Protein AF-A0A9E3X793-F1 (afdb_monomer)

Foldseek 3Di:
DDDDDDDDDDDDPDDDDPVVVVVVLVVLLVVVLVVQVVDVVRNPVCVVCVQLLSVQLCVQLVVLVPDDPVVNVVQCVVVVHHSSVSSSVVSVVPDPLPAAEAEDAELVSQQVQQVQCLPCVRRNDAHEYEYPHAYEQQDFDDDDPFATESHDAFAGHYEYHAVQHEHEYDLPRPDAHEHYEYDPPGAYEYENYEYEDQGGQAASHYEDEQYEYEYYLYEYAHGEHCEAWHYEYDDQNYEYEYENYEYEHIEHAEYHFHGYYLHEYEAELYEYEHTEYEEEDDDDHAEYHYEYYNYEQEHAEYEHYEQQREEAANYEYEHELYEQAQAEYYYDDLPDFYASRYEAENYAYHHYNYYFYHADTPFYHSRYDHYYPDDDPYDDPDDDDDDDGDPRNVVSCVVVVHDSVRD

Structure (mmCIF, N/CA/C/O backbone):
data_AF-A0A9E3X793-F1
#
_entry.id   AF-A0A9E3X793-F1
#
loop_
_atom_site.group_PDB
_atom_site.id
_atom_site.type_symbol
_atom_site.label_atom_id
_atom_site.label_alt_id
_atom_site.label_comp_id
_atom_site.label_asym_id
_atom_site.label_entity_id
_atom_site.label_seq_id
_atom_site.pdbx_PDB_ins_code
_atom_site.Cartn_x
_atom_site.Cartn_y
_atom_site.Cartn_z
_atom_site.occupancy
_atom_site.B_iso_or_equiv
_atom_site.auth_seq_id
_atom_site.auth_comp_id
_atom_site.auth_asym_id
_atom_site.auth_atom_id
_atom_site.pdbx_PDB_model_num
ATOM 1 N N . MET A 1 1 ? -40.977 43.708 60.697 1.00 34.66 1 MET A N 1
ATOM 2 C CA . MET A 1 1 ? -40.821 44.434 59.420 1.00 34.66 1 MET A CA 1
ATOM 3 C C . MET A 1 1 ? -39.345 44.740 59.233 1.00 34.66 1 MET A C 1
ATOM 5 O O . MET A 1 1 ? -38.827 45.393 60.121 1.00 34.66 1 MET A O 1
ATOM 9 N N . GLN A 1 2 ? -38.755 44.228 58.136 1.00 34.41 2 GLN A N 1
ATOM 10 C CA . GLN A 1 2 ? -37.569 44.702 57.375 1.00 34.41 2 GLN A CA 1
ATOM 11 C C . GLN A 1 2 ? -36.257 44.998 58.137 1.00 34.41 2 GLN A C 1
ATOM 13 O O . GLN A 1 2 ? -36.272 45.470 59.257 1.00 34.41 2 GLN A O 1
ATOM 18 N N . SER A 1 3 ? -35.046 44.851 57.607 1.00 35.03 3 SER A N 1
ATOM 19 C CA . SER A 1 3 ? -34.422 44.227 56.431 1.00 35.03 3 SER A CA 1
ATOM 20 C C . SER A 1 3 ? -32.913 44.482 56.612 1.00 35.03 3 SER A C 1
ATOM 22 O O . SER A 1 3 ? -32.560 45.488 57.222 1.00 35.03 3 SER A O 1
ATOM 24 N N . ASN A 1 4 ? -32.040 43.607 56.099 1.00 33.03 4 ASN A N 1
ATOM 25 C CA . ASN A 1 4 ? -30.794 43.946 55.376 1.00 33.03 4 ASN A CA 1
ATOM 26 C C . ASN A 1 4 ? -29.842 42.741 55.343 1.00 33.03 4 ASN A C 1
ATOM 28 O O . ASN A 1 4 ? -28.906 42.628 56.129 1.00 33.03 4 ASN A O 1
ATOM 32 N N . PHE A 1 5 ? -30.082 41.860 54.372 1.00 34.16 5 PHE A N 1
ATOM 33 C CA . PHE A 1 5 ? -29.054 41.009 53.782 1.00 34.16 5 PHE A CA 1
ATOM 34 C C . PHE A 1 5 ? -28.621 41.670 52.469 1.00 34.16 5 PHE A C 1
ATOM 36 O O . PHE A 1 5 ? -29.434 41.816 51.558 1.00 34.16 5 PHE A O 1
ATOM 43 N N . GLN A 1 6 ? -27.350 42.051 52.361 1.00 38.44 6 GLN A N 1
ATOM 44 C CA . GLN A 1 6 ? -26.678 42.259 51.080 1.00 38.44 6 GLN A CA 1
ATOM 45 C C . GLN A 1 6 ? -25.247 41.723 51.165 1.00 38.44 6 GLN A C 1
ATOM 47 O O . GLN A 1 6 ? -24.394 42.313 51.820 1.00 38.44 6 GLN A O 1
ATOM 52 N N . SER A 1 7 ? -24.990 40.631 50.450 1.00 36.62 7 SER A N 1
ATOM 53 C CA . SER A 1 7 ? -23.783 40.448 49.638 1.00 36.62 7 SER A CA 1
ATOM 54 C C . SER A 1 7 ? -24.008 39.248 48.711 1.00 36.62 7 SER A C 1
ATOM 56 O O . SER A 1 7 ? -24.269 38.132 49.152 1.00 36.62 7 SER A O 1
ATOM 58 N N . GLY A 1 8 ? -24.028 39.519 47.404 1.00 36.78 8 GLY A N 1
ATOM 59 C CA . GLY A 1 8 ? -24.230 38.518 46.357 1.00 36.78 8 GLY A CA 1
ATOM 60 C C . GLY A 1 8 ? -23.017 37.596 46.159 1.00 36.78 8 GLY A C 1
ATOM 61 O O . GLY A 1 8 ? -21.969 37.807 46.776 1.00 36.78 8 GLY A O 1
ATOM 62 N N . PRO A 1 9 ? -23.141 36.577 45.289 1.00 37.72 9 PRO A N 1
ATOM 63 C CA . PRO A 1 9 ? -22.073 35.624 45.018 1.00 37.72 9 PRO A CA 1
ATOM 64 C C . PRO A 1 9 ? -20.889 36.320 44.339 1.00 37.72 9 PRO A C 1
ATOM 66 O O . PRO A 1 9 ? -21.038 37.014 43.333 1.00 37.72 9 PRO A O 1
ATOM 69 N N . THR A 1 10 ? -19.698 36.119 44.894 1.00 41.56 10 THR A N 1
ATOM 70 C CA . THR A 1 10 ? -18.427 36.505 44.285 1.00 41.56 10 THR A CA 1
ATOM 71 C C . THR A 1 10 ? -18.290 35.844 42.914 1.00 41.56 10 THR A C 1
ATOM 73 O O . THR A 1 10 ? -18.349 34.621 42.791 1.00 41.56 10 THR A O 1
ATOM 76 N N . ALA A 1 11 ? -18.115 36.664 41.877 1.00 36.75 11 ALA A N 1
ATOM 77 C CA . ALA A 1 11 ? -17.851 36.206 40.520 1.00 36.75 11 ALA A CA 1
ATOM 78 C C . ALA A 1 11 ? -16.637 35.258 40.487 1.00 36.75 11 ALA A C 1
ATOM 80 O O . ALA A 1 11 ? -15.610 35.518 41.124 1.00 36.75 11 ALA A O 1
ATOM 81 N N . LEU A 1 12 ? -16.758 34.159 39.737 1.00 35.31 12 LEU A N 1
ATOM 82 C CA . LEU A 1 12 ? -15.639 33.271 39.425 1.00 35.31 12 LEU A CA 1
ATOM 83 C C . LEU A 1 12 ? -14.531 34.073 38.715 1.00 35.31 12 LEU A C 1
ATOM 85 O O . LEU A 1 12 ? -14.845 34.928 37.883 1.00 35.31 12 LEU A O 1
ATOM 89 N N . PRO A 1 13 ? -13.244 33.822 39.016 1.00 36.03 13 PRO A N 1
ATOM 90 C CA . PRO A 1 13 ? -12.155 34.501 38.326 1.00 36.03 13 PRO A CA 1
ATOM 91 C C . PRO A 1 13 ? -12.187 34.168 36.823 1.00 36.03 13 PRO A C 1
ATOM 93 O O . PRO A 1 13 ? -12.569 33.051 36.461 1.00 36.03 13 PRO A O 1
ATOM 96 N N . PRO A 1 14 ? -11.779 35.105 35.948 1.00 37.12 14 PRO A N 1
ATOM 97 C CA . PRO A 1 14 ? -11.810 34.895 34.507 1.00 37.12 14 PRO A CA 1
ATOM 98 C C . PRO A 1 14 ? -10.947 33.694 34.102 1.00 37.12 14 PRO A C 1
ATOM 100 O O . PRO A 1 14 ? -9.834 33.503 34.600 1.00 37.12 14 PRO A O 1
ATOM 103 N N . VAL A 1 15 ? -11.481 32.881 33.190 1.00 45.00 15 VAL A N 1
ATOM 104 C CA . VAL A 1 15 ? -10.751 31.795 32.530 1.00 45.00 15 VAL A CA 1
ATOM 105 C C . VAL A 1 15 ? -9.659 32.427 31.662 1.00 45.00 15 VAL A C 1
ATOM 107 O O . VAL A 1 15 ? -9.936 33.347 30.895 1.00 45.00 15 VAL A O 1
ATOM 110 N N . ALA A 1 16 ? -8.413 31.976 31.819 1.00 42.56 16 ALA A N 1
ATOM 111 C CA . ALA A 1 16 ? -7.293 32.456 31.010 1.00 42.56 16 ALA A CA 1
ATOM 112 C C . ALA A 1 16 ? -7.517 32.139 29.511 1.00 42.56 16 ALA A C 1
ATOM 114 O O . ALA A 1 16 ? -8.135 31.112 29.216 1.00 42.56 16 ALA A O 1
ATOM 115 N N . PRO A 1 17 ? -7.013 32.969 28.574 1.00 40.16 17 PRO A N 1
ATOM 116 C CA . PRO A 1 17 ? -7.135 32.727 27.132 1.00 40.16 17 PRO A CA 1
ATOM 117 C C . PRO A 1 17 ? -6.589 31.344 26.745 1.00 40.16 17 PRO A C 1
ATOM 119 O O . PRO A 1 17 ? -5.571 30.911 27.296 1.00 40.16 17 PRO A O 1
ATOM 122 N N . ALA A 1 18 ? -7.248 30.660 25.804 1.00 44.50 18 ALA A N 1
ATOM 123 C CA . ALA A 1 18 ? -6.899 29.302 25.361 1.00 44.50 18 ALA A CA 1
ATOM 124 C C . ALA A 1 18 ? -5.417 29.172 24.942 1.00 44.50 18 ALA A C 1
ATOM 126 O O . ALA A 1 18 ? -4.758 28.173 25.225 1.00 44.50 18 ALA A O 1
ATOM 127 N N . ASP A 1 19 ? -4.871 30.246 24.388 1.00 44.12 19 ASP A N 1
ATOM 128 C CA . ASP A 1 19 ? -3.528 30.381 23.833 1.00 44.12 19 ASP A CA 1
ATOM 129 C C . ASP A 1 19 ? -2.430 30.315 24.920 1.00 44.12 19 ASP A C 1
ATOM 131 O O . ASP A 1 19 ? -1.343 29.774 24.702 1.00 44.12 19 ASP A O 1
ATOM 135 N N . GLN A 1 20 ? -2.713 30.796 26.141 1.00 48.53 20 GLN A N 1
ATOM 136 C CA . GLN A 1 20 ? -1.796 30.644 27.284 1.00 48.53 20 GLN A CA 1
ATOM 137 C C . GLN A 1 20 ? -1.819 29.223 27.863 1.00 48.53 20 GLN A C 1
ATOM 139 O O . GLN A 1 20 ? -0.811 28.752 28.406 1.00 48.53 20 GLN A O 1
ATOM 144 N N . TYR A 1 21 ? -2.955 28.533 27.741 1.00 48.28 21 TYR A N 1
ATOM 145 C CA . TYR A 1 21 ? -3.105 27.140 28.158 1.00 48.28 21 TYR A CA 1
ATOM 146 C C . TYR A 1 21 ? -2.318 26.196 27.243 1.00 48.28 21 TYR A C 1
ATOM 148 O O . TYR A 1 21 ? -1.635 25.308 27.749 1.00 48.28 21 TYR A O 1
ATOM 156 N N . GLU A 1 22 ? -2.330 26.418 25.925 1.00 51.34 22 GLU A N 1
ATOM 157 C CA . GLU A 1 22 ? -1.561 25.600 24.977 1.00 51.34 22 GLU A CA 1
ATOM 158 C C . GLU A 1 22 ? -0.046 25.722 25.179 1.00 51.34 22 GLU A C 1
ATOM 160 O O . GLU A 1 22 ? 0.654 24.711 25.258 1.00 51.34 22 GLU A O 1
ATOM 165 N N . ALA A 1 23 ? 0.481 26.942 25.315 1.00 59.94 23 ALA A N 1
ATOM 166 C CA . ALA A 1 23 ? 1.923 27.152 25.459 1.00 59.94 23 ALA A CA 1
ATOM 167 C C . ALA A 1 23 ? 2.479 26.525 26.752 1.00 59.94 23 ALA A C 1
ATOM 169 O O . ALA A 1 23 ? 3.525 25.869 26.743 1.00 59.94 23 ALA A O 1
ATOM 170 N N . THR A 1 24 ? 1.754 26.685 27.864 1.00 67.75 24 THR A N 1
ATOM 171 C CA . THR A 1 24 ? 2.137 26.092 29.154 1.00 67.75 24 THR A CA 1
ATOM 172 C C . THR A 1 24 ? 1.985 24.571 29.149 1.00 67.75 24 THR A C 1
ATOM 174 O O . THR A 1 24 ? 2.855 23.876 29.672 1.00 67.75 24 THR A O 1
ATOM 177 N N . PHE A 1 25 ? 0.951 24.037 28.499 1.00 69.06 25 PHE A N 1
ATOM 178 C CA . PHE A 1 25 ? 0.761 22.601 28.296 1.00 69.06 25 PHE A CA 1
ATOM 179 C C . PHE A 1 25 ? 1.926 21.958 27.531 1.00 69.06 25 PHE A C 1
ATOM 181 O O . PHE A 1 25 ? 2.555 21.022 28.035 1.00 69.06 25 PHE A O 1
ATOM 188 N N . TRP A 1 26 ? 2.263 22.486 26.349 1.00 63.91 26 TRP A N 1
ATOM 189 C CA . TRP A 1 26 ? 3.323 21.934 25.502 1.00 63.91 26 TRP A CA 1
ATOM 190 C C . TRP A 1 26 ? 4.688 21.978 26.182 1.00 63.91 26 TRP A C 1
ATOM 192 O O . TRP A 1 26 ? 5.490 21.052 26.033 1.00 63.91 26 TRP A O 1
ATOM 202 N N . GLN A 1 27 ? 4.947 23.024 26.968 1.00 76.56 27 GLN A N 1
ATOM 203 C CA . GLN A 1 27 ? 6.157 23.122 27.771 1.00 76.56 27 GLN A CA 1
ATOM 204 C C . GLN A 1 27 ? 6.218 22.008 28.826 1.00 76.56 27 GLN A C 1
ATOM 206 O O . GLN A 1 27 ? 7.236 21.325 28.925 1.00 76.56 27 GLN A O 1
ATOM 211 N N . GLN A 1 28 ? 5.132 21.771 29.568 1.00 72.00 28 GLN A N 1
ATOM 212 C CA . GLN A 1 28 ? 5.091 20.738 30.609 1.00 72.00 28 GLN A CA 1
ATOM 213 C C . GLN A 1 28 ? 5.209 19.325 30.033 1.00 72.00 28 GLN A C 1
ATOM 215 O O . GLN A 1 28 ? 5.962 18.516 30.576 1.00 72.00 28 GLN A O 1
ATOM 220 N N . TRP A 1 29 ? 4.537 19.045 28.913 1.00 68.75 29 TRP A N 1
ATOM 221 C CA . TRP A 1 29 ? 4.675 17.776 28.197 1.00 68.75 29 TRP A CA 1
ATOM 222 C C . TRP A 1 29 ? 6.123 17.526 27.767 1.00 68.75 29 TRP A C 1
ATOM 224 O O . TRP A 1 29 ? 6.696 16.494 28.106 1.00 68.75 29 TRP A O 1
ATOM 234 N N . ARG A 1 30 ? 6.756 18.497 27.092 1.00 72.75 30 ARG A N 1
ATOM 235 C CA . ARG A 1 30 ? 8.154 18.381 26.640 1.00 72.75 30 ARG A CA 1
ATOM 236 C C . ARG A 1 30 ? 9.116 18.177 27.805 1.00 72.75 30 ARG A C 1
ATOM 238 O O . ARG A 1 30 ? 10.024 17.356 27.701 1.00 72.75 30 ARG A O 1
ATOM 245 N N . THR A 1 31 ? 8.910 18.877 28.923 1.00 78.31 31 THR A N 1
ATOM 246 C CA . THR A 1 31 ? 9.727 18.689 30.127 1.00 78.31 31 THR A CA 1
ATOM 247 C C . THR A 1 31 ? 9.602 17.263 30.664 1.00 78.31 31 THR A C 1
ATOM 249 O O . THR A 1 31 ? 10.623 16.620 30.900 1.00 78.31 31 THR A O 1
ATOM 252 N N . GLN A 1 32 ? 8.385 16.729 30.803 1.00 68.56 32 GLN A N 1
ATOM 253 C CA . GLN A 1 32 ? 8.191 15.355 31.282 1.00 68.56 32 GLN A CA 1
ATOM 254 C C . GLN A 1 32 ? 8.748 14.314 30.301 1.00 68.56 32 GLN A C 1
ATOM 256 O O . GLN A 1 32 ? 9.454 13.400 30.720 1.00 68.56 32 GLN A O 1
ATOM 261 N N . LEU A 1 33 ? 8.528 14.501 28.997 1.00 65.19 33 LEU A N 1
ATOM 262 C CA . LEU A 1 33 ? 9.071 13.633 27.953 1.00 65.19 33 LEU A CA 1
ATOM 263 C C . LEU A 1 33 ? 10.605 13.594 28.005 1.00 65.19 33 LEU A C 1
ATOM 265 O O . LEU A 1 33 ? 11.203 12.523 27.960 1.00 65.19 33 LEU A O 1
ATOM 269 N N . SER A 1 34 ? 11.252 14.753 28.167 1.00 69.25 34 SER A N 1
ATOM 270 C CA . SER A 1 34 ? 12.714 14.837 28.243 1.00 69.25 34 SER A CA 1
ATOM 271 C C . SER A 1 34 ? 13.297 14.093 29.450 1.00 69.25 34 SER A C 1
ATOM 273 O O . SER A 1 34 ? 14.362 13.493 29.332 1.00 69.25 34 SER A O 1
ATOM 275 N N . LEU A 1 35 ? 12.585 14.061 30.583 1.00 72.12 35 LEU A N 1
ATOM 276 C CA . LEU A 1 35 ? 12.984 13.302 31.773 1.00 72.12 35 LEU A CA 1
ATOM 277 C C . LEU A 1 35 ? 12.850 11.788 31.568 1.00 72.12 35 LEU A C 1
ATOM 279 O O . LEU A 1 35 ? 13.666 11.022 32.076 1.00 72.12 35 LEU A O 1
ATOM 283 N N . VAL A 1 36 ? 11.843 11.346 30.810 1.00 62.50 36 VAL A N 1
ATOM 284 C CA . VAL A 1 36 ? 11.654 9.927 30.475 1.00 62.50 36 VAL A CA 1
ATOM 285 C C . VAL A 1 36 ? 12.690 9.456 29.451 1.00 62.50 36 VAL A C 1
ATOM 287 O O . VAL A 1 36 ? 13.286 8.396 29.631 1.00 62.50 36 VAL A O 1
ATOM 290 N N . LEU A 1 37 ? 12.967 10.259 28.418 1.00 61.16 37 LEU A N 1
ATOM 291 C CA . LEU A 1 37 ? 13.937 9.941 27.359 1.00 61.16 37 LEU A CA 1
ATOM 292 C C . LEU A 1 37 ? 15.392 9.859 27.855 1.00 61.16 37 LEU A C 1
ATOM 294 O O . LEU A 1 37 ? 16.228 9.250 27.195 1.00 61.16 37 LEU A O 1
ATOM 298 N N . GLN A 1 38 ? 15.698 10.400 29.038 1.00 73.25 38 GLN A N 1
ATOM 299 C CA . GLN A 1 38 ? 16.987 10.198 29.714 1.00 73.25 38 GLN A CA 1
ATOM 300 C C . GLN A 1 38 ? 17.195 8.753 30.210 1.00 73.25 38 GLN A C 1
ATOM 302 O O . GLN A 1 38 ? 18.294 8.413 30.646 1.00 73.25 38 GLN A O 1
ATOM 307 N N . LYS A 1 39 ? 16.169 7.889 30.146 1.00 69.06 39 LYS A N 1
ATOM 308 C CA . LYS A 1 39 ? 16.255 6.458 30.469 1.00 69.06 39 LYS A CA 1
ATOM 309 C C . LYS A 1 39 ? 16.194 5.626 29.176 1.00 69.06 39 LYS A C 1
ATOM 311 O O . LYS A 1 39 ? 15.100 5.414 28.653 1.00 69.06 39 LYS A O 1
ATOM 316 N N . PRO A 1 40 ? 17.331 5.096 28.676 1.00 55.50 40 PRO A N 1
ATOM 317 C CA . PRO A 1 40 ? 17.409 4.445 27.360 1.00 55.50 40 PRO A CA 1
ATOM 318 C C . PRO A 1 40 ? 16.431 3.279 27.164 1.00 55.50 40 PRO A C 1
ATOM 320 O O . PRO A 1 40 ? 15.909 3.082 26.073 1.00 55.50 40 PRO A O 1
ATOM 323 N N . TRP A 1 41 ? 16.133 2.542 28.236 1.00 55.22 41 TRP A N 1
ATOM 324 C CA . TRP A 1 41 ? 15.214 1.401 28.224 1.00 55.22 41 TRP A CA 1
ATOM 325 C C . TRP A 1 41 ? 13.726 1.793 28.171 1.00 55.22 41 TRP A C 1
ATOM 327 O O . TRP A 1 41 ? 12.894 0.956 27.840 1.00 55.22 41 TRP A O 1
ATOM 337 N N . LEU A 1 42 ? 13.378 3.052 28.462 1.00 52.59 42 LEU A N 1
ATOM 338 C CA . LEU A 1 42 ? 12.012 3.575 28.329 1.00 52.59 42 LEU A CA 1
ATOM 339 C C . LEU A 1 42 ? 11.791 4.323 27.014 1.00 52.59 42 LEU A C 1
ATOM 341 O O . LEU A 1 42 ? 10.645 4.480 26.613 1.00 52.59 42 LEU A O 1
ATOM 345 N N . ALA A 1 43 ? 12.851 4.770 26.336 1.00 55.12 43 ALA A N 1
ATOM 346 C CA . ALA A 1 43 ? 12.748 5.692 25.207 1.00 55.12 43 ALA A CA 1
ATOM 347 C C . ALA A 1 43 ? 12.050 5.097 23.968 1.00 55.12 43 ALA A C 1
ATOM 349 O O . ALA A 1 43 ? 11.234 5.774 23.345 1.00 55.12 43 ALA A O 1
ATOM 350 N N . ALA A 1 44 ? 12.336 3.838 23.621 1.00 47.12 44 ALA A N 1
ATOM 351 C CA . ALA A 1 44 ? 11.792 3.215 22.411 1.00 47.12 44 ALA A CA 1
ATOM 352 C C . ALA A 1 44 ? 10.277 2.903 22.497 1.00 47.12 44 ALA A C 1
ATOM 354 O O . ALA A 1 44 ? 9.551 3.331 21.597 1.00 47.12 44 ALA A O 1
ATOM 355 N N . PRO A 1 45 ? 9.754 2.278 23.576 1.00 50.44 45 PRO A N 1
ATOM 356 C CA . PRO A 1 45 ? 8.307 2.086 23.743 1.00 50.44 45 PRO A CA 1
ATOM 357 C C . PRO A 1 45 ? 7.543 3.412 23.872 1.00 50.44 45 PRO A C 1
ATOM 359 O O . PRO A 1 45 ? 6.426 3.554 23.377 1.00 50.44 45 PRO A O 1
ATOM 362 N N . TRP A 1 46 ? 8.161 4.417 24.503 1.00 58.09 46 TRP A N 1
ATOM 363 C CA . TRP A 1 46 ? 7.546 5.729 24.704 1.00 58.09 46 TRP A CA 1
ATOM 364 C C . TRP A 1 46 ? 7.363 6.529 23.422 1.00 58.09 46 TRP A C 1
ATOM 366 O O . TRP A 1 46 ? 6.339 7.188 23.268 1.00 58.09 46 TRP A O 1
ATOM 376 N N . LEU A 1 47 ? 8.333 6.497 22.505 1.00 53.69 47 LEU A N 1
ATOM 377 C CA . LEU A 1 47 ? 8.200 7.187 21.220 1.00 53.69 47 LEU A CA 1
ATOM 378 C C . LEU A 1 47 ? 7.032 6.613 20.406 1.00 53.69 47 LEU A C 1
ATOM 380 O O . LEU A 1 47 ? 6.271 7.386 19.824 1.00 53.69 47 LEU A O 1
ATOM 384 N N . GLN A 1 48 ? 6.837 5.291 20.457 1.00 51.72 48 GLN A N 1
ATOM 385 C CA . GLN A 1 48 ? 5.734 4.597 19.783 1.00 51.72 48 GLN A CA 1
ATOM 386 C C . GLN A 1 48 ? 4.355 4.931 20.378 1.00 51.72 48 GLN A C 1
ATOM 388 O O . GLN A 1 48 ? 3.399 5.087 19.627 1.00 51.72 48 GLN A O 1
ATOM 393 N N . GLN A 1 49 ? 4.245 5.107 21.700 1.00 55.00 49 GLN A N 1
ATOM 394 C CA . GLN A 1 49 ? 2.973 5.408 22.387 1.00 55.00 49 GLN A CA 1
ATOM 395 C C . GLN A 1 49 ? 2.749 6.906 22.663 1.00 55.00 49 GLN A C 1
ATOM 397 O O . GLN A 1 49 ? 1.754 7.300 23.274 1.00 55.00 49 GLN A O 1
ATOM 402 N N . SER A 1 50 ? 3.678 7.767 22.239 1.00 58.41 50 SER A N 1
ATOM 403 C CA . SER A 1 50 ? 3.733 9.176 22.647 1.00 58.41 50 SER A CA 1
ATOM 404 C C . SER A 1 50 ? 2.463 9.967 22.327 1.00 58.41 50 SER A C 1
ATOM 406 O O . SER A 1 50 ? 2.101 10.847 23.105 1.00 58.41 50 SER A O 1
ATOM 408 N N . ARG A 1 51 ? 1.758 9.648 21.233 1.00 55.28 51 ARG A N 1
ATOM 409 C CA . ARG A 1 51 ? 0.513 10.331 20.837 1.00 55.28 51 ARG A CA 1
ATOM 410 C C . ARG A 1 51 ? -0.676 9.943 21.723 1.00 55.28 51 ARG A C 1
ATOM 412 O O . ARG A 1 51 ? -1.385 10.822 22.200 1.00 55.28 51 ARG A O 1
ATOM 419 N N . THR A 1 52 ? -0.853 8.659 22.022 1.00 58.66 52 THR A N 1
ATOM 420 C CA . THR A 1 52 ? -1.905 8.157 22.926 1.00 58.66 52 THR A CA 1
ATOM 421 C C . THR A 1 52 ? -1.669 8.629 24.361 1.00 58.66 52 THR A C 1
ATOM 423 O O . THR A 1 52 ? -2.587 9.093 25.042 1.00 58.66 52 THR A O 1
ATOM 426 N N . LEU A 1 53 ? -0.408 8.598 24.805 1.00 67.38 53 LEU A N 1
ATOM 427 C CA . LEU A 1 53 ? 0.000 9.115 26.111 1.00 67.38 53 LEU A CA 1
ATOM 428 C C . LEU A 1 53 ? -0.190 10.631 26.210 1.00 67.38 53 LEU A C 1
ATOM 430 O O . LEU A 1 53 ? -0.612 11.108 27.260 1.00 67.38 53 LEU A O 1
ATOM 434 N N . LEU A 1 54 ? 0.052 11.383 25.131 1.00 67.75 54 LEU A N 1
ATOM 435 C CA . LEU A 1 54 ? -0.172 12.830 25.080 1.00 67.75 54 LEU A CA 1
ATOM 436 C C . LEU A 1 54 ? -1.648 13.182 25.290 1.00 67.75 54 LEU A C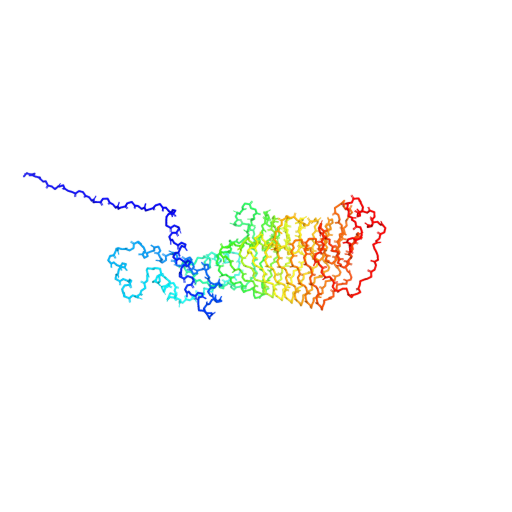 1
ATOM 438 O O . LEU A 1 54 ? -1.948 14.072 26.085 1.00 67.75 54 LEU A O 1
ATOM 442 N N . THR A 1 55 ? -2.571 12.482 24.626 1.00 62.78 55 THR A N 1
ATOM 443 C CA . THR A 1 55 ? -4.016 12.734 24.762 1.00 62.78 55 THR A CA 1
ATOM 444 C C . THR A 1 55 ? -4.499 12.462 26.186 1.00 62.78 55 THR A C 1
ATOM 446 O O . THR A 1 55 ? -5.171 13.301 26.792 1.00 62.78 55 THR A O 1
ATOM 449 N N . ARG A 1 56 ? -4.090 11.330 26.775 1.00 66.94 56 ARG A N 1
ATOM 450 C CA . ARG A 1 56 ? -4.433 10.979 28.166 1.00 66.94 56 ARG A CA 1
ATOM 451 C C . ARG A 1 56 ? -3.784 11.937 29.161 1.00 66.94 56 ARG A C 1
ATOM 453 O O . ARG A 1 56 ? -4.431 12.376 30.112 1.00 66.94 56 ARG A O 1
ATOM 460 N N . PHE A 1 57 ? -2.532 12.317 28.916 1.00 76.69 57 PHE A N 1
ATOM 461 C CA . PHE A 1 57 ? -1.822 13.305 29.721 1.00 76.69 57 PHE A CA 1
ATOM 462 C C . PHE A 1 57 ? -2.548 14.640 29.691 1.00 76.69 57 PHE A C 1
ATOM 464 O O . PHE A 1 57 ? -2.780 15.215 30.749 1.00 76.69 57 PHE A O 1
ATOM 471 N N . ASN A 1 58 ? -2.971 15.102 28.513 1.00 72.19 58 ASN A N 1
ATOM 472 C CA . ASN A 1 58 ? -3.732 16.335 28.363 1.00 72.19 58 ASN A CA 1
ATOM 473 C C . ASN A 1 58 ? -5.039 16.296 29.160 1.00 72.19 58 ASN A C 1
ATOM 475 O O . ASN A 1 58 ? -5.324 17.208 29.938 1.00 72.19 58 ASN A O 1
ATOM 479 N N . HIS A 1 59 ? -5.795 15.204 29.035 1.00 69.50 59 HIS A N 1
ATOM 480 C CA . HIS A 1 59 ? -7.047 15.023 29.759 1.00 69.50 59 HIS A CA 1
ATOM 481 C C . HIS A 1 59 ? -6.845 15.075 31.287 1.00 69.50 59 HIS A C 1
ATOM 483 O O . HIS A 1 59 ? -7.476 15.880 31.981 1.00 69.50 59 HIS A O 1
ATOM 489 N N . ILE A 1 60 ? -5.915 14.274 31.819 1.00 73.31 60 ILE A N 1
ATOM 490 C CA . ILE A 1 60 ? -5.649 14.189 33.264 1.00 73.31 60 ILE A CA 1
ATOM 491 C C . ILE A 1 60 ? -5.037 15.492 33.788 1.00 73.31 60 ILE A C 1
ATOM 493 O O . ILE A 1 60 ? -5.451 15.998 34.833 1.00 73.31 60 ILE A O 1
ATOM 497 N N . TYR A 1 61 ? -4.078 16.072 33.067 1.00 81.62 61 TYR A N 1
ATOM 498 C CA . TYR A 1 61 ? -3.436 17.327 33.447 1.00 81.62 61 TYR A CA 1
ATOM 499 C C . TYR A 1 61 ? -4.445 18.480 33.482 1.00 81.62 61 TYR A C 1
ATOM 501 O O . TYR A 1 61 ? -4.496 19.224 34.464 1.00 81.62 61 TYR A O 1
ATOM 509 N N . GLY A 1 62 ? -5.314 18.580 32.472 1.00 74.00 62 GLY A N 1
ATOM 510 C CA . GLY A 1 62 ? -6.408 19.548 32.439 1.00 74.00 62 GLY A CA 1
ATOM 511 C C . GLY A 1 62 ? -7.365 19.386 33.622 1.00 74.00 62 GLY A C 1
ATOM 512 O O . GLY A 1 62 ? -7.710 20.372 34.279 1.00 74.00 62 GLY A O 1
ATOM 513 N N . HIS A 1 63 ? -7.738 18.147 33.959 1.00 73.12 63 HIS A N 1
ATOM 514 C CA . HIS A 1 63 ? -8.586 17.858 35.116 1.00 73.12 63 HIS A CA 1
ATOM 515 C C . HIS A 1 63 ? -7.922 18.268 36.440 1.00 73.12 63 HIS A C 1
ATOM 517 O O . HIS A 1 63 ? -8.534 18.958 37.259 1.00 73.12 63 HIS A O 1
ATOM 523 N N . LEU A 1 64 ? -6.648 17.917 36.642 1.00 79.94 64 LEU A N 1
ATOM 524 C CA . LEU A 1 64 ? -5.894 18.281 37.844 1.00 79.94 64 LEU A CA 1
ATOM 525 C C . LEU A 1 64 ? -5.717 19.800 37.989 1.00 79.94 64 LEU A C 1
ATOM 527 O O . LEU A 1 64 ? -5.791 20.324 39.102 1.00 79.94 64 LEU A O 1
ATOM 531 N N . CYS A 1 65 ? -5.527 20.527 36.886 1.00 80.19 65 CYS A N 1
ATOM 532 C CA . CYS A 1 65 ? -5.432 21.989 36.887 1.00 80.19 65 CYS A CA 1
ATOM 533 C C . CYS A 1 65 ? -6.736 22.669 37.339 1.00 80.19 65 CYS A C 1
ATOM 535 O O . CYS A 1 65 ? -6.681 23.695 38.027 1.00 80.19 65 CYS A O 1
ATOM 537 N N . ARG A 1 66 ? -7.896 22.072 37.036 1.00 83.69 66 ARG A N 1
ATOM 538 C CA . ARG A 1 66 ? -9.224 22.569 37.443 1.00 83.69 66 ARG A CA 1
ATOM 539 C C . ARG A 1 66 ? -9.569 22.283 38.910 1.00 83.69 66 ARG A C 1
ATOM 541 O O . ARG A 1 66 ? -10.463 22.926 39.452 1.00 83.69 66 ARG A O 1
ATOM 548 N N . GLN A 1 67 ? -8.849 21.382 39.585 1.00 83.56 67 GLN A N 1
ATOM 549 C CA . GLN A 1 67 ? -9.094 21.073 41.000 1.00 83.56 67 GLN A CA 1
ATOM 550 C C . GLN A 1 67 ? -8.775 22.261 41.924 1.00 83.56 67 GLN A C 1
ATOM 552 O O . GLN A 1 67 ? -7.834 23.011 41.646 1.00 83.56 67 GLN A O 1
ATOM 557 N N . PRO A 1 68 ? -9.473 22.428 43.066 1.00 88.88 68 PRO A N 1
ATOM 558 C CA . PRO A 1 68 ? -9.184 23.492 44.025 1.00 88.88 68 PRO A CA 1
ATOM 559 C C . PRO A 1 68 ? -7.721 23.492 44.492 1.00 88.88 68 PRO A C 1
ATOM 561 O O . PRO A 1 68 ? -7.120 22.444 44.730 1.00 88.88 68 PRO A O 1
ATOM 564 N N . ARG A 1 69 ? -7.140 24.684 44.699 1.00 83.19 69 ARG A N 1
ATOM 565 C CA . ARG A 1 69 ? -5.761 24.870 45.206 1.00 83.19 69 ARG A CA 1
ATOM 566 C C . ARG A 1 69 ? -5.367 23.941 46.375 1.00 83.19 69 ARG A C 1
ATOM 568 O O . ARG A 1 69 ? -4.269 23.382 46.303 1.00 83.19 69 ARG A O 1
ATOM 575 N N . PRO A 1 70 ? -6.191 23.749 47.428 1.00 87.56 70 PRO A N 1
ATOM 576 C CA . PRO A 1 70 ? -5.842 22.835 48.518 1.00 87.56 70 PRO A CA 1
ATOM 577 C C . PRO A 1 70 ? -5.754 21.365 48.076 1.00 87.56 70 PRO A C 1
ATOM 579 O O . PRO A 1 70 ? -4.865 20.652 48.541 1.00 87.56 70 PRO A O 1
ATOM 582 N N . VAL A 1 71 ? -6.590 20.931 47.128 1.00 78.56 71 VAL A N 1
ATOM 583 C CA . VAL A 1 71 ? -6.566 19.572 46.557 1.00 78.56 71 VAL A CA 1
ATOM 584 C C . VAL A 1 71 ? -5.283 19.351 45.759 1.00 78.56 71 VAL A C 1
ATOM 586 O O . VAL A 1 71 ? -4.563 18.384 46.005 1.00 78.56 71 VAL A O 1
ATOM 589 N N . ARG A 1 72 ? -4.923 20.300 44.882 1.00 85.06 72 ARG A N 1
ATOM 590 C CA . ARG A 1 72 ? -3.688 20.221 44.083 1.00 85.06 72 ARG A CA 1
ATOM 591 C C . ARG A 1 72 ? -2.437 20.129 44.957 1.00 85.06 72 ARG A C 1
ATOM 593 O O . ARG A 1 72 ? -1.585 19.280 44.720 1.00 85.06 72 ARG A O 1
ATOM 600 N N . ARG A 1 73 ? -2.340 20.959 46.004 1.00 80.31 73 ARG A N 1
ATOM 601 C CA . ARG A 1 73 ? -1.192 20.946 46.931 1.00 80.31 73 ARG A CA 1
ATOM 602 C C . ARG A 1 73 ? -1.098 19.654 47.735 1.00 80.31 73 ARG A C 1
ATOM 604 O O . ARG A 1 73 ? 0.007 19.179 47.982 1.00 80.31 73 ARG A O 1
ATOM 611 N N . ARG A 1 74 ? -2.234 19.093 48.157 1.00 82.88 74 ARG A N 1
ATOM 612 C CA . ARG A 1 74 ? -2.269 17.807 48.863 1.00 82.88 74 ARG A CA 1
ATOM 613 C C . ARG A 1 74 ? -1.771 16.680 47.960 1.00 82.88 74 ARG A C 1
ATOM 615 O O . ARG A 1 74 ? -0.907 15.923 48.383 1.00 82.88 74 ARG A O 1
ATOM 622 N N . LEU A 1 75 ? -2.245 16.645 46.717 1.00 75.00 75 LEU A N 1
ATOM 623 C CA . LEU A 1 75 ? -1.844 15.659 45.715 1.00 75.00 75 LEU A CA 1
ATOM 624 C C . LEU A 1 75 ? -0.339 15.727 45.405 1.00 75.00 75 LEU A C 1
ATOM 626 O O . LEU A 1 75 ? 0.350 14.716 45.475 1.00 75.00 75 LEU A O 1
ATOM 630 N N . GLN A 1 76 ? 0.194 16.928 45.155 1.00 81.00 76 GLN A N 1
ATOM 631 C CA . GLN A 1 76 ? 1.629 17.136 44.909 1.00 81.00 76 GLN A CA 1
ATOM 632 C C . GLN A 1 76 ? 2.504 16.688 46.088 1.00 81.00 76 GLN A C 1
ATOM 634 O O . GLN A 1 76 ? 3.568 16.112 45.882 1.00 81.00 76 GLN A O 1
ATOM 639 N N . ARG A 1 77 ? 2.055 16.923 47.329 1.00 83.81 77 ARG A N 1
ATOM 640 C CA . ARG A 1 77 ? 2.765 16.475 48.539 1.00 83.81 77 ARG A CA 1
ATOM 641 C C . ARG A 1 77 ? 2.716 14.962 48.718 1.00 83.81 77 ARG A C 1
ATOM 643 O O . ARG A 1 77 ? 3.720 14.385 49.108 1.00 83.81 77 ARG A O 1
ATOM 650 N N . GLN A 1 78 ? 1.571 14.337 48.450 1.00 79.31 78 GLN A N 1
ATOM 651 C CA . GLN A 1 78 ? 1.409 12.887 48.587 1.00 79.31 78 GLN A CA 1
ATOM 652 C C . GLN A 1 78 ? 2.224 12.112 47.551 1.00 79.31 78 GLN A C 1
ATOM 654 O O . GLN A 1 78 ? 2.808 11.091 47.888 1.00 79.31 78 GLN A O 1
ATOM 659 N N . LEU A 1 79 ? 2.281 12.603 46.312 1.00 71.38 79 LEU A N 1
ATOM 660 C CA . LEU A 1 79 ? 3.005 11.942 45.223 1.00 71.38 79 LEU A CA 1
ATOM 661 C C . LEU A 1 79 ? 4.473 12.372 45.111 1.00 71.38 79 LEU A C 1
ATOM 663 O O . LEU A 1 79 ? 5.210 11.796 44.318 1.00 71.38 79 LEU A O 1
ATOM 667 N N . GLY A 1 80 ? 4.899 13.409 45.841 1.00 78.94 80 GLY A N 1
ATOM 668 C CA . GLY A 1 80 ? 6.247 13.973 45.713 1.00 78.94 80 GLY A CA 1
ATOM 669 C C . GLY A 1 80 ? 6.561 14.505 44.307 1.00 78.94 80 GLY A C 1
ATOM 670 O O . GLY A 1 80 ? 7.726 14.605 43.934 1.00 78.94 80 GLY A O 1
ATOM 671 N N . ALA A 1 81 ? 5.535 14.825 43.514 1.00 76.31 81 ALA A N 1
ATOM 672 C CA . ALA A 1 81 ? 5.650 15.156 42.097 1.00 76.31 81 ALA A CA 1
ATOM 673 C C . ALA A 1 81 ? 4.945 16.478 41.759 1.00 76.31 81 ALA A C 1
ATOM 675 O O . ALA A 1 81 ? 4.043 16.941 42.465 1.00 76.31 81 ALA A O 1
ATOM 676 N N . THR A 1 82 ? 5.336 17.096 40.639 1.00 84.69 82 THR A N 1
ATOM 677 C CA . THR A 1 82 ? 4.600 18.238 40.074 1.00 84.69 82 THR A CA 1
ATOM 678 C C . THR A 1 82 ? 3.201 17.797 39.622 1.00 84.69 82 THR A C 1
ATOM 680 O O . THR A 1 82 ? 2.930 16.609 39.496 1.00 84.69 82 THR A O 1
ATOM 683 N N . LEU A 1 83 ? 2.291 18.739 39.337 1.00 78.81 83 LEU A N 1
ATOM 684 C CA . LEU A 1 83 ? 0.975 18.391 38.764 1.00 78.81 83 LEU A CA 1
ATOM 685 C C . LEU A 1 83 ? 1.123 17.645 37.430 1.00 78.81 83 LEU A C 1
ATOM 687 O O . LEU A 1 83 ? 0.377 16.710 37.170 1.00 78.81 83 LEU A O 1
ATOM 691 N N . ALA A 1 84 ? 2.121 18.029 36.628 1.00 77.31 84 ALA A N 1
ATOM 692 C CA . ALA A 1 84 ? 2.489 17.331 35.403 1.00 77.31 84 ALA A CA 1
ATOM 693 C C . ALA A 1 84 ? 3.070 15.939 35.699 1.00 77.31 84 ALA A C 1
ATOM 695 O O . ALA A 1 84 ? 2.657 14.973 35.079 1.00 77.31 84 ALA A O 1
ATOM 696 N N . GLY A 1 85 ? 3.957 15.800 36.687 1.00 74.06 85 GLY A N 1
ATOM 697 C CA . GLY A 1 85 ? 4.493 14.496 37.093 1.00 74.06 85 GLY A CA 1
ATOM 698 C C . GLY A 1 85 ? 3.426 13.556 37.670 1.00 74.06 85 GLY A C 1
ATOM 699 O O . GLY A 1 85 ? 3.461 12.360 37.417 1.00 74.06 85 GLY A O 1
ATOM 700 N N . ALA A 1 86 ? 2.434 14.090 38.386 1.00 75.06 86 ALA A N 1
ATOM 701 C CA . ALA A 1 86 ? 1.278 13.338 38.864 1.00 75.06 86 ALA A CA 1
ATOM 702 C C . ALA A 1 86 ? 0.335 12.941 37.720 1.00 75.06 86 ALA A C 1
ATOM 704 O O . ALA A 1 86 ? -0.123 11.804 37.687 1.00 75.06 86 ALA A O 1
ATOM 705 N N . ALA A 1 87 ? 0.080 13.846 36.766 1.00 76.38 87 ALA A N 1
ATOM 706 C CA . ALA A 1 87 ? -0.662 13.523 35.549 1.00 76.38 87 ALA A CA 1
ATOM 707 C C . ALA A 1 87 ? 0.041 12.410 34.768 1.00 76.38 87 ALA A C 1
ATOM 709 O O . ALA A 1 87 ? -0.604 11.445 34.389 1.00 76.38 87 ALA A O 1
ATOM 710 N N . LEU A 1 88 ? 1.366 12.495 34.626 1.00 75.81 88 LEU A N 1
ATOM 711 C CA . LEU A 1 88 ? 2.197 11.473 33.999 1.00 75.81 88 LEU A CA 1
ATOM 712 C C . LEU A 1 88 ? 2.104 10.128 34.739 1.00 75.81 88 LEU A C 1
ATOM 714 O O . LEU A 1 88 ? 1.838 9.093 34.137 1.00 75.81 88 LEU A O 1
ATOM 718 N N . ALA A 1 89 ? 2.265 10.130 36.061 1.00 68.06 89 ALA A N 1
ATOM 719 C CA . ALA A 1 89 ? 2.154 8.917 36.865 1.00 68.06 89 ALA A CA 1
ATOM 720 C C . ALA A 1 89 ? 0.758 8.282 36.756 1.00 68.06 89 ALA A C 1
ATOM 722 O O . ALA A 1 89 ? 0.658 7.069 36.636 1.00 68.06 89 ALA A O 1
ATOM 723 N N . LEU A 1 90 ? -0.309 9.084 36.727 1.00 66.56 90 LEU A N 1
ATOM 724 C CA . LEU A 1 90 ? -1.684 8.608 36.550 1.00 66.56 90 LEU A CA 1
ATOM 725 C C . LEU A 1 90 ? -1.961 8.123 35.122 1.00 66.56 90 LEU A C 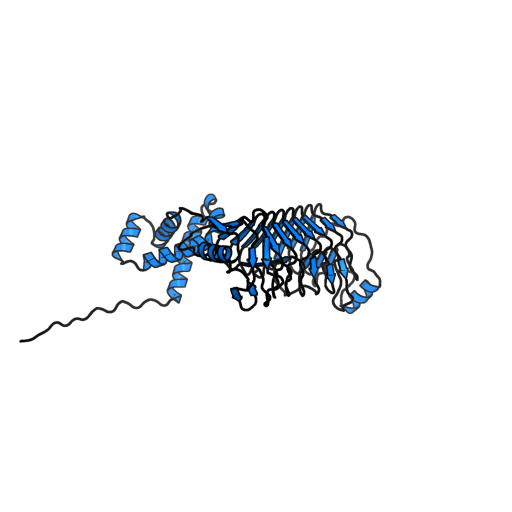1
ATOM 727 O O . LEU A 1 90 ? -2.636 7.111 34.964 1.00 66.56 90 LEU A O 1
ATOM 731 N N . THR A 1 91 ? -1.396 8.766 34.091 1.00 68.38 91 THR A N 1
ATOM 732 C CA . THR A 1 91 ? -1.450 8.232 32.718 1.00 68.38 91 THR A CA 1
ATOM 733 C C . THR A 1 91 ? -0.798 6.861 32.610 1.00 68.38 91 THR A C 1
ATOM 735 O O . THR A 1 91 ? -1.242 6.042 31.815 1.00 68.38 91 THR A O 1
ATOM 738 N N . LEU A 1 92 ? 0.229 6.609 33.426 1.00 63.22 92 LEU A N 1
ATOM 739 C CA . LEU A 1 92 ? 0.956 5.345 33.465 1.00 63.22 92 LEU A CA 1
ATOM 740 C C . LEU A 1 92 ? 0.305 4.308 34.392 1.00 63.22 92 LEU A C 1
ATOM 742 O O . LEU A 1 92 ? 0.418 3.115 34.137 1.00 63.22 92 LEU A O 1
ATOM 746 N N . ALA A 1 93 ? -0.369 4.747 35.460 1.00 51.59 93 ALA A N 1
ATOM 747 C CA . ALA A 1 93 ? -0.998 3.878 36.456 1.00 51.59 93 ALA A CA 1
ATOM 748 C C . ALA A 1 93 ? -2.355 3.310 36.005 1.00 51.59 93 ALA A C 1
ATOM 750 O O . ALA A 1 93 ? -2.773 2.277 36.518 1.00 51.59 93 ALA A O 1
ATOM 751 N N . ASN A 1 94 ? -3.023 3.939 35.033 1.00 50.38 94 ASN A N 1
ATOM 752 C CA . ASN A 1 94 ? -4.305 3.488 34.476 1.00 50.38 94 ASN A CA 1
ATOM 753 C C . ASN A 1 94 ? -4.157 2.427 33.364 1.00 50.38 94 ASN A C 1
ATOM 755 O O . ASN A 1 94 ? -4.981 2.361 32.457 1.00 50.38 94 ASN A O 1
ATOM 759 N N . MET A 1 95 ? -3.103 1.612 33.407 1.00 49.97 95 MET A N 1
ATOM 760 C CA . MET A 1 95 ? -2.893 0.516 32.459 1.00 49.97 95 MET A CA 1
ATOM 761 C C . MET A 1 95 ? -3.506 -0.777 33.020 1.00 49.97 95 MET A C 1
ATOM 763 O O . MET A 1 95 ? -2.819 -1.576 33.653 1.00 49.97 95 MET A O 1
ATOM 767 N N . PRO A 1 96 ? -4.781 -1.033 32.714 1.00 48.34 96 PRO A N 1
ATOM 768 C CA . PRO A 1 96 ? -5.103 -2.169 31.884 1.00 48.34 96 PRO A CA 1
ATOM 769 C C . PRO A 1 96 ? -5.314 -1.628 30.473 1.00 48.34 96 PRO A C 1
ATOM 771 O O . PRO A 1 96 ? -6.273 -0.911 30.206 1.00 48.34 96 PRO A O 1
ATOM 774 N N . VAL A 1 97 ? -4.381 -1.944 29.573 1.00 56.91 97 VAL A N 1
ATOM 775 C CA . VAL A 1 97 ? -4.649 -1.921 28.130 1.00 56.91 97 VAL A CA 1
ATOM 776 C C . VAL A 1 97 ? -5.632 -3.061 27.909 1.00 56.91 97 VAL A C 1
ATOM 778 O O . VAL A 1 97 ? -5.225 -4.193 27.664 1.00 56.91 97 VAL A O 1
ATOM 781 N N . GLN A 1 98 ? -6.913 -2.811 28.155 1.00 58.47 98 GLN A N 1
ATOM 782 C CA . GLN A 1 98 ? -7.934 -3.759 27.762 1.00 58.47 98 GLN A CA 1
ATOM 783 C C . GLN A 1 98 ? -8.205 -3.474 26.293 1.00 58.47 98 GLN A C 1
ATOM 785 O O . GLN A 1 98 ? -9.055 -2.654 25.970 1.00 58.47 98 GLN A O 1
ATOM 790 N N . ALA A 1 99 ? -7.407 -4.115 25.440 1.00 72.25 99 ALA A N 1
ATOM 791 C CA . ALA A 1 99 ? -7.744 -4.274 24.037 1.00 72.25 99 ALA A CA 1
ATOM 792 C C . ALA A 1 99 ? -9.175 -4.817 23.963 1.00 72.25 99 ALA A C 1
ATOM 794 O O . ALA A 1 99 ? -9.479 -5.845 24.578 1.00 72.25 99 ALA A O 1
ATOM 795 N N . ALA A 1 100 ? -10.062 -4.088 23.299 1.00 85.19 100 ALA A N 1
ATOM 796 C CA . ALA A 1 100 ? -11.383 -4.584 22.983 1.00 85.19 100 ALA A CA 1
ATOM 797 C C . ALA A 1 100 ? -11.283 -5.517 21.774 1.00 85.19 100 ALA A C 1
ATOM 799 O O . ALA A 1 100 ? -10.614 -5.206 20.786 1.00 85.19 100 ALA A O 1
ATOM 800 N N . ASP A 1 101 ? -11.979 -6.649 21.859 1.00 92.75 101 ASP A N 1
ATOM 801 C CA . ASP A 1 101 ? -12.103 -7.601 20.763 1.00 92.75 101 ASP A CA 1
ATOM 802 C C . ASP A 1 101 ? -13.524 -7.535 20.201 1.00 92.75 101 ASP A C 1
ATOM 804 O O . ASP A 1 101 ? -14.514 -7.744 20.909 1.00 92.75 101 ASP A O 1
ATOM 808 N N . PHE A 1 102 ? -13.625 -7.267 18.905 1.00 96.94 102 PHE A N 1
ATOM 809 C CA . PHE A 1 102 ? -14.872 -7.238 18.155 1.00 96.94 102 PHE A CA 1
ATOM 810 C C . PHE A 1 102 ? -14.909 -8.413 17.182 1.00 96.94 102 PHE A C 1
ATOM 812 O O . PHE A 1 102 ? -13.891 -8.808 16.620 1.00 96.94 102 PHE A O 1
ATOM 819 N N . THR A 1 103 ? -16.092 -8.973 16.947 1.00 97.69 103 THR A N 1
ATOM 820 C CA . THR A 1 103 ? -16.314 -9.979 15.902 1.00 97.69 103 THR A CA 1
ATOM 821 C C . THR A 1 103 ? -17.363 -9.454 14.943 1.00 97.69 103 THR A C 1
ATOM 823 O O . THR A 1 103 ? -18.423 -9.006 15.379 1.00 97.69 103 THR A O 1
ATOM 826 N N . VAL A 1 104 ? -17.059 -9.484 13.649 1.00 98.12 104 VAL A N 1
ATOM 827 C CA . VAL A 1 104 ? -17.901 -8.891 12.605 1.00 98.12 104 VAL A CA 1
ATOM 828 C C . VAL A 1 104 ? -18.014 -9.840 11.416 1.00 98.12 104 VAL A C 1
ATOM 830 O O . VAL A 1 104 ? -17.132 -10.668 11.175 1.00 98.12 104 VAL A O 1
ATOM 833 N N . ASN A 1 105 ? -19.115 -9.747 10.682 1.00 96.62 105 ASN A N 1
ATOM 834 C CA . ASN A 1 105 ? -19.389 -10.577 9.503 1.00 96.62 105 ASN A CA 1
ATOM 835 C C . ASN A 1 105 ? -20.153 -9.831 8.402 1.00 96.62 105 ASN A C 1
ATOM 837 O O . ASN A 1 105 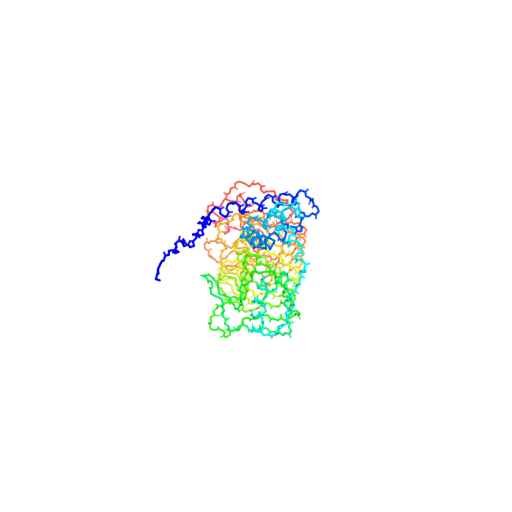? -20.509 -10.438 7.398 1.00 96.62 105 ASN A O 1
ATOM 841 N N . ASP A 1 106 ? -20.426 -8.540 8.589 1.00 97.69 106 ASP A N 1
ATOM 842 C CA . ASP A 1 106 ? -21.105 -7.695 7.616 1.00 97.69 106 ASP A CA 1
ATOM 843 C C . ASP A 1 106 ? -20.649 -6.230 7.742 1.00 97.69 106 ASP A C 1
ATOM 845 O O . ASP A 1 106 ? -19.881 -5.857 8.635 1.00 97.69 106 ASP A O 1
ATOM 849 N N . ALA A 1 107 ? -21.107 -5.383 6.819 1.00 97.56 107 ALA A N 1
ATOM 850 C CA . ALA A 1 107 ? -20.716 -3.976 6.784 1.00 97.56 107 ALA A CA 1
ATOM 851 C C . ALA A 1 107 ? -21.187 -3.211 8.024 1.00 97.56 107 ALA A C 1
ATOM 853 O O . ALA A 1 107 ? -20.438 -2.412 8.580 1.00 97.56 107 ALA A O 1
ATOM 854 N N . THR A 1 108 ? -22.413 -3.465 8.486 1.00 97.06 108 THR A N 1
ATOM 855 C CA . THR A 1 108 ? -22.990 -2.756 9.633 1.00 97.06 108 THR A CA 1
ATOM 856 C C . THR A 1 108 ? -22.210 -3.044 10.914 1.00 97.06 108 THR A C 1
ATOM 858 O O . THR A 1 108 ? -21.849 -2.112 11.633 1.00 97.06 108 THR A O 1
ATOM 861 N N . SER A 1 109 ? -21.899 -4.312 11.183 1.00 98.06 109 SER A N 1
ATOM 862 C CA . SER A 1 109 ? -21.102 -4.727 12.339 1.00 98.06 109 SER A CA 1
ATOM 863 C C . SER A 1 109 ? -19.669 -4.200 12.267 1.00 98.06 109 SER A C 1
ATOM 865 O O . SER A 1 109 ? -19.158 -3.731 13.284 1.00 98.06 109 SER A O 1
ATOM 867 N N . LEU A 1 110 ? -19.046 -4.170 11.081 1.00 98.50 110 LEU A N 1
ATOM 868 C CA . LEU A 1 110 ? -17.717 -3.576 10.899 1.00 98.50 110 LEU A CA 1
ATOM 869 C C . LEU A 1 110 ? -17.708 -2.065 11.178 1.00 98.50 110 LEU A C 1
ATOM 871 O O . LEU A 1 110 ? -16.823 -1.577 11.878 1.00 98.50 110 LEU A O 1
ATOM 875 N N . VAL A 1 111 ? -18.709 -1.325 10.694 1.00 98.06 111 VAL A N 1
ATOM 876 C CA . VAL A 1 111 ? -18.854 0.116 10.968 1.00 98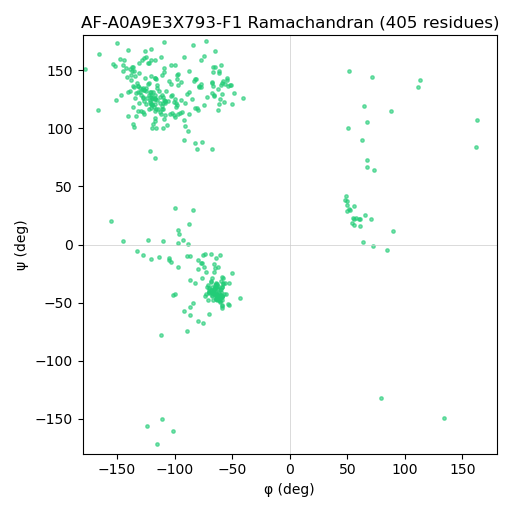.06 111 VAL A CA 1
ATOM 877 C C . VAL A 1 111 ? -18.996 0.380 12.468 1.00 98.06 111 VAL A C 1
ATOM 879 O O . VAL A 1 111 ? -18.304 1.242 13.013 1.00 98.06 111 VAL A O 1
ATOM 882 N N . VAL A 1 112 ? -19.854 -0.383 13.153 1.00 97.75 112 VAL A N 1
ATOM 883 C CA . VAL A 1 112 ? -20.049 -0.264 14.606 1.00 97.75 112 VAL A CA 1
ATOM 884 C C . VAL A 1 112 ? -18.762 -0.590 15.366 1.00 97.75 112 VAL A C 1
ATOM 886 O O . VAL A 1 112 ? -18.393 0.155 16.274 1.00 97.75 112 VAL A O 1
ATOM 889 N N . ALA A 1 113 ? -18.054 -1.654 14.980 1.00 98.38 113 ALA A N 1
ATOM 890 C CA . ALA A 1 113 ? -16.797 -2.051 15.607 1.00 98.38 113 ALA A CA 1
ATOM 891 C C . ALA A 1 113 ? -15.708 -0.982 15.446 1.00 98.38 113 ALA A C 1
ATOM 893 O O . ALA A 1 113 ? -15.044 -0.643 16.419 1.00 98.38 113 ALA A O 1
ATOM 894 N N . ILE A 1 114 ? -15.564 -0.387 14.256 1.00 98.19 114 ILE A N 1
ATOM 895 C CA . ILE A 1 114 ? -14.595 0.696 14.029 1.00 98.19 114 ILE A CA 1
ATOM 896 C C . ILE A 1 114 ? -14.945 1.930 14.871 1.00 98.19 114 ILE A C 1
ATOM 898 O O . ILE A 1 114 ? -14.055 2.541 15.457 1.00 98.19 114 ILE A O 1
ATOM 902 N N . HIS A 1 115 ? -16.222 2.311 14.972 1.00 96.69 115 HIS A N 1
ATOM 903 C CA . HIS A 1 115 ? -16.619 3.419 15.846 1.00 96.69 115 HIS A CA 1
ATOM 904 C C . HIS A 1 115 ? -16.308 3.144 17.317 1.00 96.69 115 HIS A C 1
ATOM 906 O O . HIS A 1 115 ? -15.781 4.025 17.993 1.00 96.69 115 HIS A O 1
ATOM 912 N N . ALA A 1 116 ? -16.600 1.934 17.796 1.00 95.31 116 ALA A N 1
ATOM 913 C CA . ALA A 1 116 ? -16.296 1.534 19.163 1.00 95.31 116 ALA A CA 1
ATOM 914 C C . ALA A 1 116 ? -14.782 1.523 19.425 1.00 95.31 116 ALA A C 1
ATOM 916 O O . ALA A 1 116 ? -14.351 2.061 20.441 1.00 95.31 116 ALA A O 1
ATOM 917 N N . ALA A 1 117 ? -13.985 0.987 18.500 1.00 95.38 117 ALA A N 1
ATOM 918 C CA . ALA A 1 117 ? -12.528 0.942 18.611 1.00 95.38 117 ALA A CA 1
ATOM 919 C C . ALA A 1 117 ? -11.868 2.330 18.526 1.00 95.38 117 ALA A C 1
ATOM 921 O O . ALA A 1 117 ? -10.808 2.585 19.089 1.00 95.38 117 ALA A O 1
ATOM 922 N N . ASN A 1 118 ? -12.489 3.270 17.811 1.00 93.44 118 ASN A N 1
ATOM 923 C CA . ASN A 1 118 ? -12.041 4.662 17.780 1.00 93.44 118 ASN A CA 1
ATOM 924 C C . ASN A 1 118 ? -12.374 5.431 19.071 1.00 93.44 118 ASN A C 1
ATOM 926 O O . ASN A 1 118 ? -11.780 6.483 19.325 1.00 93.44 118 ASN A O 1
ATOM 930 N N . ASP A 1 119 ? -13.319 4.953 19.884 1.00 89.44 119 ASP A N 1
ATOM 931 C CA . ASP A 1 119 ? -13.681 5.589 21.147 1.00 89.44 119 ASP A CA 1
ATOM 932 C C . ASP A 1 119 ? -12.687 5.226 22.259 1.00 89.44 119 ASP A C 1
ATOM 934 O O . ASP A 1 119 ? -12.959 4.400 23.127 1.00 89.44 119 ASP A O 1
ATOM 938 N N . GLU A 1 120 ? -11.558 5.935 22.286 1.00 81.88 120 GLU A N 1
ATOM 939 C CA . GLU A 1 120 ? -10.521 5.817 23.325 1.00 81.88 120 GLU A CA 1
ATOM 940 C C . GLU A 1 120 ? -11.007 6.148 24.751 1.00 81.88 120 GLU A C 1
ATOM 942 O O . GLU A 1 120 ? -10.253 5.973 25.713 1.00 81.88 120 GLU A O 1
ATOM 947 N N . THR A 1 121 ? -12.229 6.671 24.924 1.00 79.44 121 THR A N 1
ATOM 948 C CA . THR A 1 121 ? -12.816 6.858 26.260 1.00 79.44 121 THR A CA 1
ATOM 949 C C . THR A 1 121 ? -13.441 5.573 26.792 1.00 79.44 121 THR A C 1
ATOM 951 O O . THR A 1 121 ? -13.370 5.326 27.998 1.00 79.44 121 THR A O 1
ATOM 954 N N . THR A 1 122 ? -13.996 4.751 25.897 1.00 78.56 122 THR A N 1
ATOM 955 C CA . THR A 1 122 ? -14.683 3.496 26.221 1.00 78.56 122 THR A CA 1
ATOM 956 C C . THR A 1 122 ? -13.782 2.278 26.004 1.00 78.56 122 THR A C 1
ATOM 958 O O . THR A 1 122 ? -13.738 1.406 26.870 1.00 78.56 122 THR A O 1
ATOM 961 N N . ASN A 1 123 ? -13.023 2.243 24.905 1.00 80.12 123 ASN A N 1
ATOM 962 C CA . ASN A 1 123 ? -12.096 1.172 24.530 1.00 80.12 123 ASN A CA 1
ATOM 963 C C . ASN A 1 123 ? -10.674 1.749 24.391 1.00 80.12 123 ASN A C 1
ATOM 965 O O . ASN A 1 123 ? -10.237 2.133 23.310 1.00 80.12 123 ASN A O 1
ATOM 969 N N . PRO A 1 124 ? -9.957 1.941 25.512 1.00 79.75 124 PRO A N 1
ATOM 970 C CA . PRO A 1 124 ? -8.643 2.564 25.486 1.00 79.75 124 PRO A CA 1
ATOM 971 C C . PRO A 1 124 ? -7.551 1.574 25.053 1.00 79.75 124 PRO A C 1
ATOM 973 O O . PRO A 1 124 ? -7.153 0.717 25.845 1.00 79.75 124 PRO A O 1
ATOM 976 N N . GLY A 1 125 ? -6.897 1.805 23.912 1.00 81.19 125 GLY A N 1
ATOM 977 C CA . GLY A 1 125 ? -5.688 1.066 23.538 1.00 81.19 125 GLY A CA 1
ATOM 978 C C . GLY A 1 125 ? -5.671 0.559 22.102 1.00 81.19 125 GLY A C 1
ATOM 979 O O . GLY A 1 125 ? -6.133 1.223 21.187 1.00 81.19 125 GLY A O 1
ATOM 980 N N . ALA A 1 126 ? -5.000 -0.575 21.901 1.00 87.50 126 ALA A N 1
ATOM 981 C CA . ALA A 1 126 ? -4.963 -1.244 20.610 1.00 87.50 126 ALA A CA 1
ATOM 982 C C . ALA A 1 126 ? -6.074 -2.287 20.580 1.00 87.50 126 ALA A C 1
ATOM 984 O O . ALA A 1 126 ? -6.000 -3.251 21.336 1.00 87.50 126 ALA A O 1
ATOM 985 N N . ASP A 1 127 ? -7.059 -2.088 19.714 1.00 95.25 127 ASP A N 1
ATOM 986 C CA . ASP A 1 127 ? -8.236 -2.947 19.626 1.00 95.25 127 ASP A CA 1
ATOM 987 C C . ASP A 1 127 ? -8.153 -3.889 18.425 1.00 95.25 127 ASP A C 1
ATOM 989 O O . ASP A 1 127 ? -7.497 -3.590 17.418 1.00 95.25 127 ASP A O 1
ATOM 993 N N . THR A 1 128 ? -8.839 -5.028 18.521 1.00 97.50 128 THR A N 1
ATOM 994 C CA . THR A 1 128 ? -8.850 -6.063 17.484 1.00 97.50 128 THR A CA 1
ATOM 995 C C . THR A 1 128 ? -10.261 -6.273 16.950 1.00 97.50 128 THR A C 1
ATOM 997 O O . THR A 1 128 ? -11.210 -6.472 17.700 1.00 97.50 128 THR A O 1
ATOM 1000 N N . ILE A 1 129 ? -10.410 -6.285 15.630 1.00 98.56 129 ILE A N 1
ATOM 1001 C CA . ILE A 1 129 ? -11.646 -6.612 14.923 1.00 98.56 129 ILE A CA 1
ATOM 1002 C C . ILE A 1 129 ? -11.402 -7.898 14.136 1.00 98.56 129 ILE A C 1
ATOM 1004 O O . ILE A 1 129 ? -10.579 -7.931 13.229 1.00 98.56 129 ILE A O 1
ATOM 1008 N N . THR A 1 130 ? -12.125 -8.961 14.467 1.00 98.75 130 THR A N 1
ATOM 1009 C CA . THR A 1 130 ? -12.003 -10.270 13.818 1.00 98.75 130 THR A CA 1
ATOM 1010 C C . THR A 1 130 ? -13.125 -10.471 12.806 1.00 98.75 130 THR A C 1
ATOM 1012 O O . THR A 1 130 ? -14.304 -10.429 13.169 1.00 98.75 130 THR A O 1
ATOM 1015 N N . LEU A 1 131 ? -12.771 -10.722 11.544 1.00 98.75 131 LEU A N 1
ATOM 1016 C CA . LEU A 1 131 ? -13.739 -11.086 10.512 1.00 98.75 131 LEU A CA 1
ATOM 1017 C C . LEU A 1 131 ? -14.126 -12.566 10.643 1.00 98.75 131 LEU A C 1
ATOM 1019 O O . LEU A 1 131 ? -13.279 -13.449 10.811 1.00 98.75 131 LEU A O 1
ATOM 1023 N N . THR A 1 132 ? -15.425 -12.828 10.534 1.00 98.56 132 THR A N 1
ATOM 1024 C CA . THR A 1 132 ? -16.026 -14.176 10.509 1.00 98.56 132 THR A CA 1
ATOM 1025 C C . THR A 1 132 ? -16.868 -14.432 9.258 1.00 98.56 132 THR A C 1
ATOM 1027 O O . THR A 1 132 ? -17.475 -15.493 9.122 1.00 98.56 132 THR A O 1
ATOM 1030 N N . GLY A 1 133 ? -16.890 -13.467 8.341 1.00 98.19 133 GLY A N 1
ATOM 1031 C CA . GLY A 1 133 ? -17.564 -13.527 7.054 1.00 98.19 133 GLY A CA 1
ATOM 1032 C C . GLY A 1 133 ? -17.085 -12.398 6.147 1.00 98.19 133 GLY A C 1
ATOM 1033 O O . GLY A 1 133 ? -16.468 -11.438 6.618 1.00 98.19 133 GLY A O 1
ATOM 1034 N N . ASP A 1 134 ? -17.369 -12.526 4.852 1.00 98.62 134 ASP A N 1
ATOM 1035 C CA . ASP A 1 134 ? -17.089 -11.474 3.878 1.00 98.62 134 ASP A CA 1
ATOM 1036 C C . ASP A 1 134 ? -17.975 -10.246 4.124 1.00 98.62 134 ASP A C 1
ATOM 1038 O O . ASP A 1 134 ? -19.173 -10.350 4.384 1.00 98.62 134 ASP A O 1
ATOM 1042 N N . VAL A 1 135 ? -17.383 -9.065 3.984 1.00 98.75 135 VAL A N 1
ATOM 1043 C CA . VAL A 1 135 ? -18.030 -7.769 4.170 1.00 98.75 135 VAL A CA 1
ATOM 1044 C C . VAL A 1 135 ? -18.177 -7.080 2.819 1.00 98.75 135 VAL A C 1
ATOM 1046 O O . VAL A 1 135 ? -17.188 -6.798 2.147 1.00 98.75 135 VAL A O 1
ATOM 1049 N N . THR A 1 136 ? -19.413 -6.757 2.438 1.00 98.44 136 THR A N 1
ATOM 1050 C CA . THR A 1 136 ? -19.710 -5.975 1.227 1.00 98.44 136 THR A CA 1
ATOM 1051 C C . THR A 1 136 ? -20.231 -4.593 1.606 1.00 98.44 136 THR A C 1
ATOM 1053 O O . THR A 1 136 ? -21.262 -4.471 2.264 1.00 98.44 136 THR A O 1
ATOM 1056 N N . LEU A 1 137 ? -19.511 -3.551 1.197 1.00 98.06 137 LEU A N 1
ATOM 1057 C CA . LEU A 1 137 ? -19.845 -2.146 1.411 1.00 98.06 137 LEU A CA 1
ATOM 1058 C C . LEU A 1 137 ? -20.665 -1.639 0.224 1.00 98.06 137 LEU A C 1
ATOM 1060 O O . LEU A 1 137 ? -20.187 -1.674 -0.907 1.00 98.06 137 LEU A O 1
ATOM 1064 N N . THR A 1 138 ? -21.872 -1.143 0.475 1.00 95.88 138 THR A N 1
ATOM 1065 C CA . THR A 1 138 ? -22.809 -0.706 -0.577 1.00 95.88 138 THR A CA 1
ATOM 1066 C C . THR A 1 138 ? -22.881 0.810 -0.744 1.00 95.88 138 THR A C 1
ATOM 1068 O O . THR A 1 138 ? -23.372 1.295 -1.756 1.00 95.88 138 THR A O 1
ATOM 1071 N N . THR A 1 139 ? -22.378 1.574 0.227 1.00 91.75 139 THR A N 1
ATOM 1072 C CA . THR A 1 139 ? -22.408 3.039 0.214 1.00 91.75 139 THR A CA 1
ATOM 1073 C C . THR A 1 139 ? -21.147 3.617 0.844 1.00 91.75 139 THR A C 1
ATOM 1075 O O . THR A 1 139 ? -20.584 3.040 1.776 1.00 91.75 139 THR A O 1
ATOM 1078 N N . GLY A 1 140 ? -20.735 4.792 0.366 1.00 85.25 140 GLY A N 1
ATOM 1079 C CA . GLY A 1 140 ? -19.837 5.662 1.116 1.00 85.25 140 GLY A CA 1
ATOM 1080 C C . GLY A 1 140 ? -20.569 6.179 2.353 1.00 85.25 140 GLY A C 1
ATOM 1081 O O . GLY A 1 140 ? -21.747 6.521 2.267 1.00 85.25 140 GLY A O 1
ATOM 1082 N N . ILE A 1 141 ? -19.905 6.197 3.506 1.00 85.81 141 ILE A N 1
ATOM 1083 C CA . ILE A 1 141 ? -20.490 6.678 4.772 1.00 85.81 141 ILE A CA 1
ATOM 1084 C C . ILE A 1 141 ? -19.720 7.849 5.378 1.00 85.81 141 ILE A C 1
ATOM 1086 O O . ILE A 1 141 ? -20.197 8.485 6.315 1.00 85.81 141 ILE A O 1
ATOM 1090 N N . TYR A 1 142 ? -18.523 8.128 4.868 1.00 77.94 142 TYR A N 1
ATOM 1091 C CA . TYR A 1 142 ? -17.718 9.268 5.275 1.00 77.94 142 TYR A CA 1
ATOM 1092 C C . TYR A 1 142 ? -17.418 10.149 4.070 1.00 77.94 142 TYR A C 1
ATOM 1094 O O . TYR A 1 142 ? -16.914 9.669 3.052 1.00 77.94 142 TYR A O 1
ATOM 1102 N N . GLU A 1 143 ? -17.691 11.441 4.226 1.00 74.81 143 GLU A N 1
ATOM 1103 C CA . GLU A 1 143 ? -17.455 12.465 3.216 1.00 74.81 143 GLU A CA 1
ATOM 1104 C C . GLU A 1 143 ? -16.306 13.375 3.662 1.00 74.81 143 GLU A C 1
ATOM 1106 O O . GLU A 1 143 ? -16.480 14.264 4.496 1.00 74.81 143 GLU A O 1
ATOM 1111 N N . GLY A 1 144 ? -15.107 13.136 3.129 1.00 62.25 144 GLY A N 1
ATOM 1112 C CA . GLY A 1 144 ? -13.996 14.082 3.204 1.00 62.25 144 GLY A CA 1
ATOM 1113 C C . GLY A 1 144 ? -13.862 14.867 1.899 1.00 62.25 144 GLY A C 1
ATOM 1114 O O . GLY A 1 144 ? -14.184 14.348 0.834 1.00 62.25 144 GLY A O 1
ATOM 1115 N N . ASP A 1 145 ? -13.294 16.077 1.958 1.00 62.62 145 ASP A N 1
ATOM 1116 C CA . ASP A 1 145 ? -13.146 16.995 0.807 1.00 62.62 145 ASP A CA 1
ATOM 1117 C C . ASP A 1 145 ? -12.517 16.364 -0.455 1.00 62.62 145 ASP A C 1
ATOM 1119 O O . ASP A 1 145 ? -12.688 16.866 -1.566 1.00 62.62 145 ASP A O 1
ATOM 1123 N N . VAL A 1 146 ? -11.732 15.291 -0.297 1.00 63.69 146 VAL A N 1
ATOM 1124 C CA . VAL A 1 146 ? -10.978 14.644 -1.388 1.00 63.69 146 VAL A CA 1
ATOM 1125 C C . VAL A 1 146 ? -11.134 13.116 -1.393 1.00 63.69 146 VAL A C 1
ATOM 1127 O O . VAL A 1 146 ? -10.637 12.446 -2.300 1.00 63.69 146 VAL A O 1
ATOM 1130 N N . PHE A 1 147 ? -11.803 12.540 -0.392 1.00 76.38 147 PHE A N 1
ATOM 1131 C CA . PHE A 1 147 ? -11.909 11.093 -0.237 1.00 76.38 147 PHE A CA 1
ATOM 1132 C C . PHE A 1 147 ? -13.208 10.699 0.452 1.00 76.38 147 PHE A C 1
ATOM 1134 O O . PHE A 1 147 ? -13.477 11.122 1.576 1.00 76.38 147 PHE A O 1
ATOM 1141 N N . TYR A 1 148 ? -13.956 9.833 -0.223 1.00 86.69 148 TYR A N 1
ATOM 1142 C CA . TYR A 1 148 ? -15.140 9.180 0.310 1.00 86.69 148 TYR A CA 1
ATOM 1143 C C . TYR A 1 148 ? -14.771 7.755 0.699 1.00 86.69 148 TYR A C 1
ATOM 1145 O O . TYR A 1 148 ? -14.182 7.042 -0.121 1.00 86.69 148 TYR A O 1
ATOM 1153 N N . SER A 1 149 ? -15.096 7.344 1.925 1.00 91.81 149 SER A N 1
ATOM 1154 C CA . SER A 1 149 ? -14.861 5.973 2.387 1.00 91.81 149 SER A CA 1
ATOM 1155 C C . SER A 1 149 ? -16.146 5.238 2.735 1.00 91.81 149 SER A C 1
ATOM 1157 O O . SER A 1 149 ? -17.080 5.815 3.291 1.00 91.81 149 SER A O 1
ATOM 1159 N N . GLY A 1 150 ? -16.174 3.940 2.426 1.00 94.50 150 GLY A N 1
ATOM 1160 C CA . GLY A 1 150 ? -17.248 3.022 2.816 1.00 94.50 150 GLY A CA 1
ATOM 1161 C C . GLY A 1 150 ? -17.200 2.607 4.290 1.00 94.50 150 GLY A C 1
ATOM 1162 O O . GLY A 1 150 ? -18.139 1.992 4.783 1.00 94.50 150 GLY A O 1
ATOM 1163 N N . LEU A 1 151 ? -16.125 2.955 5.003 1.00 97.38 151 LEU A N 1
ATOM 1164 C CA . LEU A 1 151 ? -15.951 2.727 6.438 1.00 97.38 151 LEU A CA 1
ATOM 1165 C C . LEU A 1 151 ? -15.593 4.026 7.169 1.00 97.38 151 LEU A C 1
ATOM 1167 O O . LEU A 1 151 ? -15.112 4.969 6.530 1.00 97.38 151 LEU A O 1
ATOM 1171 N N . PRO A 1 152 ? -15.790 4.096 8.500 1.00 96.56 152 PRO A N 1
ATOM 1172 C CA . PRO A 1 152 ? -15.393 5.262 9.270 1.00 96.56 152 PRO A CA 1
ATOM 1173 C C . PRO A 1 152 ? -13.865 5.427 9.245 1.00 96.56 152 PRO A C 1
ATOM 1175 O O . PRO A 1 152 ? -13.143 4.431 9.127 1.00 96.56 152 PRO A O 1
ATOM 1178 N N . PRO A 1 153 ? -13.348 6.657 9.399 1.00 95.81 153 PRO A N 1
ATOM 1179 C CA . PRO A 1 153 ? -11.911 6.878 9.483 1.00 95.81 153 PRO A CA 1
ATOM 1180 C C . PRO A 1 153 ? -11.289 6.105 10.652 1.00 95.81 153 PRO A C 1
ATOM 1182 O O . PRO A 1 153 ? -11.839 6.075 11.753 1.00 95.81 153 PRO A O 1
ATOM 1185 N N . ILE A 1 154 ? -10.115 5.522 10.435 1.00 97.00 154 ILE A N 1
ATOM 1186 C CA . ILE A 1 154 ? -9.289 4.935 11.493 1.00 97.00 154 ILE A CA 1
ATOM 1187 C C . ILE A 1 154 ? -8.529 6.072 12.171 1.00 97.00 154 ILE A C 1
ATOM 1189 O O . ILE A 1 154 ? -7.715 6.744 11.532 1.00 97.00 154 ILE A O 1
ATOM 1193 N N . THR A 1 155 ? -8.794 6.273 13.460 1.00 95.06 155 THR A N 1
ATOM 1194 C CA . THR A 1 155 ? -8.221 7.353 14.282 1.00 95.06 155 THR A CA 1
ATOM 1195 C C . THR A 1 155 ? -7.574 6.856 15.578 1.00 95.06 155 THR A C 1
ATOM 1197 O O . THR A 1 155 ? -6.858 7.619 16.221 1.00 95.06 155 THR A O 1
ATOM 1200 N N . SER A 1 156 ? -7.747 5.579 15.928 1.00 92.88 156 SER A N 1
ATOM 1201 C CA . SER A 1 156 ? -7.042 4.874 17.008 1.00 92.88 156 SER A CA 1
ATOM 1202 C C . SER A 1 156 ? -6.164 3.737 16.456 1.00 92.88 156 SER A C 1
ATOM 1204 O O . SER A 1 156 ? -5.936 3.633 15.246 1.00 92.88 156 SER A O 1
ATOM 1206 N N . THR A 1 157 ? -5.598 2.905 17.337 1.00 95.25 157 THR A N 1
ATOM 1207 C CA . THR A 1 157 ? -4.846 1.713 16.917 1.00 95.25 157 THR A CA 1
ATOM 1208 C C . THR A 1 157 ? -5.804 0.540 16.752 1.00 95.25 157 THR A C 1
ATOM 1210 O O . THR A 1 157 ? -6.344 0.052 17.738 1.00 95.25 157 THR A O 1
ATOM 1213 N N . ILE A 1 158 ? -5.989 0.078 15.516 1.00 97.94 158 ILE A N 1
ATOM 1214 C CA . ILE A 1 158 ? -6.947 -0.975 15.168 1.00 97.94 158 ILE A CA 1
ATOM 1215 C C . ILE A 1 158 ? -6.230 -2.068 14.381 1.00 97.94 158 ILE A C 1
ATOM 1217 O O . ILE A 1 158 ? -5.600 -1.802 13.354 1.00 97.94 158 ILE A O 1
ATOM 1221 N N . THR A 1 159 ? -6.367 -3.309 14.838 1.00 98.44 159 THR A N 1
ATOM 1222 C CA . THR A 1 159 ? -5.981 -4.508 14.089 1.00 98.44 159 THR A CA 1
ATOM 1223 C C . THR A 1 159 ? -7.227 -5.172 13.532 1.00 98.44 159 THR A C 1
ATOM 1225 O O . 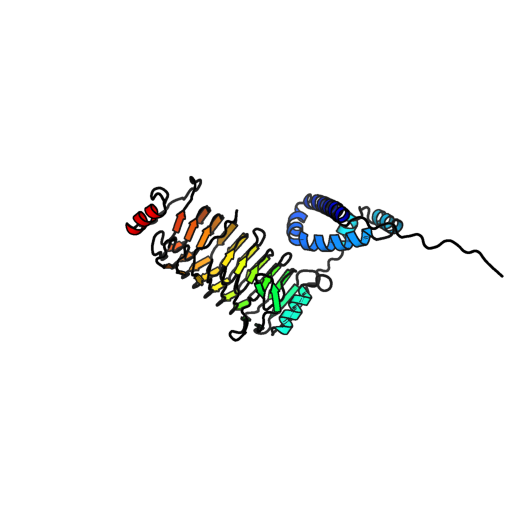THR A 1 159 ? -8.160 -5.451 14.272 1.00 98.44 159 THR A O 1
ATOM 1228 N N . ILE A 1 160 ? -7.248 -5.445 12.233 1.00 98.69 160 ILE A N 1
ATOM 1229 C CA . ILE A 1 160 ? -8.268 -6.265 11.588 1.00 98.69 160 ILE A CA 1
ATOM 1230 C C . ILE A 1 160 ? -7.650 -7.630 11.291 1.00 98.69 160 ILE A C 1
ATOM 1232 O O . ILE A 1 160 ? -6.757 -7.750 10.447 1.00 98.69 160 ILE A O 1
ATOM 1236 N N . GLU A 1 161 ? -8.142 -8.649 11.986 1.00 98.62 161 GLU A N 1
ATOM 1237 C CA . GLU A 1 161 ? -7.839 -10.054 11.730 1.00 98.62 161 GLU A CA 1
ATOM 1238 C C . GLU A 1 161 ? -8.831 -10.593 10.702 1.00 98.62 161 GLU A C 1
ATOM 1240 O O . GLU A 1 161 ? -9.971 -10.941 11.015 1.00 98.62 161 GLU A O 1
ATOM 1245 N N . GLY A 1 162 ? -8.400 -10.622 9.445 1.00 98.38 162 GLY A N 1
ATOM 1246 C CA . GLY A 1 162 ? -9.247 -10.956 8.309 1.00 98.38 162 GLY A CA 1
ATOM 1247 C C . GLY A 1 162 ? -9.609 -12.429 8.199 1.00 98.38 162 GLY A C 1
ATOM 1248 O O . GLY A 1 162 ? -10.622 -12.739 7.588 1.00 98.38 162 GLY A O 1
ATOM 1249 N N . ASN A 1 163 ? -8.820 -13.347 8.768 1.00 97.94 163 ASN A N 1
ATOM 1250 C CA . ASN A 1 163 ? -9.037 -14.802 8.671 1.00 97.94 163 ASN A CA 1
ATOM 1251 C C . ASN A 1 163 ? -9.275 -15.322 7.234 1.00 97.94 163 ASN A C 1
ATOM 1253 O O . ASN A 1 163 ? -9.969 -16.316 7.028 1.00 97.94 163 ASN A O 1
ATOM 1257 N N . GLY A 1 164 ? -8.714 -14.646 6.231 1.00 97.88 164 GLY A N 1
ATOM 1258 C CA . GLY A 1 164 ? -8.904 -14.939 4.810 1.00 97.88 164 GLY A CA 1
ATOM 1259 C C . GLY A 1 164 ? -10.152 -14.311 4.178 1.00 97.88 164 GLY A C 1
ATOM 1260 O O . GLY A 1 164 ? -10.311 -14.417 2.963 1.00 97.88 164 GLY A O 1
ATOM 1261 N N . PHE A 1 165 ? -11.012 -13.646 4.954 1.00 98.81 165 PHE A N 1
ATOM 1262 C CA . PHE A 1 165 ? -12.217 -12.984 4.456 1.00 98.81 165 PHE A CA 1
ATOM 1263 C C . PHE A 1 165 ? -11.918 -11.681 3.710 1.00 98.81 165 PHE A C 1
ATOM 1265 O O . PHE A 1 165 ? -10.846 -11.067 3.809 1.00 98.81 165 PHE A O 1
ATOM 1272 N N . THR A 1 166 ? -12.915 -11.269 2.938 1.00 98.81 166 THR A N 1
ATOM 1273 C CA . THR A 1 166 ? -12.865 -10.124 2.041 1.00 98.81 166 THR A CA 1
ATOM 1274 C C . THR A 1 166 ? -13.640 -8.943 2.607 1.00 98.81 166 THR A C 1
ATOM 1276 O O . THR A 1 166 ? -14.738 -9.100 3.128 1.00 98.81 166 THR A O 1
ATOM 1279 N N . ILE A 1 167 ? -13.099 -7.739 2.436 1.00 98.81 167 ILE A N 1
ATOM 1280 C CA . ILE A 1 167 ? -13.832 -6.478 2.522 1.00 98.81 167 ILE A CA 1
ATOM 1281 C C . ILE A 1 167 ? -13.871 -5.898 1.106 1.00 98.81 167 ILE A C 1
ATOM 1283 O O . ILE A 1 167 ? -12.836 -5.530 0.539 1.00 98.81 167 ILE A O 1
ATOM 1287 N N . ALA A 1 168 ? -15.062 -5.849 0.520 1.00 98.62 168 ALA A N 1
ATOM 1288 C CA . ALA A 1 168 ? -15.282 -5.433 -0.856 1.00 98.62 168 ALA A CA 1
ATOM 1289 C C . ALA A 1 168 ? -16.203 -4.218 -0.931 1.00 98.62 168 ALA A C 1
ATOM 1291 O O . ALA A 1 168 ? -17.168 -4.118 -0.177 1.00 98.62 168 ALA A O 1
ATOM 1292 N N . ARG A 1 169 ? -15.959 -3.327 -1.891 1.00 97.94 169 ARG A N 1
ATOM 1293 C CA . ARG A 1 169 ? -17.014 -2.436 -2.389 1.00 97.94 169 ARG A CA 1
ATOM 1294 C C . ARG A 1 169 ? -17.929 -3.230 -3.324 1.00 97.94 169 ARG A C 1
ATOM 1296 O O . ARG A 1 169 ? -17.439 -3.955 -4.189 1.00 97.94 169 ARG A O 1
ATOM 1303 N N . ASP A 1 170 ? -19.237 -3.051 -3.172 1.00 97.38 170 ASP A N 1
ATOM 1304 C CA . ASP A 1 170 ? -20.243 -3.565 -4.099 1.00 97.38 170 ASP A CA 1
ATOM 1305 C C . ASP A 1 170 ? -20.011 -2.964 -5.501 1.00 97.38 170 ASP A C 1
ATOM 1307 O O . ASP A 1 170 ? -19.935 -1.734 -5.629 1.00 97.38 170 ASP A O 1
ATOM 1311 N N . PRO A 1 171 ? -19.861 -3.779 -6.562 1.00 93.75 171 PRO A N 1
ATOM 1312 C CA . PRO A 1 171 ? -19.744 -3.265 -7.925 1.00 93.75 171 PRO A CA 1
ATOM 1313 C C . PRO A 1 171 ? -20.949 -2.415 -8.356 1.00 93.75 171 PRO A C 1
ATOM 1315 O O . PRO A 1 171 ? -20.753 -1.484 -9.136 1.00 93.75 171 PRO A O 1
ATOM 1318 N N . GLU A 1 172 ? -22.141 -2.678 -7.812 1.00 95.12 172 GLU A N 1
ATOM 1319 C CA . GLU A 1 172 ? -23.388 -1.975 -8.141 1.00 95.12 172 GLU A CA 1
ATOM 1320 C C . GLU A 1 172 ? -23.627 -0.723 -7.284 1.00 95.12 172 GLU A C 1
ATOM 1322 O O . GLU A 1 172 ? -24.634 -0.038 -7.462 1.00 95.12 172 GLU A O 1
ATOM 1327 N N . ALA A 1 173 ? -22.721 -0.390 -6.356 1.00 92.69 173 ALA A N 1
ATOM 1328 C CA . ALA A 1 173 ? -22.844 0.840 -5.584 1.00 92.69 173 ALA A CA 1
ATOM 1329 C C . ALA A 1 173 ? -22.854 2.069 -6.512 1.00 92.69 173 ALA A C 1
ATOM 1331 O O . ALA A 1 173 ? -21.965 2.218 -7.358 1.00 92.69 173 ALA A O 1
ATOM 1332 N N . GLU A 1 174 ? -23.840 2.951 -6.323 1.00 89.00 174 GLU A N 1
ATOM 1333 C CA . GLU A 1 174 ? -24.070 4.115 -7.192 1.00 89.00 174 GLU A CA 1
ATOM 1334 C C . GLU A 1 174 ? -22.876 5.077 -7.178 1.00 89.00 174 GLU A C 1
ATOM 1336 O O . GLU A 1 174 ? -22.381 5.482 -8.232 1.00 89.00 174 GLU A O 1
ATOM 1341 N N . ASP A 1 175 ? -22.363 5.380 -5.982 1.00 89.06 175 ASP A N 1
ATOM 1342 C CA . ASP A 1 175 ? -21.282 6.341 -5.798 1.00 89.06 175 ASP A CA 1
ATOM 1343 C C . ASP A 1 175 ? -19.901 5.671 -5.670 1.00 89.06 175 ASP A C 1
ATOM 1345 O O . ASP A 1 175 ? -19.752 4.603 -5.055 1.00 89.06 175 ASP A O 1
ATOM 1349 N N . PRO A 1 176 ? -18.841 6.280 -6.233 1.00 90.00 176 PRO A N 1
ATOM 1350 C CA . PRO A 1 176 ? -17.473 5.822 -6.030 1.00 90.00 176 PRO A CA 1
ATOM 1351 C C . PRO A 1 176 ? -16.999 6.146 -4.604 1.00 90.00 176 PRO A C 1
ATOM 1353 O O . PRO A 1 176 ? -17.016 7.300 -4.177 1.00 90.00 176 PRO A O 1
ATOM 1356 N N . PHE A 1 177 ? -16.507 5.139 -3.884 1.00 93.62 177 PHE A N 1
ATOM 1357 C CA . PHE A 1 177 ? -15.808 5.314 -2.611 1.00 93.62 177 PHE A CA 1
ATOM 1358 C C . PHE A 1 177 ? -14.643 4.331 -2.460 1.00 93.62 177 PHE A C 1
ATOM 1360 O O . PHE A 1 177 ? -14.645 3.222 -3.006 1.00 93.62 177 PHE A O 1
ATOM 1367 N N . GLY A 1 178 ? -13.641 4.747 -1.687 1.00 94.50 178 GLY A N 1
ATOM 1368 C CA . GLY A 1 178 ? -12.585 3.860 -1.217 1.00 94.50 178 GLY A CA 1
ATOM 1369 C C . GLY A 1 178 ? -12.996 3.108 0.045 1.00 94.50 178 GLY A C 1
ATOM 1370 O O . GLY A 1 178 ? -14.040 3.379 0.629 1.00 94.50 178 GLY A O 1
ATOM 1371 N N . LEU A 1 179 ? -12.197 2.144 0.494 1.00 97.62 179 LEU A N 1
ATOM 1372 C CA . LEU A 1 179 ? -12.597 1.294 1.622 1.00 97.62 179 LEU A CA 1
ATOM 1373 C C . LEU A 1 179 ? -12.213 1.935 2.961 1.00 97.62 179 LEU A C 1
ATOM 1375 O O . LEU A 1 179 ? -13.076 2.150 3.806 1.00 97.62 179 LEU A O 1
ATOM 1379 N N . PHE A 1 180 ? -10.941 2.307 3.125 1.00 97.75 180 PHE A N 1
ATOM 1380 C CA . PHE A 1 180 ? -10.401 2.842 4.377 1.00 97.75 180 PHE A CA 1
ATOM 1381 C C . PHE A 1 180 ? -9.790 4.234 4.218 1.00 97.75 180 PHE A C 1
ATOM 1383 O O . PHE A 1 180 ? -9.024 4.493 3.288 1.00 97.75 180 PHE A O 1
ATOM 1390 N N . LEU A 1 181 ? -10.057 5.093 5.202 1.00 96.00 181 LEU A N 1
ATOM 1391 C CA . LEU A 1 181 ? -9.299 6.311 5.474 1.00 96.00 181 LEU A CA 1
ATOM 1392 C C . LEU A 1 181 ? -8.545 6.134 6.793 1.00 96.00 181 LEU A C 1
ATOM 1394 O O . LEU A 1 181 ? -9.156 5.797 7.803 1.00 96.00 181 LEU A O 1
ATOM 1398 N N . VAL A 1 182 ? -7.239 6.391 6.803 1.00 95.94 182 VAL A N 1
ATOM 1399 C CA . VAL A 1 182 ? -6.418 6.377 8.021 1.00 95.94 182 VAL A CA 1
ATOM 1400 C C . VAL A 1 182 ? -5.878 7.779 8.263 1.00 95.94 182 VAL A C 1
ATOM 1402 O O . VAL A 1 182 ? -5.130 8.306 7.440 1.00 95.94 182 VAL A O 1
ATOM 1405 N N . ALA A 1 183 ? -6.270 8.383 9.381 1.00 90.50 183 ALA A N 1
ATOM 1406 C CA . ALA A 1 183 ? -5.887 9.738 9.763 1.00 90.50 183 ALA A CA 1
ATOM 1407 C C . ALA A 1 183 ? -5.261 9.726 11.158 1.00 90.50 183 ALA A C 1
ATOM 1409 O O . ALA A 1 183 ? -5.683 8.967 12.027 1.00 90.50 183 ALA A O 1
ATOM 1410 N N . ALA A 1 184 ? -4.251 10.558 11.389 1.00 82.62 184 ALA A N 1
ATOM 1411 C CA . ALA A 1 184 ? -3.528 10.610 12.644 1.00 82.62 184 ALA A CA 1
ATOM 1412 C C . ALA A 1 184 ? -4.475 10.864 13.834 1.00 82.62 184 ALA A C 1
ATOM 1414 O O . ALA A 1 184 ? -5.334 11.743 13.761 1.00 82.62 184 ALA A O 1
ATOM 1415 N N . PRO A 1 185 ? -4.280 10.163 14.968 1.00 84.69 185 PRO A N 1
ATOM 1416 C CA . PRO A 1 185 ? -3.173 9.250 15.279 1.00 84.69 185 PRO A CA 1
ATOM 1417 C C . PRO A 1 185 ? -3.385 7.787 14.834 1.00 84.69 185 PRO A C 1
ATOM 1419 O O . PRO A 1 185 ? -2.678 6.912 15.326 1.00 84.69 185 PRO A O 1
ATOM 1422 N N . GLY A 1 186 ? -4.321 7.527 13.922 1.00 90.31 186 GLY A N 1
ATOM 1423 C CA . GLY A 1 186 ? -4.723 6.202 13.464 1.00 90.31 186 GLY A CA 1
ATOM 1424 C C . GLY A 1 186 ? -3.576 5.294 13.022 1.00 90.31 186 GLY A C 1
ATOM 1425 O O . GLY A 1 186 ? -2.654 5.708 12.309 1.00 90.31 186 GLY A O 1
ATOM 1426 N N . ASN A 1 187 ? -3.664 4.034 13.443 1.00 94.62 187 ASN A N 1
ATOM 1427 C CA . ASN A 1 187 ? -2.740 2.964 13.093 1.00 94.62 187 ASN A CA 1
ATOM 1428 C C . ASN A 1 187 ? -3.542 1.712 12.735 1.00 94.62 187 ASN A C 1
ATOM 1430 O O . ASN A 1 187 ? -4.039 1.019 13.620 1.00 94.62 187 ASN A O 1
ATOM 1434 N N . LEU A 1 188 ? -3.683 1.458 11.437 1.00 98.56 188 LEU A N 1
ATOM 1435 C CA . LEU A 1 188 ? -4.411 0.312 10.912 1.00 98.56 188 LEU A CA 1
ATOM 1436 C C . LEU A 1 188 ? -3.445 -0.841 10.644 1.00 98.56 188 LEU A C 1
ATOM 1438 O O . LEU A 1 188 ? -2.520 -0.693 9.846 1.00 98.56 188 LEU A O 1
ATOM 1442 N N . THR A 1 189 ? -3.704 -2.004 11.233 1.00 98.69 189 THR A N 1
ATOM 1443 C CA . THR A 1 189 ? -3.071 -3.270 10.844 1.00 98.69 189 THR A CA 1
ATOM 1444 C C . THR A 1 189 ? -4.099 -4.174 10.175 1.00 98.69 189 THR A C 1
ATOM 1446 O O . THR A 1 189 ? -5.153 -4.426 10.743 1.00 98.69 189 THR A O 1
ATOM 1449 N N . LEU A 1 190 ? -3.798 -4.662 8.974 1.00 98.88 190 LEU A N 1
ATOM 1450 C CA . LEU A 1 190 ? -4.591 -5.640 8.230 1.00 98.88 190 LEU A CA 1
ATOM 1451 C C . LEU A 1 190 ? -3.817 -6.955 8.183 1.00 98.88 190 LEU A C 1
ATOM 1453 O O . LEU A 1 190 ? -2.740 -7.011 7.585 1.00 98.88 190 LEU A O 1
ATOM 1457 N N . ASN A 1 191 ? -4.367 -8.004 8.783 1.00 98.69 191 ASN A N 1
ATOM 1458 C CA . ASN A 1 191 ? -3.800 -9.347 8.763 1.00 98.69 191 ASN A CA 1
ATOM 1459 C C . ASN A 1 191 ? -4.733 -10.268 7.975 1.00 98.69 191 ASN A C 1
ATOM 1461 O O . ASN A 1 191 ? -5.938 -10.260 8.206 1.00 98.69 191 ASN A O 1
ATOM 1465 N N . GLN A 1 192 ? -4.201 -11.062 7.041 1.00 98.56 192 GLN A N 1
ATOM 1466 C CA . GLN A 1 192 ? -4.967 -12.094 6.322 1.00 98.56 192 GLN A CA 1
ATOM 1467 C C . GLN A 1 192 ? -6.301 -11.594 5.741 1.00 98.56 192 GLN A C 1
ATOM 1469 O O . GLN A 1 192 ? -7.323 -12.262 5.855 1.00 98.56 192 GLN A O 1
ATOM 1474 N N . THR A 1 193 ? -6.314 -10.393 5.164 1.00 98.62 193 THR A N 1
ATOM 1475 C CA . THR A 1 193 ? -7.534 -9.755 4.650 1.00 98.62 193 THR A CA 1
ATOM 1476 C C . THR A 1 193 ? -7.440 -9.571 3.140 1.00 98.62 193 THR A C 1
ATOM 1478 O O . THR A 1 193 ? -6.378 -9.217 2.621 1.00 98.62 193 THR A O 1
ATOM 1481 N N . THR A 1 194 ? -8.550 -9.752 2.425 1.00 98.88 194 THR A N 1
ATOM 1482 C CA . THR A 1 194 ? -8.653 -9.320 1.024 1.00 98.88 194 THR A CA 1
ATOM 1483 C C . THR A 1 194 ? -9.385 -7.983 0.933 1.00 98.88 194 THR A C 1
ATOM 1485 O O . THR A 1 194 ? -10.506 -7.875 1.411 1.00 98.88 194 THR A O 1
ATOM 1488 N N . LEU A 1 195 ? -8.785 -6.966 0.309 1.00 98.75 195 LEU A N 1
ATOM 1489 C CA . LEU A 1 195 ? -9.444 -5.691 -0.003 1.00 98.75 195 LEU A CA 1
ATOM 1490 C C . LEU A 1 195 ? -9.682 -5.565 -1.506 1.00 98.75 195 LEU A C 1
ATOM 1492 O O . LEU A 1 195 ? -8.722 -5.636 -2.286 1.00 98.75 195 LEU A O 1
ATOM 1496 N N . THR A 1 196 ? -10.933 -5.346 -1.921 1.00 98.38 196 THR A N 1
ATOM 1497 C CA . THR A 1 196 ? -11.266 -5.308 -3.352 1.00 98.38 196 THR A CA 1
ATOM 1498 C C . THR A 1 196 ? -12.391 -4.362 -3.763 1.00 98.38 196 THR A C 1
ATOM 1500 O O . THR A 1 196 ? -13.218 -3.943 -2.956 1.00 98.38 196 THR A O 1
ATOM 1503 N N . GLY A 1 197 ? -12.403 -4.011 -5.052 1.00 95.62 197 GLY A N 1
ATOM 1504 C CA . GLY A 1 197 ? -13.457 -3.231 -5.702 1.00 95.62 197 GLY A CA 1
ATOM 1505 C C . GLY A 1 197 ? -13.491 -1.751 -5.326 1.00 95.62 197 GLY A C 1
ATOM 1506 O O . GLY A 1 197 ? -14.332 -1.018 -5.842 1.00 95.62 197 GLY A O 1
ATOM 1507 N N . GLY A 1 198 ? -12.606 -1.293 -4.438 1.00 95.94 198 GLY A N 1
ATOM 1508 C CA . GLY A 1 198 ? -12.590 0.089 -3.987 1.00 95.94 198 GLY A CA 1
ATOM 1509 C C . GLY A 1 198 ? -12.319 1.054 -5.144 1.00 95.94 198 GLY A C 1
ATOM 1510 O O . GLY A 1 198 ? -11.419 0.824 -5.957 1.00 95.94 198 GLY A O 1
ATOM 1511 N N . LEU A 1 199 ? -13.106 2.127 -5.229 1.00 92.06 199 LEU A N 1
ATOM 1512 C CA . LEU A 1 199 ? -13.122 3.059 -6.355 1.00 92.06 199 LEU A CA 1
ATOM 1513 C C . LEU A 1 199 ? -13.153 4.495 -5.837 1.00 92.06 199 LEU A C 1
ATOM 1515 O O . LEU A 1 199 ? -14.195 4.972 -5.415 1.00 92.06 199 LEU A O 1
ATOM 1519 N N . SER A 1 200 ? -12.035 5.214 -5.886 1.00 89.31 200 SER A N 1
ATOM 1520 C CA . SER A 1 200 ? -11.955 6.559 -5.298 1.00 89.31 200 SER A CA 1
ATOM 1521 C C . SER A 1 200 ? -11.156 7.536 -6.147 1.00 89.31 200 SER A C 1
ATOM 1523 O O . SER A 1 200 ? -10.418 7.159 -7.059 1.00 89.31 200 SER A O 1
ATOM 1525 N N . VAL A 1 201 ? -11.258 8.824 -5.820 1.00 84.81 201 VAL A N 1
ATOM 1526 C CA . VAL A 1 201 ? -10.392 9.858 -6.389 1.00 84.81 201 VAL A CA 1
ATOM 1527 C C . VAL A 1 201 ? -8.941 9.651 -5.954 1.00 84.81 201 VAL A C 1
ATOM 1529 O O . VAL A 1 201 ? -8.045 9.838 -6.770 1.00 84.81 201 VAL A O 1
ATOM 1532 N N . VAL A 1 202 ? -8.678 9.238 -4.712 1.00 85.25 202 VAL A N 1
ATOM 1533 C CA . VAL A 1 202 ? -7.314 9.029 -4.196 1.00 85.25 202 VAL A CA 1
ATOM 1534 C C . VAL A 1 202 ? -7.241 7.696 -3.464 1.00 85.25 202 VAL A C 1
ATOM 1536 O O . VAL A 1 202 ? -7.795 7.591 -2.387 1.00 85.25 202 VAL A O 1
ATOM 1539 N N . GLY A 1 203 ? -6.538 6.706 -4.017 1.00 86.06 203 GLY A N 1
ATOM 1540 C CA . GLY A 1 203 ? -6.419 5.363 -3.433 1.00 86.06 203 GLY A CA 1
ATOM 1541 C C . GLY A 1 203 ? -7.734 4.584 -3.427 1.00 86.06 203 GLY A C 1
ATOM 1542 O O . GLY A 1 203 ? -8.613 4.833 -2.618 1.00 86.06 203 GLY A O 1
ATOM 1543 N N . GLY A 1 204 ? -7.887 3.606 -4.315 1.00 90.56 204 GLY A N 1
ATOM 1544 C CA . GLY A 1 204 ? -9.112 2.812 -4.404 1.00 90.56 204 GLY A CA 1
ATOM 1545 C C . GLY A 1 204 ? -9.414 2.027 -3.125 1.00 90.56 204 GLY A C 1
ATOM 1546 O O . GLY A 1 204 ? -10.549 2.011 -2.679 1.00 90.56 204 GLY A O 1
ATOM 1547 N N . ALA A 1 205 ? -8.412 1.420 -2.490 1.00 96.00 205 ALA A N 1
ATOM 1548 C CA . ALA A 1 205 ? -8.600 0.648 -1.263 1.00 96.00 205 ALA A CA 1
ATOM 1549 C C . ALA A 1 205 ? -8.404 1.509 -0.013 1.00 96.00 205 ALA A C 1
ATOM 1551 O O . ALA A 1 205 ? -9.289 1.587 0.835 1.00 96.00 205 ALA A O 1
ATOM 1552 N N . ILE A 1 206 ? -7.230 2.127 0.116 1.00 96.44 206 ILE A N 1
ATOM 1553 C CA . ILE A 1 206 ? -6.806 2.796 1.346 1.00 96.44 206 ILE A CA 1
ATOM 1554 C C . ILE A 1 206 ? -6.208 4.159 1.009 1.00 96.44 206 ILE A C 1
ATOM 1556 O O . ILE A 1 206 ? -5.226 4.254 0.265 1.00 96.44 206 ILE A O 1
ATOM 1560 N N . LEU A 1 207 ? -6.733 5.200 1.645 1.00 94.50 207 LEU A N 1
ATOM 1561 C CA . LEU A 1 207 ? -6.047 6.474 1.791 1.00 94.50 207 LEU A CA 1
ATOM 1562 C C . LEU A 1 207 ? -5.442 6.561 3.194 1.00 94.50 207 LEU A C 1
ATOM 1564 O O . LEU A 1 207 ? -6.154 6.685 4.186 1.00 94.50 207 LEU A O 1
ATOM 1568 N N . ASN A 1 208 ? -4.117 6.533 3.280 1.00 93.31 208 ASN A N 1
ATOM 1569 C CA . ASN A 1 208 ? -3.384 6.907 4.480 1.00 93.31 208 ASN A CA 1
ATOM 1570 C C . ASN A 1 208 ? -3.054 8.405 4.417 1.00 93.31 208 ASN A C 1
ATOM 1572 O O . ASN A 1 208 ? -2.147 8.839 3.700 1.00 93.31 208 ASN A O 1
ATOM 1576 N N . TYR A 1 209 ? -3.823 9.209 5.143 1.00 89.69 209 TYR A N 1
ATOM 1577 C CA . TYR A 1 209 ? -3.665 10.653 5.142 1.00 89.69 209 TYR A CA 1
ATOM 1578 C C . TYR A 1 209 ? -2.366 11.058 5.849 1.00 89.69 209 TYR A C 1
ATOM 1580 O O . TYR A 1 209 ? -1.466 11.623 5.229 1.00 89.69 209 TYR A O 1
ATOM 1588 N N . ASP A 1 210 ? -2.236 10.694 7.120 1.00 87.12 210 ASP A N 1
ATOM 1589 C CA . ASP A 1 210 ? -1.104 11.023 7.993 1.00 87.12 210 ASP A CA 1
ATOM 1590 C C . ASP A 1 210 ? -0.926 10.025 9.156 1.00 87.12 210 ASP A C 1
ATOM 1592 O O . ASP A 1 210 ? -0.267 10.328 10.153 1.00 87.12 210 ASP A O 1
ATOM 1596 N N . GLY A 1 211 ? -1.494 8.824 9.024 1.00 90.00 211 GLY A N 1
ATOM 1597 C CA . GLY A 1 211 ? -1.390 7.741 9.998 1.00 90.00 211 GLY A CA 1
ATOM 1598 C C . GLY A 1 211 ? -0.371 6.657 9.628 1.00 90.00 211 GLY A C 1
ATOM 1599 O O . GLY A 1 211 ? 0.542 6.834 8.808 1.00 90.00 211 GLY A O 1
ATOM 1600 N N . ALA A 1 212 ? -0.536 5.495 10.252 1.00 93.12 212 ALA A N 1
ATOM 1601 C CA . ALA A 1 212 ? 0.256 4.298 9.991 1.00 93.12 212 ALA A CA 1
ATOM 1602 C C . ALA A 1 212 ? -0.619 3.183 9.409 1.00 93.12 212 ALA A C 1
ATOM 1604 O O . ALA A 1 212 ? -1.738 2.955 9.866 1.00 93.12 212 ALA A O 1
ATOM 1605 N N . VAL A 1 213 ? -0.097 2.488 8.401 1.00 98.00 213 VAL A N 1
ATOM 1606 C CA . VAL A 1 213 ? -0.748 1.324 7.793 1.00 98.00 213 VAL A CA 1
ATOM 1607 C C . VAL A 1 213 ? 0.221 0.151 7.783 1.00 98.00 213 VAL A C 1
ATOM 1609 O O . VAL A 1 213 ? 1.328 0.261 7.257 1.00 98.00 213 VAL A O 1
ATOM 1612 N N . THR A 1 214 ? -0.208 -0.980 8.328 1.00 98.50 214 THR A N 1
ATOM 1613 C CA . THR A 1 214 ? 0.492 -2.262 8.249 1.00 98.50 214 THR A CA 1
ATOM 1614 C C . THR A 1 214 ? -0.381 -3.265 7.501 1.00 98.50 214 THR A C 1
ATOM 1616 O O . THR A 1 214 ? -1.553 -3.419 7.826 1.00 98.50 214 THR A O 1
ATOM 1619 N N . ILE A 1 215 ? 0.170 -3.935 6.490 1.00 98.69 215 ILE A N 1
ATOM 1620 C CA . ILE A 1 215 ? -0.532 -4.929 5.666 1.00 98.69 215 ILE A CA 1
ATOM 1621 C C . ILE A 1 215 ? 0.289 -6.215 5.687 1.00 98.69 215 ILE A C 1
ATOM 1623 O O . ILE A 1 215 ? 1.395 -6.251 5.149 1.00 98.69 215 ILE A O 1
ATOM 1627 N N . ASN A 1 216 ? -0.247 -7.265 6.306 1.00 98.44 216 ASN A N 1
ATOM 1628 C CA . ASN A 1 216 ? 0.417 -8.553 6.462 1.00 98.44 216 ASN A CA 1
ATOM 1629 C C . ASN A 1 216 ? -0.437 -9.684 5.903 1.00 98.44 216 ASN A C 1
ATOM 1631 O O . ASN A 1 216 ? -1.630 -9.780 6.203 1.00 98.44 216 ASN A O 1
ATOM 1635 N N . GLN A 1 217 ? 0.187 -10.579 5.134 1.00 98.56 217 GLN A N 1
ATOM 1636 C CA . GLN A 1 217 ? -0.466 -11.786 4.605 1.00 98.56 217 GLN A CA 1
ATOM 1637 C C . GLN A 1 217 ? -1.791 -11.494 3.888 1.00 98.56 217 GLN A C 1
ATOM 1639 O O . GLN A 1 217 ? -2.718 -12.292 3.926 1.00 98.56 217 GLN A O 1
ATOM 1644 N N . SER A 1 218 ? -1.904 -10.316 3.278 1.00 98.88 218 SER A N 1
ATOM 1645 C CA . SER A 1 218 ? -3.167 -9.783 2.773 1.00 98.88 218 SER A CA 1
ATOM 1646 C C . SER A 1 218 ? -3.121 -9.619 1.258 1.00 98.88 218 SER A C 1
ATOM 1648 O O . SER A 1 218 ? -2.048 -9.523 0.654 1.00 98.88 218 SER A O 1
ATOM 1650 N N . THR A 1 219 ? -4.296 -9.569 0.636 1.00 98.75 219 THR A N 1
ATOM 1651 C CA . THR A 1 219 ? -4.439 -9.383 -0.811 1.00 98.75 219 THR A CA 1
ATOM 1652 C C . THR A 1 219 ? -5.177 -8.085 -1.100 1.00 98.75 219 THR A C 1
ATOM 1654 O O . THR A 1 219 ? -6.321 -7.908 -0.706 1.00 98.75 219 THR A O 1
ATOM 1657 N N . ILE A 1 220 ? -4.544 -7.171 -1.827 1.00 98.31 220 ILE A N 1
ATOM 1658 C CA . ILE A 1 220 ? -5.150 -5.918 -2.276 1.00 98.31 220 ILE A CA 1
ATOM 1659 C C . ILE A 1 220 ? -5.355 -6.026 -3.785 1.00 98.31 220 ILE A C 1
ATOM 1661 O O . ILE A 1 220 ? -4.384 -6.020 -4.548 1.00 98.31 220 ILE A O 1
ATOM 1665 N N . THR A 1 221 ? -6.605 -6.176 -4.224 1.00 97.44 221 THR A N 1
ATOM 1666 C CA . THR A 1 221 ? -6.900 -6.543 -5.615 1.00 97.44 221 THR A CA 1
ATOM 1667 C C . THR A 1 221 ? -8.053 -5.782 -6.245 1.00 97.44 221 THR A C 1
ATOM 1669 O O . THR A 1 221 ? -9.064 -5.539 -5.598 1.00 97.44 221 THR A O 1
ATOM 1672 N N . GLY A 1 222 ? -7.935 -5.423 -7.524 1.00 94.81 222 GLY A N 1
ATOM 1673 C CA . GLY A 1 222 ? -9.043 -4.821 -8.273 1.00 94.81 222 GLY A CA 1
ATOM 1674 C C . GLY A 1 222 ? -9.481 -3.446 -7.759 1.00 94.81 222 GLY A C 1
ATOM 1675 O O . GLY A 1 222 ? -10.638 -3.077 -7.926 1.00 94.81 222 GLY A O 1
ATOM 1676 N N . ASN A 1 223 ? -8.590 -2.701 -7.098 1.00 94.25 223 ASN A N 1
ATOM 1677 C CA . ASN A 1 223 ? -8.904 -1.374 -6.573 1.00 94.25 223 ASN A CA 1
ATOM 1678 C C . ASN A 1 223 ? -8.432 -0.287 -7.538 1.00 94.25 223 ASN A C 1
ATOM 1680 O O . ASN A 1 223 ? -7.316 -0.349 -8.064 1.00 94.25 223 ASN A O 1
ATOM 1684 N N . ILE A 1 224 ? -9.269 0.726 -7.744 1.00 90.81 224 ILE A N 1
ATOM 1685 C CA . ILE A 1 224 ? -9.046 1.786 -8.722 1.00 90.81 224 ILE A CA 1
ATOM 1686 C C . ILE A 1 224 ? -9.053 3.150 -8.031 1.00 90.81 224 ILE A C 1
ATOM 1688 O O . ILE A 1 224 ? -10.064 3.606 -7.502 1.00 90.81 224 ILE A O 1
ATOM 1692 N N . GLY A 1 225 ? -7.914 3.833 -8.076 1.00 87.31 225 GLY A N 1
ATOM 1693 C CA . GLY A 1 225 ? -7.777 5.224 -7.659 1.00 87.31 225 GLY A CA 1
ATOM 1694 C C . GLY A 1 225 ? -7.612 6.128 -8.875 1.00 87.31 225 GLY A C 1
ATOM 1695 O O . GLY A 1 225 ? -6.760 5.866 -9.729 1.00 87.31 225 GLY A O 1
ATOM 1696 N N . LEU A 1 226 ? -8.352 7.237 -8.970 1.00 81.06 226 LEU A N 1
ATOM 1697 C CA . LEU A 1 226 ? -8.038 8.253 -9.983 1.00 81.06 226 LEU A CA 1
ATOM 1698 C C . LEU A 1 226 ? -6.609 8.766 -9.775 1.00 81.06 226 LEU A C 1
ATOM 1700 O O . LEU A 1 226 ? -5.907 9.005 -10.749 1.00 81.06 226 LEU A O 1
ATOM 1704 N N . VAL A 1 227 ? -6.188 8.894 -8.519 1.00 77.75 227 VAL A N 1
ATOM 1705 C CA . VAL A 1 227 ? -4.837 9.192 -8.067 1.00 77.75 227 VAL A CA 1
ATOM 1706 C C . VAL A 1 227 ? -4.330 8.046 -7.200 1.00 77.75 227 VAL A C 1
ATOM 1708 O O . VAL A 1 227 ? -4.888 7.770 -6.143 1.00 77.75 227 VAL A O 1
ATOM 1711 N N . GLY A 1 228 ? -3.232 7.416 -7.606 1.00 74.25 228 GLY A N 1
ATOM 1712 C CA . GLY A 1 228 ? -2.404 6.621 -6.705 1.00 74.25 228 GLY A CA 1
ATOM 1713 C C . GLY A 1 228 ? -2.745 5.138 -6.544 1.00 74.25 228 GLY A C 1
ATOM 1714 O O . GLY A 1 228 ? -2.141 4.487 -5.693 1.00 74.25 228 GLY A O 1
ATOM 1715 N N . GLY A 1 229 ? -3.616 4.572 -7.383 1.00 82.31 229 GLY A N 1
ATOM 1716 C CA . GLY A 1 229 ? -3.817 3.124 -7.417 1.00 82.31 229 GLY A CA 1
ATOM 1717 C C . GLY A 1 229 ? -4.707 2.598 -6.299 1.00 82.31 229 GLY A C 1
ATOM 1718 O O . GLY A 1 229 ? -5.762 3.164 -6.039 1.00 82.31 229 GLY A O 1
ATOM 1719 N N . ALA A 1 230 ? -4.274 1.535 -5.618 1.00 91.12 230 ALA A N 1
ATOM 1720 C CA . ALA A 1 230 ? -5.002 0.943 -4.498 1.00 91.12 230 ALA A CA 1
ATOM 1721 C C . ALA A 1 230 ? -4.731 1.642 -3.167 1.00 91.12 230 ALA A C 1
ATOM 1723 O O . ALA A 1 230 ? -5.673 1.978 -2.455 1.00 91.12 230 ALA A O 1
ATOM 1724 N N . VAL A 1 231 ? -3.460 1.847 -2.818 1.00 92.88 231 VAL A N 1
ATOM 1725 C CA . VAL A 1 231 ? -3.067 2.386 -1.510 1.00 92.88 231 VAL A CA 1
ATOM 1726 C C . VAL A 1 231 ? -2.215 3.627 -1.698 1.00 92.88 231 VAL A C 1
ATOM 1728 O O . VAL A 1 231 ? -1.188 3.597 -2.382 1.00 92.88 231 VAL A O 1
ATOM 1731 N N . VAL A 1 232 ? -2.629 4.716 -1.053 1.00 90.44 232 VAL A N 1
ATOM 1732 C CA . VAL A 1 232 ? -1.950 6.007 -1.139 1.00 90.44 232 VAL A CA 1
ATOM 1733 C C . VAL A 1 232 ? -1.619 6.528 0.248 1.00 90.44 232 VAL A C 1
ATOM 1735 O O . VAL A 1 232 ? -2.524 6.748 1.039 1.00 90.44 232 VAL A O 1
ATOM 1738 N N . SER A 1 233 ? -0.343 6.804 0.515 1.00 89.25 233 SER A N 1
ATOM 1739 C CA . SER A 1 233 ? 0.078 7.633 1.651 1.00 89.25 233 SER A CA 1
ATOM 1740 C C . SER A 1 233 ? 0.361 9.055 1.185 1.00 89.25 233 SER A C 1
ATOM 1742 O O . SER A 1 233 ? 1.227 9.231 0.324 1.00 89.25 233 SER A O 1
ATOM 1744 N N . VAL A 1 234 ? -0.324 10.066 1.735 1.00 85.75 234 VAL A N 1
ATOM 1745 C CA . VAL A 1 234 ? -0.205 11.461 1.255 1.00 85.75 234 VAL A CA 1
ATOM 1746 C C . VAL A 1 234 ? 0.609 12.408 2.144 1.00 85.75 234 VAL A C 1
ATOM 1748 O O . VAL A 1 234 ? 1.010 13.472 1.675 1.00 85.75 234 VAL A O 1
ATOM 1751 N N . SER A 1 235 ? 0.925 12.032 3.381 1.00 85.75 235 SER A N 1
ATOM 1752 C CA . SER A 1 235 ? 1.809 12.812 4.259 1.00 85.75 235 SER A CA 1
ATOM 1753 C C . SER A 1 235 ? 3.253 12.283 4.250 1.00 85.75 235 SER A C 1
ATOM 1755 O O . SER A 1 235 ? 3.448 11.068 4.179 1.00 85.75 235 SER A O 1
ATOM 1757 N N . PRO A 1 236 ? 4.277 13.151 4.380 1.00 83.12 236 PRO A N 1
ATOM 1758 C CA . PRO A 1 236 ? 5.658 12.735 4.649 1.00 83.12 236 PRO A CA 1
ATOM 1759 C C . PRO A 1 236 ? 5.831 11.940 5.950 1.00 83.12 236 PRO A C 1
ATOM 1761 O O . PRO A 1 236 ? 6.729 11.105 6.041 1.00 83.12 236 PRO A O 1
ATOM 1764 N N . ASP A 1 237 ? 4.959 12.176 6.934 1.00 83.00 237 ASP A N 1
ATOM 1765 C CA . ASP A 1 237 ? 4.985 11.490 8.231 1.00 83.00 237 ASP A CA 1
ATOM 1766 C C . ASP A 1 237 ? 4.202 10.167 8.218 1.00 83.00 237 ASP A C 1
ATOM 1768 O O . ASP A 1 237 ? 4.284 9.387 9.168 1.00 83.00 237 ASP A O 1
ATOM 1772 N N . ALA A 1 238 ? 3.445 9.898 7.148 1.00 86.62 238 ALA A N 1
ATOM 1773 C CA . ALA A 1 238 ? 2.706 8.655 7.009 1.00 86.62 238 ALA A CA 1
ATOM 1774 C C . ALA A 1 238 ? 3.672 7.473 6.853 1.00 86.62 238 ALA A C 1
ATOM 1776 O O . ALA A 1 238 ? 4.665 7.540 6.118 1.00 86.62 238 ALA A O 1
ATOM 1777 N N . THR A 1 239 ? 3.357 6.357 7.507 1.00 89.38 239 THR A N 1
ATOM 1778 C CA . THR A 1 239 ? 4.145 5.122 7.395 1.00 89.38 239 THR A CA 1
ATOM 1779 C C . THR A 1 239 ? 3.316 3.998 6.795 1.00 89.38 239 THR A C 1
ATOM 1781 O O . THR A 1 239 ? 2.113 3.894 7.037 1.00 89.38 239 THR A O 1
ATOM 1784 N N . MET A 1 240 ? 3.959 3.172 5.976 1.00 93.69 240 MET A N 1
ATOM 1785 C CA . MET A 1 240 ? 3.345 1.999 5.366 1.00 93.69 240 MET A CA 1
ATOM 1786 C C . MET A 1 240 ? 4.306 0.817 5.458 1.00 93.69 240 MET A C 1
ATOM 1788 O O . MET A 1 240 ? 5.403 0.875 4.906 1.00 93.69 240 MET A O 1
ATOM 1792 N N . ASN A 1 241 ? 3.905 -0.247 6.146 1.00 96.19 241 ASN A N 1
ATOM 1793 C CA . ASN A 1 241 ? 4.690 -1.471 6.271 1.00 96.19 241 ASN A CA 1
ATOM 1794 C C . ASN A 1 241 ? 3.918 -2.626 5.652 1.00 96.19 241 ASN A C 1
ATOM 1796 O O . ASN A 1 241 ? 2.814 -2.944 6.083 1.00 96.19 241 ASN A O 1
ATOM 1800 N N . ILE A 1 242 ? 4.486 -3.241 4.626 1.00 97.31 242 ILE A N 1
ATOM 1801 C CA . ILE A 1 242 ? 3.844 -4.317 3.884 1.00 97.31 242 ILE A CA 1
ATOM 1802 C C . ILE A 1 242 ? 4.723 -5.554 3.999 1.00 97.31 242 ILE A C 1
ATOM 1804 O O . ILE A 1 242 ? 5.905 -5.504 3.650 1.00 97.31 242 ILE A O 1
ATOM 1808 N N . SER A 1 243 ? 4.148 -6.664 4.459 1.00 98.00 243 SER A N 1
ATOM 1809 C CA . SER A 1 243 ? 4.842 -7.946 4.495 1.00 98.00 243 SER A CA 1
ATOM 1810 C C . SER A 1 243 ? 3.983 -9.095 3.979 1.00 98.00 243 SER A C 1
ATOM 1812 O O . SER A 1 243 ? 2.772 -9.126 4.211 1.00 98.00 243 SER A O 1
ATOM 1814 N N . ASN A 1 244 ? 4.601 -10.063 3.299 1.00 98.44 244 ASN A N 1
ATOM 1815 C CA . ASN A 1 244 ? 3.945 -11.307 2.881 1.00 98.44 244 ASN A CA 1
ATOM 1816 C C . ASN A 1 244 ? 2.630 -11.092 2.110 1.00 98.44 244 ASN A C 1
ATOM 1818 O O . ASN A 1 244 ? 1.708 -11.890 2.227 1.00 98.44 244 ASN A O 1
ATOM 1822 N N . SER A 1 245 ? 2.496 -9.980 1.388 1.00 98.69 245 SER A N 1
ATOM 1823 C CA . SER A 1 245 ? 1.213 -9.529 0.841 1.00 98.69 245 SER A CA 1
ATOM 1824 C C . SER A 1 245 ? 1.254 -9.412 -0.676 1.00 98.69 245 SER A C 1
ATOM 1826 O O . SER A 1 245 ? 2.321 -9.279 -1.277 1.00 98.69 245 SER A O 1
ATOM 1828 N N . THR A 1 246 ? 0.080 -9.448 -1.302 1.00 98.25 246 THR A N 1
ATOM 1829 C CA . THR A 1 246 ? -0.064 -9.387 -2.761 1.00 98.25 246 THR A CA 1
ATOM 1830 C C . THR A 1 246 ? -0.894 -8.183 -3.182 1.00 98.25 246 THR A C 1
ATOM 1832 O O . THR A 1 246 ? -1.992 -7.968 -2.682 1.00 98.25 246 THR A O 1
ATOM 1835 N N . PHE A 1 247 ? -0.388 -7.422 -4.151 1.00 96.81 247 PHE A N 1
ATOM 1836 C CA . PHE A 1 247 ? -1.075 -6.309 -4.799 1.00 96.81 247 PHE A CA 1
ATOM 1837 C C . PHE A 1 247 ? -1.244 -6.638 -6.277 1.00 96.81 247 PHE A C 1
ATOM 1839 O O . PHE A 1 247 ? -0.253 -6.643 -7.012 1.00 96.81 247 PHE A O 1
ATOM 1846 N N . THR A 1 248 ? -2.473 -6.916 -6.718 1.00 96.06 248 THR A N 1
ATOM 1847 C CA . THR A 1 248 ? -2.730 -7.350 -8.099 1.00 96.06 248 THR A CA 1
ATOM 1848 C C . THR A 1 248 ? -3.946 -6.714 -8.750 1.00 96.06 248 THR A C 1
ATOM 1850 O O . THR A 1 248 ? -4.930 -6.422 -8.086 1.00 96.06 248 THR A O 1
ATOM 1853 N N . GLY A 1 249 ? -3.891 -6.460 -10.058 1.00 92.50 249 GLY A N 1
ATOM 1854 C CA . GLY A 1 249 ? -5.033 -5.921 -10.800 1.00 92.50 249 GLY A CA 1
ATOM 1855 C C . GLY A 1 249 ? -5.510 -4.549 -10.312 1.00 92.50 249 GLY A C 1
ATOM 1856 O O . GLY A 1 249 ? -6.665 -4.194 -10.527 1.00 92.50 249 GLY A O 1
ATOM 1857 N N . ASN A 1 250 ? -4.657 -3.783 -9.626 1.00 92.44 250 ASN A N 1
ATOM 1858 C CA . ASN A 1 250 ? -4.999 -2.442 -9.167 1.00 92.44 250 ASN A CA 1
ATOM 1859 C C . ASN A 1 250 ? -4.682 -1.400 -10.244 1.00 92.44 250 ASN A C 1
ATOM 1861 O O . ASN A 1 250 ? -3.750 -1.560 -11.040 1.00 92.44 250 ASN A O 1
ATOM 1865 N N . GLY A 1 251 ? -5.471 -0.328 -10.263 1.00 83.94 251 GLY A N 1
ATOM 1866 C CA . GLY A 1 251 ? -5.471 0.660 -11.334 1.00 83.94 251 GLY A CA 1
ATOM 1867 C C . GLY A 1 251 ? -5.330 2.096 -10.843 1.00 83.94 251 GLY A C 1
ATOM 1868 O O . GLY A 1 251 ? -6.046 2.527 -9.943 1.00 83.94 251 GLY A O 1
ATOM 1869 N N . GLY A 1 252 ? -4.457 2.867 -11.489 1.00 75.38 252 GLY A N 1
ATOM 1870 C CA . GLY A 1 252 ? -4.335 4.312 -11.314 1.00 75.38 252 GLY A CA 1
ATOM 1871 C C . GLY A 1 252 ? -4.660 5.069 -12.598 1.00 75.38 252 GLY A C 1
ATOM 1872 O O . GLY A 1 252 ? -3.918 4.974 -13.581 1.00 75.38 252 GLY A O 1
ATOM 1873 N N . ALA A 1 253 ? -5.727 5.873 -12.622 1.00 66.88 253 ALA A N 1
ATOM 1874 C CA . ALA A 1 253 ? -5.999 6.691 -13.809 1.00 66.88 253 ALA A CA 1
ATOM 1875 C C . ALA A 1 253 ? -4.945 7.797 -13.985 1.00 66.88 253 ALA A C 1
ATOM 1877 O O . ALA A 1 253 ? -4.620 8.146 -15.112 1.00 66.88 253 ALA A O 1
ATOM 1878 N N . LYS A 1 254 ? -4.385 8.322 -12.892 1.00 64.25 254 LYS A 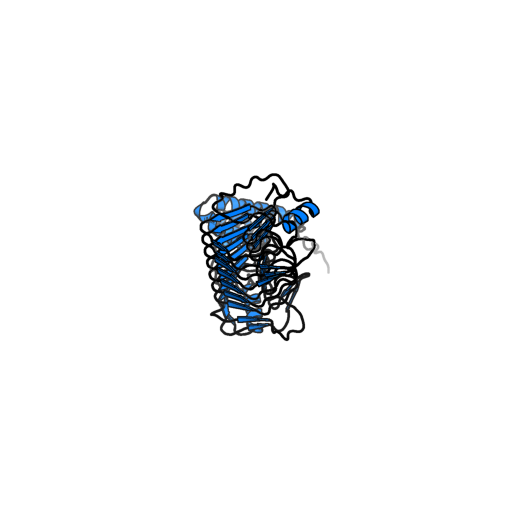N 1
ATOM 1879 C CA . LYS A 1 254 ? -3.261 9.262 -12.824 1.00 64.25 254 LYS A CA 1
ATOM 1880 C C . LYS A 1 254 ? -2.363 8.824 -11.669 1.00 64.25 254 LYS A C 1
ATOM 1882 O O . LYS A 1 254 ? -2.860 8.642 -10.571 1.00 64.25 254 LYS A O 1
ATOM 1887 N N . TYR A 1 255 ? -1.050 8.742 -11.887 1.00 64.88 255 TYR A N 1
ATOM 1888 C CA . TYR A 1 255 ? -0.049 8.497 -10.836 1.00 64.88 255 TYR A CA 1
ATOM 1889 C C . TYR A 1 255 ? -0.152 7.121 -10.146 1.00 64.88 255 TYR A C 1
ATOM 1891 O O . TYR A 1 255 ? -1.129 6.842 -9.469 1.00 64.88 255 TYR A O 1
ATOM 1899 N N . GLY A 1 256 ? 0.900 6.301 -10.236 1.00 59.00 256 GLY A N 1
ATOM 1900 C CA . GLY A 1 256 ? 1.012 5.048 -9.473 1.00 59.00 256 GLY A CA 1
ATOM 1901 C C . GLY A 1 256 ? 0.074 3.929 -9.948 1.00 59.00 256 GLY A C 1
ATOM 1902 O O . GLY A 1 256 ? -1.024 4.181 -10.424 1.00 59.00 256 GLY A O 1
ATOM 1903 N N . GLY A 1 257 ? 0.546 2.680 -9.886 1.00 68.31 257 GLY A N 1
ATOM 1904 C CA . GLY A 1 257 ? -0.248 1.493 -10.238 1.00 68.31 257 GLY A CA 1
ATOM 1905 C C . GLY A 1 257 ? -1.004 0.954 -9.029 1.00 68.31 257 GLY A C 1
ATOM 1906 O O . GLY A 1 257 ? -2.202 1.153 -8.905 1.00 68.31 257 GLY A O 1
ATOM 1907 N N . ALA A 1 258 ? -0.287 0.300 -8.114 1.00 81.94 258 ALA A N 1
ATOM 1908 C CA . ALA A 1 258 ? -0.872 -0.263 -6.896 1.00 81.94 258 ALA A CA 1
ATOM 1909 C C . ALA A 1 258 ? -0.633 0.598 -5.653 1.00 81.94 258 ALA A C 1
ATOM 1911 O O . ALA A 1 258 ? -1.537 0.786 -4.843 1.00 81.94 258 ALA A O 1
ATOM 1912 N N . LEU A 1 259 ? 0.595 1.101 -5.515 1.00 88.44 259 LEU A N 1
ATOM 1913 C CA . LEU A 1 259 ? 1.091 1.776 -4.323 1.00 88.44 259 LEU A CA 1
ATOM 1914 C C . LEU A 1 259 ? 1.623 3.154 -4.692 1.00 88.44 259 LEU A C 1
ATOM 1916 O O . LEU A 1 259 ? 2.427 3.296 -5.616 1.00 88.44 259 LEU A O 1
ATOM 1920 N N . THR A 1 260 ? 1.217 4.162 -3.930 1.00 88.19 260 THR A N 1
ATOM 1921 C CA . THR A 1 260 ? 1.789 5.506 -3.998 1.00 88.19 260 THR A CA 1
ATOM 1922 C C . THR A 1 260 ? 2.098 5.987 -2.597 1.00 88.19 260 THR A C 1
ATOM 1924 O O . THR A 1 260 ? 1.254 5.934 -1.712 1.00 88.19 260 THR A O 1
ATOM 1927 N N . THR A 1 261 ? 3.304 6.498 -2.382 1.00 87.25 261 THR A N 1
ATOM 1928 C CA . THR A 1 261 ? 3.697 7.002 -1.067 1.00 87.25 261 THR A CA 1
ATOM 1929 C C . THR A 1 261 ? 4.354 8.367 -1.167 1.00 87.25 261 THR A C 1
ATOM 1931 O O . THR A 1 261 ? 5.120 8.657 -2.098 1.00 87.25 261 THR A O 1
ATOM 1934 N N . LEU A 1 262 ? 4.002 9.229 -0.218 1.00 84.19 262 LEU A N 1
ATOM 1935 C CA . LEU A 1 262 ? 4.683 10.476 0.099 1.00 84.19 262 LEU A CA 1
ATOM 1936 C C . LEU A 1 262 ? 5.509 10.369 1.391 1.00 84.19 262 LEU A C 1
ATOM 1938 O O . LEU A 1 262 ? 6.333 11.248 1.618 1.00 84.19 262 LEU A O 1
ATOM 1942 N N . GLY A 1 263 ? 5.327 9.298 2.170 1.00 83.06 263 GLY A N 1
ATOM 1943 C CA . GLY A 1 263 ? 6.024 9.038 3.427 1.00 83.06 263 GLY A CA 1
ATOM 1944 C C . GLY A 1 263 ? 7.007 7.868 3.339 1.00 83.06 263 GLY A C 1
ATOM 1945 O O . GLY A 1 263 ? 7.583 7.598 2.281 1.00 83.06 263 GLY A O 1
ATOM 1946 N N . THR A 1 264 ? 7.219 7.177 4.461 1.00 88.69 264 THR A N 1
ATOM 1947 C CA . THR A 1 264 ? 8.123 6.013 4.528 1.00 88.69 264 THR A CA 1
ATOM 1948 C C . THR A 1 264 ? 7.368 4.728 4.216 1.00 88.69 264 THR A C 1
ATOM 1950 O O . THR A 1 264 ? 6.334 4.450 4.825 1.00 88.69 264 THR A O 1
ATOM 1953 N N . THR A 1 265 ? 7.900 3.918 3.299 1.00 92.19 265 THR A N 1
ATOM 1954 C CA . THR A 1 265 ? 7.296 2.636 2.920 1.00 92.19 265 THR A CA 1
ATOM 1955 C C . THR A 1 265 ? 8.309 1.501 2.946 1.00 92.19 265 THR A C 1
ATOM 1957 O O . THR A 1 265 ? 9.385 1.604 2.356 1.00 92.19 265 THR A O 1
ATOM 1960 N N . THR A 1 266 ? 7.943 0.400 3.598 1.00 94.75 266 THR A N 1
ATOM 1961 C CA . THR A 1 266 ? 8.677 -0.866 3.550 1.00 94.75 266 THR A CA 1
ATOM 1962 C C . THR A 1 266 ? 7.822 -1.939 2.880 1.00 94.75 266 THR A C 1
ATOM 1964 O O . THR A 1 266 ? 6.629 -2.055 3.154 1.00 94.75 266 THR A O 1
ATOM 1967 N N . LEU A 1 267 ? 8.432 -2.694 1.968 1.00 96.25 267 LEU A N 1
ATOM 1968 C CA . LEU A 1 267 ? 7.830 -3.819 1.261 1.00 96.25 267 LEU A CA 1
ATOM 1969 C C . LEU A 1 267 ? 8.748 -5.030 1.426 1.00 96.25 267 LEU A C 1
ATOM 1971 O O . LEU A 1 267 ? 9.875 -5.020 0.927 1.00 96.25 267 LEU A O 1
ATOM 1975 N N . THR A 1 268 ? 8.275 -6.050 2.133 1.00 98.06 268 THR A N 1
ATOM 1976 C CA . THR A 1 268 ? 9.068 -7.233 2.484 1.00 98.06 268 THR A CA 1
ATOM 1977 C C . THR A 1 268 ? 8.344 -8.503 2.060 1.00 98.06 268 THR A C 1
ATOM 1979 O O . THR A 1 268 ? 7.150 -8.641 2.319 1.00 98.06 268 THR A O 1
ATOM 1982 N N . ASP A 1 269 ? 9.042 -9.427 1.404 1.00 98.38 269 ASP A N 1
ATOM 1983 C CA . ASP A 1 269 ? 8.516 -10.747 1.020 1.00 98.38 269 ASP A CA 1
ATOM 1984 C C . ASP A 1 269 ? 7.134 -10.683 0.340 1.00 98.38 269 ASP A C 1
ATOM 1986 O O . ASP A 1 269 ? 6.240 -11.478 0.609 1.00 98.38 269 ASP A O 1
ATOM 1990 N N . SER A 1 270 ? 6.917 -9.663 -0.491 1.00 97.69 270 SER A N 1
ATOM 1991 C CA . SER A 1 270 ? 5.603 -9.320 -1.044 1.00 97.69 270 SER A CA 1
ATOM 1992 C C . SER A 1 270 ? 5.631 -9.258 -2.566 1.00 97.69 270 SER A C 1
ATOM 1994 O O . SER A 1 270 ? 6.689 -9.111 -3.180 1.00 97.69 270 SER A O 1
ATOM 1996 N N . THR A 1 271 ? 4.454 -9.332 -3.184 1.00 97.50 271 THR A N 1
ATOM 1997 C CA . THR A 1 271 ? 4.299 -9.304 -4.643 1.00 97.50 271 THR A CA 1
ATOM 1998 C C . THR A 1 271 ? 3.448 -8.118 -5.083 1.00 97.50 271 THR A C 1
ATOM 2000 O O . THR A 1 271 ? 2.321 -7.949 -4.626 1.00 97.50 271 THR A O 1
ATOM 2003 N N . VAL A 1 272 ? 3.964 -7.305 -6.004 1.00 96.25 272 VAL A N 1
ATOM 2004 C CA . VAL A 1 272 ? 3.226 -6.237 -6.692 1.00 96.25 272 VAL A CA 1
ATOM 2005 C C . VAL A 1 272 ? 3.181 -6.593 -8.171 1.00 96.25 272 VAL A C 1
ATOM 2007 O O . VAL A 1 272 ? 4.169 -6.402 -8.883 1.00 96.25 272 VAL A 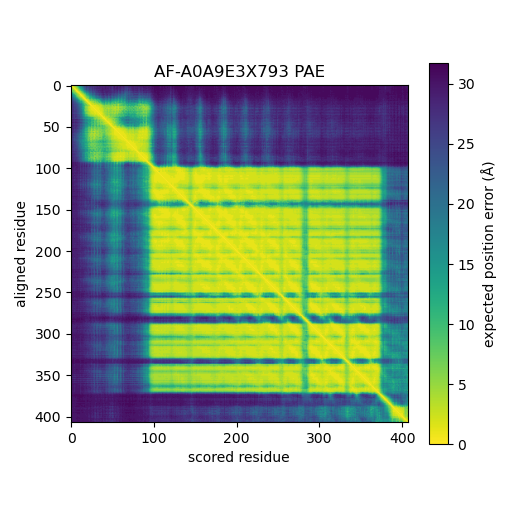O 1
ATOM 2010 N N . ALA A 1 273 ? 2.054 -7.139 -8.627 1.00 94.44 273 ALA A N 1
ATOM 2011 C CA . ALA A 1 273 ? 1.946 -7.735 -9.953 1.00 94.44 273 ALA A CA 1
ATOM 2012 C C . ALA A 1 273 ? 0.734 -7.260 -10.756 1.00 94.44 273 ALA A C 1
ATOM 2014 O O . ALA A 1 273 ? -0.326 -7.037 -10.194 1.00 94.44 273 ALA A O 1
ATOM 2015 N N . ASN A 1 274 ? 0.846 -7.166 -12.081 1.00 93.25 274 ASN A N 1
ATOM 2016 C CA . ASN A 1 274 ? -0.304 -6.917 -12.969 1.00 93.25 274 ASN A CA 1
ATOM 2017 C C . ASN A 1 274 ? -1.109 -5.648 -12.624 1.00 93.25 274 ASN A C 1
ATOM 2019 O O . ASN A 1 274 ? -2.331 -5.615 -12.780 1.00 93.25 274 ASN A O 1
ATOM 2023 N N . ASN A 1 275 ? -0.446 -4.606 -12.123 1.00 89.94 275 ASN A N 1
ATOM 2024 C CA . ASN A 1 275 ? -1.090 -3.328 -11.834 1.00 89.94 275 ASN A CA 1
ATOM 2025 C C . ASN A 1 275 ? -0.867 -2.357 -12.993 1.00 89.94 275 ASN A C 1
ATOM 2027 O O . ASN A 1 275 ? 0.178 -2.378 -13.647 1.00 89.94 275 ASN A O 1
ATOM 2031 N N . ALA A 1 276 ? -1.844 -1.490 -13.245 1.00 86.00 276 ALA A N 1
ATOM 2032 C CA . ALA A 1 276 ? -1.837 -0.602 -14.401 1.00 86.00 276 ALA A CA 1
ATOM 2033 C C . ALA A 1 276 ? -1.942 0.869 -13.990 1.00 86.00 276 ALA A C 1
ATOM 2035 O O . ALA A 1 276 ? -2.756 1.235 -13.146 1.00 86.00 276 ALA A O 1
ATOM 2036 N N . ASN A 1 277 ? -1.162 1.742 -14.628 1.00 77.56 277 ASN A N 1
ATOM 2037 C CA . ASN A 1 277 ? -1.347 3.190 -14.536 1.00 77.56 277 ASN A CA 1
ATOM 2038 C C . ASN A 1 277 ? -1.359 3.852 -15.922 1.00 77.56 277 ASN A C 1
ATOM 2040 O O . ASN A 1 277 ? -0.843 3.282 -16.883 1.00 77.56 277 ASN A O 1
ATOM 2044 N N . LYS A 1 278 ? -1.985 5.034 -16.044 1.00 66.69 278 LYS A N 1
ATOM 2045 C CA . LYS A 1 278 ? -2.194 5.708 -17.345 1.00 66.69 278 LYS A CA 1
ATOM 2046 C C . LYS A 1 278 ? -1.436 7.030 -17.551 1.00 66.69 278 LYS A C 1
ATOM 2048 O O . LYS A 1 278 ? -1.441 7.526 -18.670 1.00 66.69 278 LYS A O 1
ATOM 2053 N N . TYR A 1 279 ? -0.804 7.636 -16.541 1.00 60.53 279 TYR A N 1
ATOM 2054 C CA . TYR A 1 279 ? -0.049 8.892 -16.730 1.00 60.53 279 TYR A CA 1
ATOM 2055 C C . TYR A 1 279 ? 1.116 9.054 -15.738 1.00 60.53 279 TYR A C 1
ATOM 2057 O O . TYR A 1 279 ? 1.059 8.550 -14.613 1.00 60.53 279 TYR A O 1
ATOM 2065 N N . LEU A 1 280 ? 2.139 9.822 -16.154 1.00 50.50 280 LEU A N 1
ATOM 2066 C CA . LEU A 1 280 ? 3.345 10.190 -15.387 1.00 50.50 280 LEU A CA 1
ATOM 2067 C C . LEU A 1 280 ? 3.049 10.702 -13.974 1.00 50.50 280 LEU A C 1
ATOM 2069 O O . LEU A 1 280 ? 2.278 11.641 -13.814 1.00 50.50 280 LEU A O 1
ATOM 2073 N N . GLY A 1 281 ? 3.750 10.154 -12.974 1.00 42.84 281 GLY A N 1
ATOM 2074 C CA . GLY A 1 281 ? 3.793 10.606 -11.578 1.00 42.84 281 GLY A CA 1
ATOM 2075 C C . GLY A 1 281 ? 4.476 11.958 -11.365 1.00 42.84 281 GLY A C 1
ATOM 2076 O O . GLY A 1 281 ? 5.627 12.147 -11.757 1.00 42.84 281 GLY A O 1
ATOM 2077 N N . GLY A 1 282 ? 3.836 12.873 -10.629 1.00 31.41 282 GLY A N 1
ATOM 2078 C CA . GLY A 1 282 ? 4.600 13.866 -9.871 1.00 31.41 282 GLY A CA 1
ATOM 2079 C C . GLY A 1 282 ? 3.846 15.101 -9.388 1.00 31.41 282 GLY A C 1
ATOM 2080 O O . GLY A 1 282 ? 3.676 16.053 -10.141 1.00 31.41 282 GLY A O 1
ATOM 2081 N N . ARG A 1 283 ? 3.582 15.165 -8.078 1.00 29.92 283 ARG A N 1
ATOM 2082 C CA . ARG A 1 283 ? 3.733 16.416 -7.318 1.00 29.92 283 ARG A CA 1
ATOM 2083 C C . ARG A 1 283 ? 5.130 16.429 -6.682 1.00 29.92 283 ARG A C 1
ATOM 2085 O O . ARG A 1 283 ? 5.622 15.383 -6.265 1.00 29.92 283 ARG A O 1
ATOM 2092 N N . ARG A 1 284 ? 5.771 17.600 -6.685 1.00 30.86 284 ARG A N 1
ATOM 2093 C CA . ARG A 1 284 ? 7.091 17.897 -6.094 1.00 30.86 284 ARG A CA 1
ATOM 2094 C C . ARG A 1 284 ? 7.041 17.680 -4.586 1.00 30.86 284 ARG A C 1
ATOM 2096 O O . ARG A 1 284 ? 6.286 18.396 -3.931 1.00 30.86 284 ARG A O 1
ATOM 2103 N N . ILE A 1 285 ? 7.788 16.714 -4.049 1.00 35.16 285 ILE A N 1
ATOM 2104 C CA . ILE A 1 285 ? 7.783 16.396 -2.612 1.00 35.16 285 ILE A CA 1
ATOM 2105 C C . ILE A 1 285 ? 9.175 15.928 -2.190 1.00 35.16 285 ILE A C 1
ATOM 2107 O O . ILE A 1 285 ? 9.757 15.038 -2.798 1.00 35.16 285 ILE A O 1
ATOM 2111 N N . ILE A 1 286 ? 9.683 16.554 -1.132 1.00 38.00 286 ILE A N 1
ATOM 2112 C CA . ILE A 1 286 ? 11.044 16.416 -0.618 1.00 38.00 286 ILE A CA 1
ATOM 2113 C C . ILE A 1 286 ? 11.121 15.197 0.319 1.00 38.00 286 ILE A C 1
ATOM 2115 O O . ILE A 1 286 ? 10.397 15.159 1.307 1.00 38.00 286 ILE A O 1
ATOM 2119 N N . LYS A 1 287 ? 12.055 14.275 0.027 1.00 52.81 287 LYS A N 1
ATOM 2120 C CA . LYS A 1 287 ? 12.552 13.160 0.868 1.00 52.81 287 LYS A CA 1
ATOM 2121 C C . LYS A 1 287 ? 11.525 12.090 1.261 1.00 52.81 287 LYS A C 1
ATOM 2123 O O . LYS A 1 287 ? 10.944 12.123 2.338 1.00 52.81 287 LYS A O 1
ATOM 2128 N N . LYS A 1 288 ? 11.419 11.068 0.412 1.00 76.25 288 LYS A N 1
ATOM 2129 C CA . LYS A 1 288 ? 10.706 9.810 0.683 1.00 76.25 288 LYS A CA 1
ATOM 2130 C C . LYS A 1 288 ? 11.706 8.672 0.845 1.00 76.25 288 LYS A C 1
ATOM 2132 O O . LYS A 1 288 ? 12.723 8.692 0.154 1.00 76.25 288 LYS A O 1
ATOM 2137 N N . THR A 1 289 ? 11.393 7.674 1.667 1.00 86.31 289 THR A N 1
ATOM 2138 C CA . THR A 1 289 ? 12.206 6.453 1.790 1.00 86.31 289 THR A CA 1
ATOM 2139 C C . THR A 1 289 ? 11.360 5.241 1.437 1.00 86.31 289 THR A C 1
ATOM 2141 O O . THR A 1 289 ? 10.338 4.989 2.075 1.00 86.31 289 THR A O 1
ATOM 2144 N N . ILE A 1 290 ? 11.795 4.494 0.425 1.00 90.81 290 ILE A N 1
ATOM 2145 C CA . ILE A 1 290 ? 11.174 3.245 -0.009 1.00 90.81 290 ILE A CA 1
ATOM 2146 C C . ILE A 1 290 ? 12.214 2.136 0.114 1.00 90.81 290 ILE A C 1
ATOM 2148 O O . ILE A 1 290 ? 13.261 2.187 -0.534 1.00 90.81 290 ILE A O 1
ATOM 2152 N N . THR A 1 291 ? 11.909 1.122 0.916 1.00 94.44 291 THR A N 1
ATOM 2153 C CA . THR A 1 291 ? 12.751 -0.069 1.069 1.00 94.44 291 THR A CA 1
ATOM 2154 C C . THR A 1 291 ? 11.991 -1.294 0.591 1.00 94.44 291 THR A C 1
ATOM 2156 O O . THR A 1 291 ? 10.901 -1.577 1.082 1.00 94.44 291 THR A O 1
ATOM 2159 N N . ILE A 1 292 ? 12.581 -2.034 -0.343 1.00 95.44 292 ILE A N 1
ATOM 2160 C CA . ILE A 1 292 ? 12.038 -3.264 -0.916 1.00 95.44 292 ILE A CA 1
ATOM 2161 C C . ILE A 1 292 ? 13.017 -4.399 -0.623 1.00 95.44 292 ILE A C 1
ATOM 2163 O O . ILE A 1 292 ? 14.180 -4.330 -1.024 1.00 95.44 292 ILE A O 1
ATOM 2167 N N . THR A 1 293 ? 12.555 -5.437 0.071 1.00 97.94 293 THR A N 1
ATOM 2168 C CA . THR A 1 293 ? 13.367 -6.602 0.448 1.00 97.94 293 THR A CA 1
ATOM 2169 C C . THR A 1 293 ? 12.636 -7.894 0.108 1.00 97.94 293 THR A C 1
ATOM 2171 O O . THR A 1 293 ? 11.439 -7.993 0.361 1.00 97.94 293 THR A O 1
ATOM 2174 N N . GLY A 1 294 ? 13.321 -8.886 -0.467 1.00 97.31 294 GLY A N 1
ATOM 2175 C CA . GLY A 1 294 ? 12.732 -10.219 -0.682 1.00 97.31 294 GLY A CA 1
ATOM 2176 C C . GLY A 1 294 ? 11.488 -10.241 -1.579 1.00 97.31 294 GLY A C 1
ATOM 2177 O O . GLY A 1 294 ? 10.724 -11.196 -1.546 1.00 97.31 294 GLY A O 1
ATOM 2178 N N . SER A 1 295 ? 11.229 -9.174 -2.340 1.00 97.62 295 SER A N 1
ATOM 2179 C CA . SER A 1 295 ? 9.922 -8.932 -2.964 1.00 97.62 295 SER A CA 1
ATOM 2180 C C . SER A 1 295 ? 9.971 -9.046 -4.486 1.00 97.62 295 SER A C 1
ATOM 2182 O O . SER A 1 295 ? 11.032 -8.922 -5.103 1.00 97.62 295 SER A O 1
ATOM 2184 N N . THR A 1 296 ? 8.804 -9.233 -5.100 1.00 97.19 296 THR A N 1
ATOM 2185 C CA . THR A 1 296 ? 8.642 -9.317 -6.556 1.00 97.19 296 THR A CA 1
ATOM 2186 C C . THR A 1 296 ? 7.771 -8.174 -7.069 1.00 97.19 296 THR A C 1
ATOM 2188 O O . THR A 1 296 ? 6.652 -7.974 -6.607 1.00 97.19 296 THR A O 1
ATOM 2191 N N . ILE A 1 297 ? 8.278 -7.425 -8.046 1.00 96.31 297 ILE A N 1
ATOM 2192 C CA . ILE A 1 297 ? 7.545 -6.397 -8.788 1.00 96.31 297 ILE A CA 1
ATOM 2193 C C . ILE A 1 297 ? 7.487 -6.840 -10.245 1.00 96.31 297 ILE A C 1
ATOM 2195 O O . ILE A 1 297 ? 8.501 -6.780 -10.946 1.00 96.31 297 ILE A O 1
ATOM 2199 N N . GLU A 1 298 ? 6.324 -7.294 -10.709 1.00 95.38 298 GLU A N 1
ATOM 2200 C CA . GLU A 1 298 ? 6.233 -7.907 -12.033 1.00 95.38 298 GLU A CA 1
ATOM 2201 C C . GLU A 1 298 ? 5.015 -7.550 -12.872 1.00 95.38 298 GLU A C 1
ATOM 2203 O O . GLU A 1 298 ? 3.932 -7.290 -12.361 1.00 95.38 298 GLU A O 1
ATOM 2208 N N . SER A 1 299 ? 5.177 -7.569 -14.195 1.00 93.94 299 SER A N 1
ATOM 2209 C CA . SER A 1 299 ? 4.054 -7.431 -15.135 1.00 93.94 299 SER A CA 1
ATOM 2210 C C . SER A 1 299 ? 3.203 -6.174 -14.908 1.00 93.94 299 SER A C 1
ATOM 2212 O O . SER A 1 299 ? 2.036 -6.117 -15.294 1.00 93.94 299 SER A O 1
ATOM 2214 N N . ASN A 1 300 ? 3.763 -5.146 -14.267 1.00 91.00 300 ASN A N 1
ATOM 2215 C CA . ASN A 1 300 ? 3.081 -3.877 -14.075 1.00 91.00 300 ASN A CA 1
ATOM 2216 C C . ASN A 1 300 ? 3.242 -3.032 -15.335 1.00 91.00 300 ASN A C 1
ATOM 2218 O O . ASN A 1 300 ? 4.291 -3.043 -15.985 1.00 91.00 300 ASN A O 1
ATOM 2222 N N . THR A 1 301 ? 2.183 -2.310 -15.688 1.00 89.19 301 THR A N 1
ATOM 2223 C CA . THR A 1 301 ? 2.128 -1.539 -16.927 1.00 89.19 301 THR A CA 1
ATOM 2224 C C . THR A 1 301 ? 1.891 -0.065 -16.643 1.00 89.19 301 THR A C 1
ATOM 2226 O O . THR A 1 301 ? 0.954 0.310 -15.940 1.00 89.19 301 THR A O 1
ATOM 2229 N N . SER A 1 302 ? 2.697 0.791 -17.262 1.00 86.06 302 SER A N 1
ATOM 2230 C CA . SER A 1 302 ? 2.444 2.225 -17.337 1.00 86.06 302 SER A CA 1
ATOM 2231 C C . SER A 1 302 ? 2.143 2.612 -18.778 1.00 86.06 302 SER A C 1
ATOM 2233 O O . SER A 1 302 ? 2.999 2.505 -19.654 1.00 86.06 302 SER A O 1
ATOM 2235 N N . LYS A 1 303 ? 0.916 3.052 -19.045 1.00 83.19 303 LYS A N 1
ATOM 2236 C CA . LYS A 1 303 ? 0.540 3.652 -20.324 1.00 83.19 303 LYS A CA 1
ATOM 2237 C C . LYS A 1 303 ? 0.830 5.149 -20.241 1.00 83.19 303 LYS A C 1
ATOM 2239 O O . LYS A 1 303 ? 0.452 5.755 -19.253 1.00 83.19 303 LYS A O 1
ATOM 2244 N N . TYR A 1 304 ? 1.499 5.751 -21.221 1.00 77.06 304 TYR A N 1
ATOM 2245 C CA . TYR A 1 304 ? 1.816 7.191 -21.287 1.00 77.06 304 TYR A CA 1
ATOM 2246 C C . TYR A 1 304 ? 2.594 7.763 -20.079 1.00 77.06 304 TYR A C 1
ATOM 2248 O O . TYR A 1 304 ? 2.591 8.980 -19.853 1.00 77.06 304 TYR A O 1
ATOM 2256 N N . GLY A 1 305 ? 3.196 6.891 -19.270 1.00 79.50 305 GLY A N 1
ATOM 2257 C CA . GLY A 1 305 ? 3.916 7.214 -18.045 1.00 79.50 305 GLY A CA 1
ATOM 2258 C C . GLY A 1 305 ? 5.343 6.681 -18.065 1.00 79.50 305 GLY A C 1
ATOM 2259 O O . GLY A 1 305 ? 5.935 6.491 -19.114 1.00 79.50 305 GLY A O 1
ATOM 2260 N N . SER A 1 306 ? 5.944 6.474 -16.901 1.00 83.00 306 SER A N 1
ATOM 2261 C CA . SER A 1 306 ? 7.316 5.975 -16.770 1.00 83.00 306 SER A CA 1
ATOM 2262 C C . SER A 1 306 ? 7.456 5.253 -15.433 1.00 83.00 306 SER A C 1
ATOM 2264 O O . SER A 1 306 ? 6.705 5.555 -14.503 1.00 83.00 306 SER A O 1
ATOM 2266 N N . GLY A 1 307 ? 8.405 4.322 -15.325 1.00 83.94 307 GLY A N 1
ATOM 2267 C CA . GLY A 1 307 ? 8.510 3.453 -14.152 1.00 83.94 307 GLY A CA 1
ATOM 2268 C C . GLY A 1 307 ? 7.396 2.415 -14.148 1.00 83.94 307 GLY A C 1
ATOM 2269 O O . GLY A 1 307 ? 6.527 2.459 -13.281 1.00 83.94 307 GLY A O 1
ATOM 2270 N N . GLY A 1 308 ? 7.394 1.521 -15.144 1.00 83.31 308 GLY A N 1
ATOM 2271 C CA . GLY A 1 308 ? 6.358 0.492 -15.299 1.00 83.31 308 GLY A CA 1
ATOM 2272 C C . GLY A 1 308 ? 6.214 -0.360 -14.040 1.00 83.31 308 GLY A C 1
ATOM 2273 O O . GLY A 1 308 ? 5.098 -0.580 -13.582 1.00 83.31 308 GLY A O 1
ATOM 2274 N N . GLY A 1 309 ? 7.344 -0.743 -13.435 1.00 88.12 309 GLY A N 1
ATOM 2275 C CA . GLY A 1 309 ? 7.391 -1.350 -12.107 1.00 88.12 309 GLY A CA 1
ATOM 2276 C C . GLY A 1 309 ? 7.451 -0.305 -10.994 1.00 88.12 309 GLY A C 1
ATOM 2277 O O . GLY A 1 309 ? 6.577 -0.251 -10.132 1.00 88.12 309 GLY A O 1
ATOM 2278 N N . ILE A 1 310 ? 8.500 0.525 -10.997 1.00 90.81 310 ILE A N 1
ATOM 2279 C CA . ILE A 1 310 ? 8.778 1.497 -9.934 1.00 90.81 310 ILE A CA 1
ATOM 2280 C C . ILE A 1 310 ? 9.114 2.861 -10.530 1.00 90.81 310 ILE A C 1
ATOM 2282 O O . ILE A 1 310 ? 10.013 2.997 -11.359 1.00 90.81 310 ILE A O 1
ATOM 2286 N N . LEU A 1 311 ? 8.452 3.895 -10.018 1.00 88.50 311 LEU A N 1
ATOM 2287 C CA . LEU A 1 311 ? 8.823 5.288 -10.227 1.00 88.50 311 LEU A CA 1
ATOM 2288 C C . LEU A 1 311 ? 9.388 5.862 -8.925 1.00 88.50 311 LEU A C 1
ATOM 2290 O O . LEU A 1 311 ? 8.642 6.080 -7.970 1.00 88.50 311 LEU A O 1
ATOM 2294 N N . ASN A 1 312 ? 10.684 6.162 -8.905 1.00 86.50 312 ASN A N 1
ATOM 2295 C CA . ASN A 1 312 ? 11.310 6.912 -7.824 1.00 86.50 312 ASN A CA 1
ATOM 2296 C C . ASN A 1 312 ? 11.534 8.360 -8.259 1.00 86.50 312 ASN A C 1
ATOM 2298 O O . ASN A 1 312 ? 12.341 8.628 -9.147 1.00 86.50 312 ASN A O 1
ATOM 2302 N N . LYS A 1 313 ? 10.827 9.300 -7.629 1.00 84.69 313 LYS A N 1
ATOM 2303 C CA . LYS A 1 313 ? 10.986 10.736 -7.874 1.00 84.69 313 LYS A CA 1
ATOM 2304 C C . LYS A 1 313 ? 11.390 11.440 -6.590 1.00 84.69 313 LYS A C 1
ATOM 2306 O O . LYS A 1 313 ? 10.599 11.452 -5.651 1.00 84.69 313 LYS A O 1
ATOM 2311 N N . GLU A 1 314 ? 12.579 12.045 -6.584 1.00 84.50 314 GLU A N 1
ATOM 2312 C CA . GLU A 1 314 ? 13.103 12.841 -5.455 1.00 84.50 314 GLU A CA 1
ATOM 2313 C C . GLU A 1 314 ? 13.183 12.060 -4.118 1.00 84.50 314 GLU A C 1
ATOM 2315 O O . GLU A 1 314 ? 13.174 12.650 -3.034 1.00 84.50 314 GLU A O 1
ATOM 2320 N N . GLY A 1 315 ? 13.240 10.725 -4.185 1.00 84.94 315 GLY A N 1
ATOM 2321 C CA . GLY A 1 315 ? 13.244 9.820 -3.035 1.00 84.94 315 GLY A CA 1
ATOM 2322 C C . GLY A 1 315 ? 14.483 8.929 -2.964 1.00 84.94 315 GLY A C 1
ATOM 2323 O O . GLY A 1 315 ? 15.249 8.823 -3.920 1.00 84.94 315 GLY A O 1
ATOM 2324 N N . LEU A 1 316 ? 14.655 8.272 -1.820 1.00 89.25 316 LEU A N 1
ATOM 2325 C CA . LEU A 1 316 ? 15.634 7.219 -1.582 1.00 89.25 316 LEU A CA 1
ATOM 2326 C C . LEU A 1 316 ? 14.953 5.859 -1.763 1.00 89.25 316 LEU A C 1
ATOM 2328 O O . LEU A 1 316 ? 14.106 5.474 -0.955 1.00 89.25 316 LEU A O 1
ATOM 2332 N N . LEU A 1 317 ? 15.340 5.129 -2.804 1.00 91.38 317 LEU A N 1
ATOM 2333 C CA . LEU A 1 317 ? 14.874 3.776 -3.084 1.00 91.38 317 LEU A CA 1
ATOM 2334 C C . LEU A 1 317 ? 15.998 2.776 -2.810 1.00 91.38 317 LEU A C 1
ATOM 2336 O O . LEU A 1 317 ? 17.063 2.832 -3.420 1.00 91.38 317 LEU A O 1
ATOM 2340 N N . THR A 1 318 ? 15.744 1.826 -1.918 1.00 94.19 318 THR A N 1
ATOM 2341 C CA . THR A 1 318 ? 16.639 0.694 -1.660 1.00 94.19 318 THR A CA 1
ATOM 2342 C C . THR A 1 318 ? 15.937 -0.605 -2.025 1.00 94.19 318 THR A C 1
ATOM 2344 O O . THR A 1 318 ? 14.857 -0.882 -1.515 1.00 94.19 318 THR A O 1
ATOM 2347 N N . ILE A 1 319 ? 16.555 -1.409 -2.888 1.00 92.81 319 ILE A N 1
ATOM 2348 C CA . ILE A 1 319 ? 16.063 -2.721 -3.312 1.00 92.81 319 ILE A CA 1
ATOM 2349 C C . ILE A 1 319 ? 17.113 -3.773 -2.956 1.00 92.81 319 ILE A C 1
ATOM 2351 O O . ILE A 1 319 ? 18.260 -3.683 -3.395 1.00 92.81 319 ILE A O 1
ATOM 2355 N N . THR A 1 320 ? 16.731 -4.773 -2.167 1.00 97.12 320 THR A N 1
ATOM 2356 C CA . THR A 1 320 ? 17.625 -5.853 -1.730 1.00 97.12 320 THR A CA 1
ATOM 2357 C C . THR A 1 320 ? 16.976 -7.215 -1.942 1.00 97.12 320 THR A C 1
ATOM 2359 O O . THR A 1 320 ? 15.802 -7.393 -1.626 1.00 97.12 320 THR A O 1
ATOM 2362 N N . SER A 1 321 ? 17.723 -8.192 -2.460 1.00 98.00 321 SER A N 1
ATOM 2363 C CA . SER A 1 321 ? 17.252 -9.581 -2.613 1.00 98.00 321 SER A CA 1
ATOM 2364 C C . SER A 1 321 ? 15.880 -9.702 -3.291 1.00 98.00 321 SER A C 1
ATOM 2366 O O . SER A 1 321 ? 15.051 -10.496 -2.866 1.00 98.00 321 SER A O 1
ATOM 2368 N N . SER A 1 322 ? 15.605 -8.861 -4.289 1.00 96.81 322 SER A N 1
ATOM 2369 C CA . SER A 1 322 ? 14.275 -8.715 -4.896 1.00 96.81 322 SER A CA 1
ATOM 2370 C C . SER A 1 322 ? 14.317 -8.909 -6.412 1.00 96.81 322 SER A C 1
ATOM 2372 O O . SER A 1 322 ? 15.383 -8.863 -7.031 1.00 96.81 322 SER A O 1
ATOM 2374 N N . THR A 1 323 ? 13.149 -9.081 -7.025 1.00 97.00 323 THR A N 1
ATOM 2375 C CA . THR A 1 323 ? 12.997 -9.243 -8.477 1.00 97.00 323 THR A CA 1
ATOM 2376 C C . THR A 1 323 ? 12.100 -8.147 -9.042 1.00 97.00 323 THR A C 1
ATOM 2378 O O . THR A 1 323 ? 10.981 -7.963 -8.579 1.00 97.00 323 THR A O 1
ATOM 2381 N N . VAL A 1 324 ? 12.568 -7.431 -10.065 1.00 93.62 324 VAL A N 1
ATOM 2382 C CA . VAL A 1 324 ? 11.768 -6.486 -10.859 1.00 93.62 324 VAL A CA 1
ATOM 2383 C C . VAL A 1 324 ? 11.760 -6.987 -12.297 1.00 93.62 324 VAL A C 1
ATOM 2385 O O . VAL A 1 324 ? 12.771 -6.861 -12.996 1.00 93.62 324 VAL A O 1
ATOM 2388 N N . THR A 1 325 ? 10.657 -7.593 -12.741 1.00 95.44 325 THR A N 1
ATOM 2389 C CA . THR A 1 325 ? 10.628 -8.304 -14.028 1.00 95.44 325 THR A CA 1
ATOM 2390 C C . THR A 1 325 ? 9.392 -8.054 -14.875 1.00 95.44 325 THR A C 1
ATOM 2392 O O . THR A 1 325 ? 8.307 -7.854 -14.355 1.00 95.44 325 THR A O 1
ATOM 2395 N N . ASN A 1 326 ? 9.533 -8.100 -16.200 1.00 94.31 326 ASN A N 1
ATOM 2396 C CA . ASN A 1 326 ? 8.407 -8.026 -17.143 1.00 94.31 326 ASN A CA 1
ATOM 2397 C C . ASN A 1 326 ? 7.512 -6.785 -16.983 1.00 94.31 326 ASN A C 1
ATOM 2399 O O . ASN A 1 326 ? 6.357 -6.799 -17.393 1.00 94.31 326 ASN A O 1
ATOM 2403 N N . ASN A 1 327 ? 8.022 -5.709 -16.385 1.00 90.94 327 ASN A N 1
ATOM 2404 C CA . ASN A 1 327 ? 7.280 -4.464 -16.275 1.00 90.94 327 ASN A CA 1
ATOM 2405 C C . ASN A 1 327 ? 7.433 -3.655 -17.563 1.00 90.94 327 ASN A C 1
ATOM 2407 O O . ASN A 1 327 ? 8.514 -3.604 -18.162 1.00 90.94 327 ASN A O 1
ATOM 2411 N N . VAL A 1 328 ? 6.341 -3.027 -17.983 1.00 91.44 328 VAL A N 1
ATOM 2412 C CA . VAL A 1 328 ? 6.222 -2.440 -19.314 1.00 91.44 328 VAL A CA 1
ATOM 2413 C C . VAL A 1 328 ? 5.793 -0.985 -19.219 1.00 91.44 328 VAL A C 1
ATOM 2415 O O . VAL A 1 328 ? 4.848 -0.628 -18.518 1.00 91.44 328 VAL A O 1
ATOM 2418 N N . VAL A 1 329 ? 6.456 -0.134 -19.990 1.00 88.19 329 VAL A N 1
ATOM 2419 C CA . VAL A 1 329 ? 5.983 1.218 -20.280 1.00 88.19 329 VAL A CA 1
ATOM 2420 C C . VAL A 1 329 ? 5.614 1.296 -21.756 1.00 88.19 329 VAL A C 1
ATOM 2422 O O . VAL A 1 329 ? 6.466 1.050 -22.606 1.00 88.19 329 VAL A O 1
ATOM 2425 N N . THR A 1 330 ? 4.361 1.650 -22.046 1.00 85.81 330 THR A N 1
ATOM 2426 C CA . THR A 1 330 ? 3.842 1.815 -23.415 1.00 85.81 330 THR A CA 1
ATOM 2427 C C . THR A 1 330 ? 3.281 3.215 -23.636 1.00 85.81 330 THR A C 1
ATOM 2429 O O . THR A 1 330 ? 2.813 3.852 -22.693 1.00 85.81 330 THR A O 1
ATOM 2432 N N . GLY A 1 331 ? 3.234 3.679 -24.880 1.00 71.50 331 GLY A N 1
ATOM 2433 C CA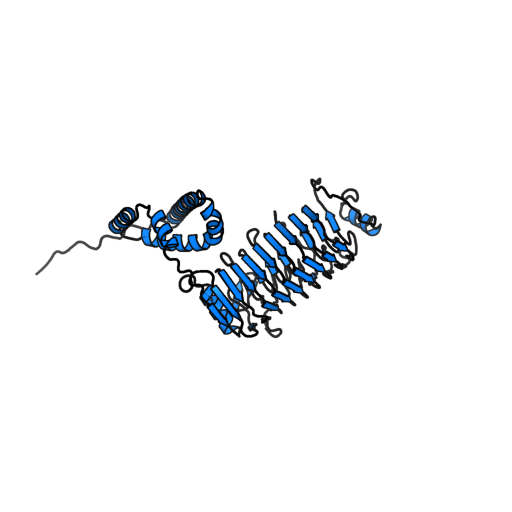 . GLY A 1 331 ? 2.535 4.899 -25.283 1.00 71.50 331 GLY A CA 1
ATOM 2434 C C . GLY A 1 331 ? 3.469 6.008 -25.763 1.00 71.50 331 GLY A C 1
ATOM 2435 O O . GLY A 1 331 ? 4.527 6.262 -25.199 1.00 71.50 331 GLY A O 1
ATOM 2436 N N . ASP A 1 332 ? 3.016 6.704 -26.798 1.00 58.78 332 ASP A N 1
ATOM 2437 C CA . ASP A 1 332 ? 3.749 7.616 -27.677 1.00 58.78 332 ASP A CA 1
ATOM 2438 C C . ASP A 1 332 ? 3.554 9.101 -27.333 1.00 58.78 332 ASP A C 1
ATOM 2440 O O . ASP A 1 332 ? 3.579 9.965 -28.211 1.00 58.78 332 ASP A O 1
ATOM 2444 N N . ASN A 1 333 ? 3.349 9.440 -26.058 1.00 57.88 333 ASN A N 1
ATOM 2445 C CA . ASN A 1 333 ? 3.162 10.844 -25.704 1.00 57.88 333 ASN A CA 1
ATOM 2446 C C . ASN A 1 333 ? 4.488 11.626 -25.672 1.00 57.88 333 ASN A C 1
ATOM 2448 O O . ASN A 1 333 ? 5.586 11.091 -25.511 1.00 57.88 333 ASN A O 1
ATOM 2452 N N . GLU A 1 334 ? 4.372 12.947 -25.796 1.00 52.91 334 GLU A N 1
ATOM 2453 C CA . GLU A 1 334 ? 5.508 13.870 -25.839 1.00 52.91 334 GLU A CA 1
ATOM 2454 C C . GLU A 1 334 ? 6.343 13.904 -24.543 1.00 52.91 334 GLU A C 1
ATOM 2456 O O . GLU A 1 334 ? 7.456 14.425 -24.576 1.00 52.91 334 GLU A O 1
ATOM 2461 N N . ASN A 1 335 ? 5.852 13.307 -23.444 1.00 54.94 335 ASN A N 1
ATOM 2462 C CA . ASN A 1 335 ? 6.403 13.443 -22.090 1.00 54.94 335 ASN A CA 1
ATOM 2463 C C . ASN A 1 335 ? 7.096 12.188 -21.518 1.00 54.94 335 ASN A C 1
ATOM 2465 O O . ASN A 1 335 ? 7.604 12.252 -20.399 1.00 54.94 335 ASN A O 1
ATOM 2469 N N . GLY A 1 336 ? 7.211 11.094 -22.274 1.00 59.72 336 GLY A N 1
ATOM 2470 C CA . GLY A 1 336 ? 8.197 10.048 -21.994 1.00 59.72 336 GLY A CA 1
ATOM 2471 C C . GLY A 1 336 ? 7.634 8.710 -21.530 1.00 59.72 336 GLY A C 1
ATOM 2472 O O . GLY A 1 336 ? 6.788 8.647 -20.643 1.00 59.72 336 GLY A O 1
ATOM 2473 N N . GLY A 1 337 ? 8.196 7.654 -22.126 1.00 71.19 337 GLY A N 1
ATOM 2474 C CA . GLY A 1 337 ? 8.065 6.256 -21.734 1.00 71.19 337 GLY A CA 1
ATOM 2475 C C . GLY A 1 337 ? 9.420 5.677 -21.331 1.00 71.19 337 GLY A C 1
ATOM 2476 O O . GLY A 1 337 ? 10.048 4.952 -22.102 1.00 71.19 337 GLY A O 1
ATOM 2477 N N . PHE A 1 338 ? 9.908 6.046 -20.146 1.00 84.12 338 PHE A N 1
ATOM 2478 C CA . PHE A 1 338 ? 11.226 5.658 -19.641 1.00 84.12 338 PHE A CA 1
ATOM 2479 C C . PHE A 1 338 ? 11.124 4.659 -18.487 1.00 84.12 338 PHE A C 1
ATOM 2481 O O . PHE A 1 338 ? 10.156 4.682 -17.727 1.00 84.12 338 PHE A O 1
ATOM 2488 N N . GLY A 1 339 ? 12.144 3.815 -18.312 1.00 85.81 339 GLY A N 1
ATOM 2489 C CA . GLY A 1 339 ? 12.245 2.954 -17.131 1.00 85.81 339 GLY A CA 1
ATOM 2490 C C . GLY A 1 339 ? 11.152 1.888 -17.084 1.00 85.81 339 GLY A C 1
ATOM 2491 O O . GLY A 1 339 ? 10.234 2.002 -16.275 1.00 85.81 339 GLY A O 1
ATOM 2492 N N . GLY A 1 340 ? 11.229 0.866 -17.941 1.00 86.50 340 GLY A N 1
ATOM 2493 C CA . GLY A 1 340 ? 10.262 -0.242 -17.953 1.00 86.50 340 GLY A CA 1
ATOM 2494 C C . GLY A 1 340 ? 10.130 -0.884 -16.571 1.00 86.50 340 GLY A C 1
ATOM 2495 O O . GLY A 1 340 ? 9.042 -0.958 -16.009 1.00 86.50 340 GLY A O 1
ATOM 2496 N N . GLY A 1 341 ? 11.269 -1.249 -15.980 1.00 88.81 341 GLY A N 1
ATOM 2497 C CA . GLY A 1 341 ? 11.365 -1.741 -14.611 1.00 88.81 341 GLY A CA 1
ATOM 2498 C C . GLY A 1 341 ? 11.341 -0.587 -13.624 1.00 88.81 341 GLY A C 1
ATOM 2499 O O . GLY A 1 341 ? 10.396 -0.445 -12.854 1.00 88.81 341 GLY A O 1
ATOM 2500 N N . ILE A 1 342 ? 12.381 0.245 -13.656 1.00 90.56 342 ILE A N 1
ATOM 2501 C CA . ILE A 1 342 ? 12.578 1.345 -12.710 1.00 90.56 342 ILE A CA 1
ATOM 2502 C C . ILE A 1 342 ? 12.848 2.640 -13.473 1.00 90.56 342 ILE A C 1
ATOM 2504 O O . ILE A 1 342 ? 13.765 2.710 -14.292 1.00 90.56 342 ILE A O 1
ATOM 2508 N N . PHE A 1 343 ? 12.107 3.695 -13.154 1.00 88.88 343 PHE A N 1
ATOM 2509 C CA . PHE A 1 343 ? 12.464 5.059 -13.522 1.00 88.88 343 PHE A CA 1
ATOM 2510 C C . PHE A 1 343 ? 12.856 5.836 -12.270 1.00 88.88 343 PHE A C 1
ATOM 2512 O O . PHE A 1 343 ? 12.035 6.043 -11.378 1.00 88.88 343 PHE A O 1
ATOM 2519 N N . ASN A 1 344 ? 14.112 6.268 -12.212 1.00 87.25 344 ASN A N 1
ATOM 2520 C CA . ASN A 1 344 ? 14.623 7.141 -11.172 1.00 87.25 344 ASN A CA 1
ATOM 2521 C C . ASN A 1 344 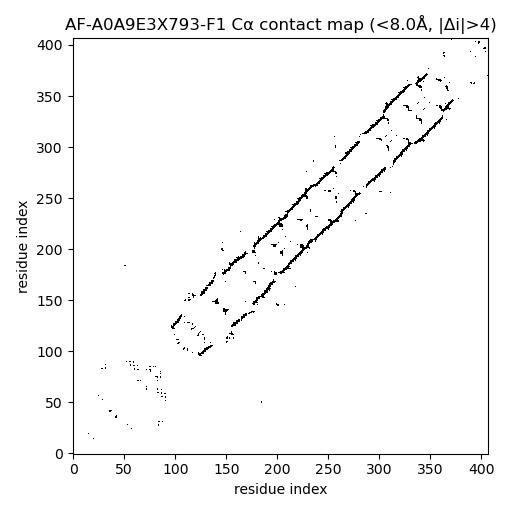? 14.829 8.556 -11.708 1.00 87.25 344 ASN A C 1
ATOM 2523 O O . ASN A 1 344 ? 15.576 8.751 -12.666 1.00 87.25 344 ASN A O 1
ATOM 2527 N N . ILE A 1 345 ? 14.202 9.538 -11.068 1.00 84.81 345 ILE A N 1
ATOM 2528 C CA . ILE A 1 345 ? 14.291 10.951 -11.429 1.00 84.81 345 ILE A CA 1
ATOM 2529 C C . ILE A 1 345 ? 14.574 11.807 -10.193 1.00 84.81 345 ILE A C 1
ATOM 2531 O O . ILE A 1 345 ? 13.750 11.903 -9.285 1.00 84.81 345 ILE A O 1
ATOM 2535 N N . ASN A 1 346 ? 15.746 12.444 -10.154 1.00 83.50 346 ASN A N 1
ATOM 2536 C CA . ASN A 1 346 ? 16.246 13.225 -9.011 1.00 83.50 346 ASN A CA 1
ATOM 2537 C C . ASN A 1 346 ? 16.267 12.474 -7.667 1.00 83.50 346 ASN A C 1
ATOM 2539 O O . ASN A 1 346 ? 16.274 13.114 -6.619 1.00 83.50 346 ASN A O 1
ATOM 2543 N N . GLY A 1 347 ? 16.209 11.145 -7.680 1.00 85.25 347 GLY A N 1
ATOM 2544 C CA . GLY A 1 347 ? 16.274 10.313 -6.485 1.00 85.25 347 GLY A CA 1
ATOM 2545 C C . GLY A 1 347 ? 17.588 9.549 -6.393 1.00 85.25 347 GLY A C 1
ATOM 2546 O O . GLY A 1 347 ? 18.376 9.528 -7.339 1.00 85.25 347 GLY A O 1
ATOM 2547 N N . ASP A 1 348 ? 17.770 8.864 -5.274 1.00 87.00 348 ASP A N 1
ATOM 2548 C CA . ASP A 1 348 ? 18.840 7.895 -5.072 1.00 87.00 348 ASP A CA 1
ATOM 2549 C C . ASP A 1 348 ? 18.274 6.481 -5.196 1.00 87.00 348 ASP A C 1
ATOM 2551 O O . ASP A 1 348 ? 17.185 6.189 -4.695 1.00 87.00 348 ASP A O 1
ATOM 2555 N N . VAL A 1 349 ? 19.015 5.596 -5.863 1.00 89.19 349 VAL A N 1
ATOM 2556 C CA . VAL A 1 349 ? 18.650 4.185 -6.025 1.00 89.19 349 VAL A CA 1
ATOM 2557 C C . VAL A 1 349 ? 19.835 3.307 -5.661 1.00 89.19 349 VAL A C 1
ATOM 2559 O O . VAL A 1 349 ? 20.881 3.371 -6.304 1.00 89.19 349 VAL A O 1
ATOM 2562 N N . THR A 1 350 ? 19.630 2.431 -4.683 1.00 93.06 350 THR A N 1
ATOM 2563 C CA . THR A 1 350 ? 20.568 1.368 -4.314 1.00 93.06 350 THR A CA 1
ATOM 2564 C C . THR A 1 350 ? 19.920 0.021 -4.596 1.00 93.06 350 THR A C 1
ATOM 2566 O O . THR A 1 350 ? 18.838 -0.261 -4.087 1.00 93.06 350 THR A O 1
ATOM 2569 N N . ILE A 1 351 ? 20.577 -0.819 -5.398 1.00 93.56 351 ILE A N 1
ATOM 2570 C CA . ILE A 1 351 ? 20.102 -2.164 -5.744 1.00 93.56 351 ILE A CA 1
ATOM 2571 C C . ILE A 1 351 ? 21.194 -3.167 -5.381 1.00 93.56 351 ILE A C 1
ATOM 2573 O O . ILE A 1 351 ? 22.299 -3.099 -5.916 1.00 93.56 351 ILE A O 1
ATOM 2577 N N . THR A 1 352 ? 20.872 -4.118 -4.508 1.00 95.88 352 THR A N 1
ATOM 2578 C CA . THR A 1 352 ? 21.814 -5.125 -4.005 1.00 95.88 352 THR A CA 1
ATOM 2579 C C . THR A 1 352 ? 21.201 -6.515 -4.130 1.00 95.88 352 THR A C 1
ATOM 2581 O O . THR A 1 352 ? 20.038 -6.715 -3.788 1.00 95.88 352 THR A O 1
ATOM 2584 N N . ASN A 1 353 ? 21.966 -7.495 -4.619 1.00 96.81 353 ASN A N 1
ATOM 2585 C CA . ASN A 1 353 ? 21.543 -8.902 -4.727 1.00 96.81 353 ASN A CA 1
ATOM 2586 C C . ASN A 1 353 ? 20.167 -9.106 -5.391 1.00 96.81 353 ASN A C 1
ATOM 2588 O O . ASN A 1 353 ? 19.415 -9.983 -4.992 1.00 96.81 353 ASN A O 1
ATOM 2592 N N . SER A 1 354 ? 19.811 -8.267 -6.363 1.00 96.38 354 SER A N 1
ATOM 2593 C CA . SER A 1 354 ? 18.470 -8.234 -6.956 1.00 96.38 354 SER A CA 1
ATOM 2594 C C . SER A 1 354 ? 18.524 -8.445 -8.467 1.00 96.38 354 SER A C 1
ATOM 2596 O O . SER A 1 354 ? 19.539 -8.150 -9.101 1.00 96.38 354 SER A O 1
ATOM 2598 N N . THR A 1 355 ? 17.420 -8.917 -9.043 1.00 96.25 355 THR A N 1
ATOM 2599 C CA . THR A 1 355 ? 17.287 -9.197 -10.479 1.00 96.25 355 THR A CA 1
ATOM 2600 C C . THR A 1 355 ? 16.387 -8.162 -11.139 1.00 96.25 355 THR A C 1
ATOM 2602 O O . THR A 1 355 ? 15.235 -8.013 -10.747 1.00 96.25 355 THR A O 1
ATOM 2605 N N . ILE A 1 356 ? 16.891 -7.472 -12.168 1.00 94.50 356 ILE A N 1
ATOM 2606 C CA . ILE A 1 356 ? 16.118 -6.535 -12.995 1.00 94.50 356 ILE A CA 1
ATOM 2607 C C . ILE A 1 356 ? 16.149 -7.048 -14.444 1.00 94.50 356 ILE A C 1
ATOM 2609 O O . ILE A 1 356 ? 17.153 -6.873 -15.133 1.00 94.50 356 ILE A O 1
ATOM 2613 N N . SER A 1 357 ? 15.090 -7.712 -14.915 1.00 94.50 357 SER A N 1
ATOM 2614 C CA . SER A 1 357 ? 15.098 -8.447 -16.199 1.00 94.50 357 SER A CA 1
ATOM 2615 C C . SER A 1 357 ? 13.770 -8.372 -16.948 1.00 94.50 357 SER A C 1
ATOM 2617 O O . SER A 1 357 ? 12.747 -8.093 -16.352 1.00 94.50 357 SER A O 1
ATOM 2619 N N . GLY A 1 358 ? 13.751 -8.607 -18.263 1.00 93.19 358 GLY A N 1
ATOM 2620 C CA . GLY A 1 358 ? 12.498 -8.717 -19.037 1.00 93.19 358 GLY A CA 1
ATOM 2621 C C . GLY A 1 358 ? 11.631 -7.451 -19.094 1.00 93.19 358 GLY A C 1
ATOM 2622 O O . GLY A 1 358 ? 10.556 -7.471 -19.675 1.00 93.19 358 GLY A O 1
ATOM 2623 N N . ASN A 1 359 ? 12.083 -6.349 -18.500 1.00 93.12 359 ASN A N 1
ATOM 2624 C CA . ASN A 1 359 ? 11.358 -5.091 -18.478 1.00 93.12 359 ASN A CA 1
ATOM 2625 C C . ASN A 1 359 ? 11.575 -4.316 -19.788 1.00 93.12 359 ASN A C 1
ATOM 2627 O O . ASN A 1 359 ? 12.693 -4.288 -20.317 1.00 93.12 359 ASN A O 1
ATOM 2631 N N . SER A 1 360 ? 10.539 -3.640 -20.280 1.00 93.31 360 SER A N 1
ATOM 2632 C CA . SER A 1 360 ? 10.576 -2.930 -21.560 1.00 93.31 360 SER A CA 1
ATOM 2633 C C . SER A 1 360 ? 9.962 -1.539 -21.474 1.00 93.31 360 SER A C 1
ATOM 2635 O O . SER A 1 360 ? 9.038 -1.279 -20.706 1.00 93.31 360 SER A O 1
ATOM 2637 N N . SER A 1 361 ? 10.470 -0.632 -22.295 1.00 89.56 361 SER A N 1
ATOM 2638 C CA . SER A 1 361 ? 9.914 0.703 -22.463 1.00 89.56 361 SER A CA 1
ATOM 2639 C C . SER A 1 361 ? 9.997 1.111 -23.929 1.00 89.56 361 SER A C 1
ATOM 2641 O O . SER A 1 361 ? 10.968 0.769 -24.605 1.00 89.56 361 SER A O 1
ATOM 2643 N N . ASP A 1 362 ? 8.993 1.844 -24.412 1.00 87.88 362 ASP A N 1
ATOM 2644 C CA . ASP A 1 362 ? 8.944 2.290 -25.813 1.00 87.88 362 ASP A CA 1
ATOM 2645 C C . ASP A 1 362 ? 10.083 3.267 -26.182 1.00 87.88 362 ASP A C 1
ATOM 2647 O O . ASP A 1 362 ? 10.410 3.405 -27.361 1.00 87.88 362 ASP A O 1
ATOM 2651 N N . PHE A 1 363 ? 10.719 3.933 -25.202 1.00 81.88 363 PHE A N 1
ATOM 2652 C CA . PHE A 1 363 ? 11.806 4.893 -25.450 1.00 81.88 363 PHE A CA 1
ATOM 2653 C C . PHE A 1 363 ? 13.177 4.421 -24.944 1.00 81.88 363 PHE A C 1
ATOM 2655 O O . PHE A 1 363 ? 14.020 4.017 -25.746 1.00 81.88 363 PHE A O 1
ATOM 2662 N N . SER A 1 364 ? 13.431 4.511 -23.631 1.00 84.12 364 SER A N 1
ATOM 2663 C CA . SER A 1 364 ? 14.739 4.175 -23.038 1.00 84.12 364 SER A CA 1
ATOM 2664 C C . SER A 1 364 ? 14.637 3.532 -21.664 1.00 84.12 364 SER A C 1
ATOM 2666 O O . SER A 1 364 ? 13.702 3.780 -20.899 1.00 84.12 364 SER A O 1
ATOM 2668 N N . GLY A 1 365 ? 15.669 2.752 -21.331 1.00 85.62 365 GLY A N 1
ATOM 2669 C CA . GLY A 1 365 ? 15.839 2.117 -20.028 1.00 85.62 365 GLY A CA 1
ATOM 2670 C C . GLY A 1 365 ? 14.786 1.051 -19.768 1.00 85.62 365 GLY A C 1
ATOM 2671 O O . GLY A 1 365 ? 13.967 1.211 -18.872 1.00 85.62 365 GLY A O 1
ATOM 2672 N N . GLY A 1 366 ? 14.812 -0.043 -20.536 1.00 86.19 366 GLY A N 1
ATOM 2673 C CA . GLY A 1 366 ? 13.918 -1.181 -20.303 1.00 86.19 366 GLY A CA 1
ATOM 2674 C C . GLY A 1 366 ? 14.008 -1.667 -18.855 1.00 86.19 366 GLY A C 1
ATOM 2675 O O . GLY A 1 366 ? 13.004 -1.691 -18.161 1.00 86.19 366 GLY A O 1
ATOM 2676 N N . GLY A 1 367 ? 15.218 -1.933 -18.350 1.00 87.19 367 GLY A N 1
ATOM 2677 C CA . GLY A 1 367 ? 15.451 -2.294 -16.944 1.00 87.19 367 GLY A CA 1
ATOM 2678 C C . GLY A 1 367 ? 15.371 -1.110 -15.974 1.00 87.19 367 GLY A C 1
ATOM 2679 O O . GLY A 1 367 ? 14.470 -1.047 -15.143 1.00 87.19 367 GLY A O 1
ATOM 2680 N N . LEU A 1 368 ? 16.327 -0.184 -16.070 1.00 90.31 368 LEU A N 1
ATOM 2681 C CA . LEU A 1 368 ? 16.445 1.004 -15.223 1.00 90.31 368 LEU A CA 1
ATOM 2682 C C . LEU A 1 368 ? 16.767 2.220 -16.098 1.00 90.31 368 LEU A C 1
ATOM 2684 O O . LEU A 1 368 ? 17.637 2.144 -16.965 1.00 90.31 368 LEU A O 1
ATOM 2688 N N . PHE A 1 369 ? 16.105 3.343 -15.837 1.00 89.06 369 PHE A N 1
ATOM 2689 C CA . PHE A 1 369 ? 16.469 4.650 -16.377 1.00 89.06 369 PHE A CA 1
ATOM 2690 C C . PHE A 1 369 ? 16.746 5.615 -15.224 1.00 89.06 369 PHE A C 1
ATOM 2692 O O . PHE A 1 369 ? 15.889 5.797 -14.361 1.00 89.06 369 PHE A O 1
ATOM 2699 N N . ASN A 1 370 ? 17.935 6.217 -15.202 1.00 87.62 370 ASN A N 1
ATOM 2700 C CA . ASN A 1 370 ? 18.366 7.147 -14.162 1.00 87.62 370 ASN A CA 1
ATOM 2701 C C . ASN A 1 370 ? 18.506 8.559 -14.738 1.00 87.62 370 ASN A C 1
ATOM 2703 O O . ASN A 1 370 ? 19.203 8.748 -15.730 1.00 87.62 370 ASN A O 1
ATOM 2707 N N . TYR A 1 371 ? 17.860 9.546 -14.122 1.00 83.44 371 TYR A N 1
ATOM 2708 C CA . TYR A 1 371 ? 17.824 10.914 -14.629 1.00 83.44 371 TYR A CA 1
ATOM 2709 C C . TYR A 1 371 ? 17.947 11.946 -13.503 1.00 83.44 371 TYR A C 1
ATOM 2711 O O . TYR A 1 371 ? 17.234 11.877 -12.505 1.00 83.44 371 TYR A O 1
ATOM 2719 N N . ALA A 1 372 ? 18.833 12.932 -13.661 1.00 77.06 372 ALA A N 1
ATOM 2720 C CA . ALA A 1 372 ? 19.033 14.014 -12.694 1.00 77.06 372 ALA A CA 1
ATOM 2721 C C . ALA A 1 372 ? 19.132 15.377 -13.401 1.00 77.06 372 ALA A C 1
ATOM 2723 O O . ALA A 1 372 ? 19.847 15.513 -14.395 1.00 77.06 372 ALA A O 1
ATOM 2724 N N . TYR A 1 373 ? 18.451 16.403 -12.873 1.00 63.12 373 TYR A N 1
ATOM 2725 C CA . TYR A 1 373 ? 18.500 17.770 -13.427 1.00 63.12 373 TYR A CA 1
ATOM 2726 C C . TYR A 1 373 ? 19.761 18.560 -13.004 1.00 63.12 373 TYR A C 1
ATOM 2728 O O . TYR A 1 373 ? 20.069 19.584 -13.614 1.00 63.12 373 TYR A O 1
ATOM 2736 N N . SER A 1 374 ? 20.524 18.093 -12.008 1.00 45.56 374 SER A N 1
ATOM 2737 C CA . SER A 1 374 ? 21.758 18.735 -11.517 1.00 45.56 374 SER A CA 1
ATOM 2738 C C . SER A 1 374 ? 22.878 17.718 -11.265 1.00 45.56 374 SER A C 1
ATOM 2740 O O . SER A 1 374 ? 22.603 16.550 -11.008 1.00 45.56 374 SER A O 1
ATOM 2742 N N . THR A 1 375 ? 24.134 18.174 -11.368 1.00 40.38 375 THR A N 1
ATOM 2743 C CA . THR A 1 375 ? 25.380 17.380 -11.305 1.00 40.38 375 THR A CA 1
ATOM 2744 C C . THR A 1 375 ? 25.346 16.279 -10.231 1.00 40.38 375 THR A C 1
ATOM 2746 O O . THR A 1 375 ? 25.075 16.595 -9.072 1.00 40.38 375 THR A O 1
ATOM 2749 N N . PRO A 1 376 ? 25.616 15.010 -10.586 1.00 41.84 376 PRO A N 1
ATOM 2750 C CA . PRO A 1 376 ? 25.318 13.863 -9.735 1.00 41.84 376 PRO A CA 1
ATOM 2751 C C . PRO A 1 376 ? 26.323 13.692 -8.588 1.00 41.84 376 PRO A C 1
ATOM 2753 O O . PRO A 1 376 ? 27.532 13.740 -8.797 1.00 41.84 376 PRO A O 1
ATOM 2756 N N . THR A 1 377 ? 25.814 13.370 -7.398 1.00 40.69 377 THR A N 1
ATOM 2757 C CA . THR A 1 377 ? 26.548 12.672 -6.321 1.00 40.69 377 THR A CA 1
ATOM 2758 C C . THR A 1 377 ? 26.275 11.159 -6.305 1.00 40.69 377 THR A C 1
ATOM 2760 O O . THR A 1 377 ? 26.635 10.478 -5.351 1.00 40.69 377 THR A O 1
ATOM 2763 N N . ALA A 1 378 ? 25.658 10.601 -7.353 1.00 40.97 378 ALA A N 1
ATOM 2764 C CA . ALA A 1 378 ? 25.304 9.184 -7.409 1.00 40.97 378 ALA A CA 1
ATOM 2765 C C . ALA A 1 378 ? 26.491 8.301 -7.846 1.00 40.97 378 ALA A C 1
ATOM 2767 O O . ALA A 1 378 ? 26.979 8.402 -8.974 1.00 40.97 378 ALA A O 1
ATOM 2768 N N . SER A 1 379 ? 26.925 7.391 -6.974 1.00 35.94 379 SER A N 1
ATOM 2769 C CA . SER A 1 379 ? 27.819 6.277 -7.294 1.00 35.94 379 SER A CA 1
ATOM 2770 C C . SER A 1 379 ? 26.995 5.037 -7.665 1.00 35.94 379 SER A C 1
ATOM 2772 O O . SER A 1 379 ? 26.403 4.382 -6.816 1.00 35.94 379 SER A O 1
ATOM 2774 N N . VAL A 1 380 ? 26.971 4.683 -8.952 1.00 42.66 380 VAL A N 1
ATOM 2775 C CA . VAL A 1 380 ? 26.421 3.402 -9.428 1.00 42.66 380 VAL A CA 1
ATOM 2776 C C . VAL A 1 380 ? 27.571 2.405 -9.565 1.00 42.66 380 VAL A C 1
ATOM 2778 O O . VAL A 1 380 ? 28.428 2.561 -10.438 1.00 42.66 380 VAL A O 1
ATOM 2781 N N . THR A 1 381 ? 27.613 1.354 -8.743 1.00 35.19 381 THR A N 1
ATOM 2782 C CA . THR A 1 381 ? 28.560 0.243 -8.942 1.00 35.19 381 THR A CA 1
ATOM 2783 C C . THR A 1 381 ? 28.063 -0.640 -10.091 1.00 35.19 381 THR A C 1
ATOM 2785 O O . THR A 1 381 ? 27.304 -1.584 -9.896 1.00 35.19 381 THR A O 1
ATOM 2788 N N . LYS A 1 382 ? 28.453 -0.305 -11.328 1.00 38.00 382 LYS A N 1
ATOM 2789 C CA . LYS A 1 382 ? 28.109 -1.070 -12.538 1.00 38.00 382 LYS A CA 1
ATOM 2790 C C . LYS A 1 382 ? 28.679 -2.497 -12.476 1.00 38.00 382 LYS A C 1
ATOM 2792 O O . LYS A 1 382 ? 29.894 -2.678 -12.518 1.00 38.00 382 LYS A O 1
ATOM 2797 N N . ARG A 1 383 ? 27.817 -3.514 -12.557 1.00 33.78 383 ARG A N 1
ATOM 2798 C CA . ARG A 1 383 ? 28.135 -4.764 -13.270 1.00 33.78 383 ARG A CA 1
ATOM 2799 C C . ARG A 1 383 ? 27.005 -5.093 -14.246 1.00 33.78 383 ARG A C 1
ATOM 2801 O O . ARG A 1 383 ? 25.886 -5.338 -13.830 1.00 33.78 383 ARG A O 1
ATOM 2808 N N . GLN A 1 384 ? 27.366 -5.049 -15.532 1.00 38.50 384 GLN A N 1
ATOM 2809 C CA . GLN A 1 384 ? 26.630 -5.495 -16.724 1.00 38.50 384 GLN A CA 1
ATOM 2810 C C . GLN A 1 384 ? 25.175 -5.003 -16.894 1.00 38.50 384 GLN A C 1
ATOM 2812 O O . GLN A 1 384 ? 24.234 -5.604 -16.397 1.00 38.50 384 GLN A O 1
ATOM 2817 N N . MET A 1 385 ? 24.990 -3.983 -17.740 1.00 36.91 385 MET A N 1
ATOM 2818 C CA . MET A 1 385 ? 23.744 -3.782 -18.495 1.00 36.91 385 MET A CA 1
ATOM 2819 C C . MET A 1 385 ? 24.079 -3.657 -19.990 1.00 36.91 385 MET A C 1
ATOM 2821 O O . MET A 1 385 ? 25.026 -2.932 -20.315 1.00 36.91 385 MET A O 1
ATOM 2825 N N . PRO A 1 386 ? 23.372 -4.354 -20.900 1.00 49.69 386 PRO A N 1
ATOM 2826 C CA . PRO A 1 386 ? 23.548 -4.180 -22.334 1.00 49.69 386 PRO A CA 1
ATOM 2827 C C . PRO A 1 386 ? 22.598 -3.126 -22.930 1.00 49.69 386 PRO A C 1
ATOM 2829 O O . PRO A 1 386 ? 21.533 -2.840 -22.389 1.00 49.69 386 PRO A O 1
ATOM 2832 N N . ALA A 1 387 ? 23.013 -2.676 -24.119 1.00 45.38 387 ALA A N 1
ATOM 2833 C CA . ALA A 1 387 ? 22.373 -1.818 -25.120 1.00 45.38 387 ALA A CA 1
ATOM 2834 C C . ALA A 1 387 ? 22.553 -0.293 -24.968 1.00 45.38 387 ALA A C 1
ATOM 2836 O O . ALA A 1 387 ? 22.067 0.350 -24.042 1.00 45.38 387 ALA A O 1
ATOM 2837 N N . ALA A 1 388 ? 23.255 0.272 -25.957 1.00 54.75 388 ALA A N 1
ATOM 2838 C CA . ALA A 1 388 ? 23.309 1.699 -26.248 1.00 54.75 388 ALA A CA 1
ATOM 2839 C C . ALA A 1 388 ? 21.906 2.258 -26.558 1.00 54.75 388 ALA A C 1
ATOM 2841 O O . ALA A 1 388 ? 21.026 1.529 -27.016 1.00 54.75 388 ALA A O 1
ATOM 2842 N N . LEU A 1 389 ? 21.723 3.562 -26.332 1.00 54.88 389 LEU A N 1
ATOM 2843 C CA . LEU A 1 389 ? 20.500 4.306 -26.655 1.00 54.88 389 LEU A CA 1
ATOM 2844 C C . LEU A 1 389 ? 20.083 4.093 -28.116 1.00 54.88 389 LEU A C 1
ATOM 2846 O O . LEU A 1 389 ? 20.919 4.146 -29.019 1.00 54.88 389 LEU A O 1
ATOM 2850 N N . SER A 1 390 ? 18.785 3.902 -28.360 1.00 61.09 390 SER A N 1
ATOM 2851 C CA . SER A 1 390 ? 18.256 3.869 -29.724 1.00 61.09 390 SER A CA 1
ATOM 2852 C C . SER A 1 390 ? 18.376 5.257 -30.387 1.00 61.09 390 SER A C 1
ATOM 2854 O O . SER A 1 390 ? 18.336 6.281 -29.696 1.00 61.09 390 SER A O 1
ATOM 2856 N N . PRO A 1 391 ? 18.480 5.349 -31.725 1.00 54.88 391 PRO A N 1
ATOM 2857 C CA . PRO A 1 391 ? 18.509 6.638 -32.425 1.00 54.88 391 PRO A CA 1
ATOM 2858 C C . PRO A 1 391 ? 17.271 7.510 -32.151 1.00 54.88 391 PRO A C 1
ATOM 2860 O O . PRO A 1 391 ? 17.382 8.730 -32.044 1.00 54.88 391 PRO A O 1
ATOM 2863 N N . ALA A 1 392 ? 16.102 6.885 -31.969 1.00 54.50 392 ALA A N 1
ATOM 2864 C CA . ALA A 1 392 ? 14.863 7.569 -31.602 1.00 54.50 392 ALA A CA 1
ATOM 2865 C C . ALA A 1 392 ? 14.922 8.145 -30.177 1.00 54.50 392 ALA A C 1
ATOM 2867 O O . ALA A 1 392 ? 14.515 9.286 -29.954 1.00 54.50 392 ALA A O 1
ATOM 2868 N N . ALA A 1 393 ? 15.497 7.398 -29.228 1.00 54.72 393 ALA A N 1
ATOM 2869 C CA . ALA A 1 393 ? 15.761 7.893 -27.884 1.00 54.72 393 ALA A CA 1
ATOM 2870 C C . ALA A 1 393 ? 16.727 9.084 -27.898 1.00 54.72 393 ALA A C 1
ATOM 2872 O O . ALA A 1 393 ? 16.446 10.097 -27.265 1.00 54.72 393 ALA A O 1
ATOM 2873 N N . ALA A 1 394 ? 17.825 9.001 -28.655 1.00 57.12 394 ALA A N 1
ATOM 2874 C CA . ALA A 1 394 ? 18.804 10.083 -28.768 1.00 57.12 394 ALA A CA 1
ATOM 2875 C C . ALA A 1 394 ? 18.190 11.375 -29.343 1.00 57.12 394 ALA A C 1
ATOM 2877 O O . ALA A 1 394 ? 18.405 12.460 -28.799 1.00 57.12 394 ALA A O 1
ATOM 2878 N N . ALA A 1 395 ? 17.368 11.259 -30.391 1.00 57.44 395 ALA A N 1
ATOM 2879 C CA . ALA A 1 395 ? 16.668 12.394 -30.990 1.00 57.44 395 ALA A CA 1
ATOM 2880 C C . ALA A 1 395 ? 15.626 13.006 -30.036 1.00 57.44 395 ALA A C 1
ATOM 2882 O O . ALA A 1 395 ? 15.530 14.228 -29.917 1.00 57.44 395 ALA A O 1
ATOM 2883 N N . LYS A 1 396 ? 14.871 12.178 -29.300 1.00 59.03 396 LYS A N 1
ATOM 2884 C CA . LYS A 1 396 ? 13.869 12.673 -28.345 1.00 59.03 396 LYS A CA 1
ATOM 2885 C C . LYS A 1 396 ? 14.516 13.343 -27.128 1.00 59.03 396 LYS A C 1
ATOM 2887 O O . LYS A 1 396 ? 14.041 14.394 -26.702 1.00 59.03 396 LYS A O 1
ATOM 2892 N N . LEU A 1 397 ? 15.624 12.800 -26.616 1.00 54.56 397 LEU A N 1
ATOM 2893 C CA . LEU A 1 397 ? 16.413 13.421 -25.545 1.00 54.56 397 LEU A CA 1
ATOM 2894 C C . LEU A 1 397 ? 16.870 14.832 -25.945 1.00 54.56 397 LEU A C 1
ATOM 2896 O O . LEU A 1 397 ? 16.678 15.763 -25.167 1.00 54.56 397 LEU A O 1
ATOM 2900 N N . GLN A 1 398 ? 17.334 15.029 -27.186 1.00 55.44 398 GLN A N 1
ATOM 2901 C CA . GLN A 1 398 ? 17.651 16.365 -27.708 1.00 55.44 398 GLN A CA 1
ATOM 2902 C C . GLN A 1 398 ? 16.438 17.305 -27.725 1.00 55.44 398 GLN A C 1
ATOM 2904 O O . GLN A 1 398 ? 16.560 18.450 -27.293 1.00 55.44 398 GLN A O 1
ATOM 2909 N N . THR A 1 399 ? 15.258 16.838 -28.153 1.00 51.50 399 THR A N 1
ATOM 2910 C CA . THR A 1 399 ? 14.037 17.675 -28.150 1.00 51.50 399 THR A CA 1
ATOM 2911 C C . THR A 1 399 ? 13.557 18.055 -26.747 1.00 51.50 399 THR A C 1
ATOM 2913 O O . THR A 1 399 ? 12.887 19.069 -26.586 1.00 51.50 399 THR A O 1
ATOM 2916 N N . LEU A 1 400 ? 13.925 17.269 -25.732 1.00 47.69 400 LEU A N 1
ATOM 2917 C CA . LEU A 1 400 ? 13.614 17.519 -24.322 1.00 47.69 400 LEU A CA 1
ATOM 2918 C C . LEU A 1 400 ? 14.729 18.298 -23.592 1.00 47.69 400 LEU A C 1
ATOM 2920 O O . LEU A 1 400 ? 14.637 18.500 -22.383 1.00 47.69 400 LEU A O 1
ATOM 2924 N N . GLY A 1 401 ? 15.786 18.726 -24.297 1.00 44.03 401 GLY A N 1
ATOM 2925 C CA . GLY A 1 401 ? 16.935 19.425 -23.705 1.00 44.03 401 GLY A CA 1
ATOM 2926 C C . GLY A 1 401 ? 17.823 18.535 -22.824 1.00 44.03 401 GLY A C 1
ATOM 2927 O O . GLY A 1 401 ? 18.528 19.034 -21.947 1.00 44.03 401 GLY A O 1
ATOM 2928 N N . ILE A 1 402 ? 17.773 17.216 -23.024 1.00 46.00 402 ILE A N 1
ATOM 2929 C CA . ILE A 1 402 ? 18.498 16.213 -22.244 1.00 46.00 402 ILE A CA 1
ATOM 2930 C C . ILE A 1 402 ? 19.782 15.816 -22.980 1.00 46.00 402 ILE A C 1
ATOM 2932 O O . ILE A 1 402 ? 19.743 15.290 -24.091 1.00 46.00 402 ILE A O 1
ATOM 2936 N N . ASP A 1 403 ? 20.928 16.036 -22.334 1.00 48.88 403 ASP A N 1
ATOM 2937 C CA . ASP A 1 403 ? 22.233 15.590 -22.825 1.00 48.88 403 ASP A CA 1
ATOM 2938 C C . ASP A 1 403 ? 22.390 14.072 -22.641 1.00 48.88 403 ASP A C 1
ATOM 2940 O O . ASP A 1 403 ? 22.351 13.558 -21.521 1.00 48.88 403 ASP A O 1
ATOM 2944 N N . ALA A 1 404 ? 22.595 13.356 -23.749 1.00 47.44 404 ALA A N 1
ATOM 2945 C CA . ALA A 1 404 ? 22.781 11.910 -23.764 1.00 47.44 404 ALA A CA 1
ATOM 2946 C C . ALA A 1 404 ? 24.033 11.444 -22.993 1.00 47.44 404 ALA A C 1
ATOM 2948 O O . ALA A 1 404 ? 24.097 10.285 -22.593 1.00 47.44 404 ALA A O 1
ATOM 2949 N N . ALA A 1 405 ? 25.006 12.330 -22.742 1.00 42.81 405 ALA A N 1
ATOM 2950 C CA . ALA A 1 405 ? 26.187 12.035 -21.928 1.00 42.81 405 ALA A CA 1
ATOM 2951 C C . ALA A 1 405 ? 25.896 11.956 -20.415 1.00 42.81 405 ALA A C 1
ATOM 2953 O O . ALA A 1 405 ? 26.775 11.578 -19.641 1.00 42.81 405 ALA A O 1
ATOM 2954 N N . ARG A 1 406 ? 24.681 12.320 -19.978 1.00 42.78 406 ARG A N 1
ATOM 2955 C CA . ARG A 1 406 ? 24.252 12.314 -18.566 1.00 42.78 406 ARG A CA 1
ATOM 2956 C C . ARG A 1 406 ? 23.478 11.051 -18.148 1.00 42.78 406 ARG A C 1
ATOM 2958 O O . ARG A 1 406 ? 22.908 11.050 -17.057 1.00 42.78 406 ARG A O 1
ATOM 2965 N N . LEU A 1 407 ? 23.431 10.029 -19.010 1.00 40.38 407 LEU A N 1
ATOM 2966 C CA . LEU A 1 407 ? 22.638 8.797 -18.861 1.00 40.38 407 LEU A CA 1
ATOM 2967 C C . LEU A 1 407 ? 23.416 7.611 -18.282 1.00 40.38 407 LEU A C 1
ATOM 2969 O O . LEU A 1 407 ? 24.589 7.400 -18.672 1.00 40.38 407 LEU A O 1
#

Sequence (407 aa):
MQSNFQSGPTALPPVAPADQYEATFWQQWRTQLSLVLQKPWLAAPWLQQSRTLLTRFNHIYGHLCRQPRPVRRRLQRQLGATLAGAALALTLANMPVQAADFTVNDATSLVVAIHAANDETTNPGADTITLTGDVTLTTGIYEGDVFYSGLPPITSTITIEGNGFTIARDPEAEDPFGLFLVAAPGNLTLNQTTLTGGLSVVGGAILNYDGAVTINQSTITGNIGLVGGAVVSVSPDATMNISNSTFTGNGGAKYGGALTTLGTTTLTDSTVANNANKYLGGRRIIKKTITITGSTIESNTSKYGSGGGILNKEGLLTITSSTVTNNVVTGDNENGGFGGGIFNINGDVTITNSTISGNSSDFSGGGLFNYAYSTPTASVTKRQMPAALSPAAAAKLQTLGIDAARL

Solvent-accessible surface area (backbone atoms only — not comparable to full-atom values): 19918 Å² total; per-residue (Å²): 132,89,86,88,88,87,81,81,85,80,77,78,78,83,80,77,62,69,70,63,52,51,56,54,47,56,50,51,50,52,53,54,50,54,64,48,53,73,36,74,90,50,34,66,68,43,66,76,43,43,68,66,50,47,55,47,28,49,54,44,32,54,53,54,69,71,44,56,70,73,56,44,54,50,50,29,63,75,68,74,32,52,68,62,52,45,19,47,50,49,58,63,67,66,66,71,71,51,51,44,79,41,80,26,47,37,45,69,49,43,44,52,44,52,54,49,42,47,33,56,88,81,29,41,52,60,21,40,38,34,42,80,37,57,23,60,32,62,52,58,76,34,88,48,102,69,46,35,13,41,31,67,67,38,48,29,36,38,35,35,41,18,80,69,28,38,45,29,38,42,87,81,32,89,67,75,22,10,42,39,36,26,34,63,76,4,30,44,34,39,32,29,28,32,42,28,49,8,28,20,59,43,4,0,34,28,28,29,48,45,14,38,40,35,39,31,55,21,39,43,32,49,8,33,3,44,31,16,0,16,34,22,30,70,22,63,79,10,38,38,42,36,31,53,23,39,36,33,53,10,28,5,63,30,22,36,23,41,62,28,73,38,14,40,36,41,38,31,52,23,40,43,32,48,17,34,21,45,29,59,69,78,79,95,60,85,67,29,43,39,40,38,32,56,21,41,32,29,49,11,33,12,35,43,5,43,14,12,51,37,65,38,62,36,19,42,38,39,39,31,52,25,38,33,31,45,4,29,10,41,56,91,53,98,84,44,15,34,1,0,18,29,19,34,38,60,40,49,79,47,80,40,82,54,48,69,43,78,19,35,28,75,47,42,31,25,42,59,26,65,44,64,97,60,90,79,90,79,84,77,88,84,76,87,84,87,82,79,82,47,72,68,36,55,53,50,32,52,77,71,75,42,65,78,90,71,103

Nearest PDB structures (foldseek):
  3lmw-assembly1_A  TM=4.823E-01  e=6.727E-02  Alteromonas macleodii
  1h80-assembly2_B  TM=4.992E-01  e=2.915E-01  Alteromonas macleodii
  6fls-assembly1_A  TM=2.780E-01  e=4.677E-01  Clostridium botulinum
  2w7z-assembly1_A  TM=2.154E-01  e=2.958E+00  Enterococcus faecalis

Radius of gyration: 26.68 Å; Cα contacts (8 Å, |Δi|>4): 1072; chains: 1; bounding box: 69×60×92 Å

pLDDT: mean 78.59, std 19.63, range [29.92, 98.88]

Secondary structure (DSSP, 8-state):
--------PPPPPPPPPHHHHHHHHHHHHHHHHHHHHTSHHHHHHHHHHHHHHHHHHHHHHHHHHHS-HHHHHHHHHHHTS-HHHHHHHHHHHT------EEEESSHHHHHHHHHHHH-TTTS-SEEEEEESS-EEE-S--EEETTEEESSPPB-SEEEEE-TT-EEEE-TT-SS--BSEEE-TT-EEEEES-EEE--EEEE-SSEEESSSEEEEES-EEES-EEEETSSEEE-STT-EEEEES-EEES-EEEES-SSEEESSEEEEES-EEES-EE-S------S--EEEEES-EEES-EEESSS-SSEEEESSEEEEES-EEES-EEE---TT--B-SSEEEESSEEEEES-EEES-EESSB-SSEEEE-SS-------------PPPHHHHHHHHHTT--GGG-

Mean predicted aligned error: 14.77 Å

=== Feature glossary ===
Legend for the data blocks above and below:

— What the protein is —

The amino-acid sequence is the protein's primary structure: the linear order of residues from the N-terminus to the C-terminus, written in one-letter code. Everything else here — the 3D coordinates, the secondary structure, the domain annotations — is ultimately a consequence of this string.

Functional annotations link the protein to curated databases. InterPro entries identify conserved domains and families by matching the sequence against member-database signatures (Pfam, PROSITE, CDD, …). Gene Ontology (GO) terms describe molecular function, biological process, and cellular component in a controlled vocabulary. CATH places the structure in a hierarchical fold classification (Class/Architecture/Topology/Homologous-superfamily). The organism is the source species.

— Where its atoms are —

Atomic coordinates in PDBx/mmCIF format — the same representation the Protein Data Bank distributes. Each line of the _atom_site loop places one backbone atom in Cartesian space (units: ångströms, origin: arbitrary).

The six renders are orthographic views along the three Cartesian axes in both directions. Representation (cartoon, sticks, or surface) and color scheme (sequence-rainbow or by-chain) vary across proteins so the training set covers all the common visualization conventions.

— Local backbone conformation —

Eight-state secondary structure (DSSP): H is the canonical α-helix, G the tighter 3₁₀-helix, I the wider π-helix; E/B are β-structure, T and S are turns and bends, and '-' is everything else. DSSP derives these from the pattern of main-chain N–H···O=C hydrogen bonds, not from the sequence.

Three-state secondary structure (P-SEA) collapses the eight DSSP classes into helix (a), strand (b), and coil (c). P-SEA assigns these from Cα geometry alone — distances and angles — without requiring backbone oxygens, so it works on any Cα trace.

φ (phi) and ψ (psi) are the two rotatable backbone dihedrals per residue: φ is the C(i-1)–N–Cα–C torsion, ψ is the N–Cα–C–N(i+1) torsion, both in degrees on (−180°, 180°]. α-helical residues cluster near (−60°, −45°); β-strand residues near (−120°, +130°). A Ramachandran plot is simply a scatter of (φ, ψ) for every residue.

— Global shape and packing —

The geometric summary reports three shape descriptors. Rg (radius of gyration) measures how spread out the Cα atoms are about their centre of mass; compact globular proteins have small Rg, elongated or unfolded ones large. Cα contacts (<8 Å, |i−j|>4) count long-range residue pairs in spatial proximity — high for tightly packed folds, near zero for rods or random coil. The bounding-box extents give the protein's footprint along x, y, z in Å.

SASA measures how much of the protein is reachable by solvent. It is computed by rolling a water-sized probe over the atomic surface and summing the exposed area (Å²). Per-residue SASA distinguishes core (buried, low SASA) from surface (exposed, high SASA) residues; total SASA is a whole-molecule size measure.

Plot images: a contact map (which residues are close in 3D, as an N×N binary image), a Ramachandran scatter (backbone torsion angles, revealing secondary-structure composition at a glance), and — for AlphaFold structures — a PAE heatmap (pairwise prediction confidence).

— Structural neighborhood —

A 3Di character summarizes, for each residue, the relative orientation of the Cα frame of its nearest spatial neighbor. Because it encodes fold topology rather than chemistry, 3Di alignments detect remote structural similarity that sequence alignment misses.

The Foldseek neighbor list gives the closest experimentally determined structures in the PDB, ranked by structural alignment. TM-score near 1 means near-identical fold; near 0.3 means only rough topology match. This is how one finds what a novel AlphaFold prediction most resembles in the solved-structure universe.

— Confidence and disorder —

For AlphaFold models, the B-factor field carries pLDDT — the model's own estimate of local accuracy on a 0–100 scale. Regions with pLDDT<50 should be treated as essentially unmodeled; they often correspond to intrinsically disordered segments.

Crystallographic B-factors measure how much each atom's electron density is smeared out, in Å². They rise in mobile loops and surface residues and fall in the buried interior. In AlphaFold models this column is repurposed to hold pLDDT instead.

Predicted Aligned Error (PAE) is an AlphaFold confidence matrix: entry (i, j) is the expected error in the position of residue j, in ångströms, when the prediction is superimposed on the true structure at residue i. Low PAE within a block of residues means that block is internally rigid and well-predicted; high PAE between two blocks means their relative placement is uncertain even if each block individually is confident.